Protein AF-A0AAV6AIT7-F1 (afdb_monomer)

Secondary structure (DSSP, 8-state):
-HHHHHHHHHHHHHHHHHHHHH--SS--HHHHHHHHHHHHHHTTS-SBSSTTS-B----S-HHHHHHHHHHHHSSS-HHHHHHHHHHHHHHHHHHHHHHHHHHHHHHTT--HHHHHHHHHHHGGG-HHHHIIIIIS-STHHHHHHHHHHHHHHHHHHHHHHHTTPPPPHHHHHHHHHHHHHHHHH-TTHHHHHHHHHHHHHHHHHHTT-HHHHHHHHHHHHHHHHHHHHHHHHHHHHTS-SS-HHHHTT--S-HHHHHHHHHHHHHHHHHSHHHHHHHHHHHHHHHHHHHHTTTS-HHHHHHHHHHHHHHHHHHHHHHHHHHHTT--SSTT-GGGGGGHHHHHHHHHHHHHHHHTTT----HHHHHHHHHHHHHHHHHHHHHHHHHTHHHHHHHHHHHHHHHHHHHHHTTSSS---EEESS-HHHHHH-SS-EEETTSTT-HHHHTS-S--TTSPTT-----HHHHHHH--SEEEEEE----TT----HHHHHHTTTGGG-HHHHHHEEEEEETTEEEEEEHHHHHH-GGGB--

Nearest PDB structures (foldseek):
  8if8-assembly1_B  TM=4.154E-01  e=7.503E-06  Mycobacterium tuberculosis H37Rv
  4av3-assembly1_B  TM=1.463E-01  e=8.154E-01  Thermotoga maritima

Sequence (534 aa):
MKDIAIAIVVTLVMAVWTFVLYSPSIGIDDANIVHVYAANVAAGHGYVYNPGGEWVEGSTSAFWTLINVVAFLAPGRPENWLATISLALSVSAVALAMRLARQFAGVIDLPKQTAAYATAAAFTLFPAFFVWSVWSLMDLALWVAMLTWMCLSAVQAVEATALGQRPRPLVAVNLVASSALAPLARPEGAALVAVVLAIVFIHGLVARSRDGAIAAAGAILAAVVAVAGITASRLAMFGDPLPNTVYAKVSTGWSAQIAEGAAYLLSYLADPIHSVPVALVAAVLLVRIVSAGTAPALARDAFGAGLAVLTGFIAVVALVYGAAGGDHFASHRFLQPLTPILAGAIGVAVAALAGSRVRLRPIASVLVVVAVAAIVILPRAVDFAGRTNELGHNFRIAEENRLVGSIMNGLSWKPSVAMIAAGGFAFAYDGTVYDLVGLNWREMAHAVDDLTGTYRNHGGFDKAVFYRAEPDIILPRRGWCTPAHSFDRFEAWVLKGLADDEAFRAKYGVGCYGGLVFHARRDVLARYPEIASP

Radius of gyration: 25.18 Å; Cα contacts (8 Å, |Δi|>4): 930; chains: 1; bounding box: 62×50×78 Å

Mean predicted aligned error: 6.05 Å

pLDDT: mean 88.46, std 10.9, range [54.75, 98.62]

Foldseek 3Di:
DLLLVLLLVLLVVLLVVLCVLQVQDQAFLLLLQLLQQLLCVLVVQHRANARVDARAQLDQAQPLSVVLNVLNNDPDDSLVVLLVVLSVLSSLLLSLLLVLLLVLCVLVVFDSVLLSLLLSLLCLLQSVLSCLRRRNSALLSVQLSLLSQLLSLLLQLLLCLLLVHHRDVVSLVSLQVSLLNQCNGHVLSLLLNVLLLVLQLVSCVVSVPPRSNVSSVSSNVSNVCSLVVVQVVCCVRPVDSHHLLCLLFAFPPQVLLLVLLVVLVVVQCVDCSRVVLVVLLVVVVVVLVVCVVPRPPSSNSSSVSSVSSLVSSLVSLSVVCSSRSFDDAPPRSSNSSCSSVSSSSSSSSSSVVVGPPDDQDSVNSSVVSVVSSCVSCVVVVVVVSVVSPRSSVSSVVLVQLLVQQQQQQPDPDQFEEEDQSCSSNSSNHNHHYHHQSRSNPNCQSNVDRGQPPADRSLSSGDPVVCVVVQTFWYDKGADDQDQPDDDDPNRCRSNVNLVVDPVQVVFWGWWDAPRIITIGGPVSCVVGVRTHRD

Structure (mmCIF, N/CA/C/O backbone):
data_AF-A0AAV6AIT7-F1
#
_entry.id   AF-A0AAV6AIT7-F1
#
loop_
_atom_site.group_PDB
_atom_site.id
_atom_site.type_symbol
_atom_site.label_atom_id
_atom_site.label_alt_id
_atom_site.label_comp_id
_atom_site.label_asym_id
_atom_site.label_entity_id
_atom_site.label_seq_id
_atom_site.pdbx_PDB_ins_code
_atom_site.Cartn_x
_atom_site.Cartn_y
_atom_site.Cartn_z
_atom_site.occupancy
_atom_site.B_iso_or_equiv
_atom_site.auth_seq_id
_atom_site.auth_comp_id
_atom_site.auth_asym_id
_atom_site.auth_atom_id
_atom_site.pdbx_PDB_model_num
ATOM 1 N N . MET A 1 1 ? -26.163 7.129 8.896 1.00 63.34 1 MET A N 1
ATOM 2 C CA . MET A 1 1 ? -26.175 8.217 7.891 1.00 63.34 1 MET A CA 1
ATOM 3 C C . MET A 1 1 ? -25.276 9.389 8.283 1.00 63.34 1 MET A C 1
ATOM 5 O O . MET A 1 1 ? -24.357 9.672 7.535 1.00 63.34 1 MET A O 1
ATOM 9 N N . LYS A 1 2 ? -25.454 10.024 9.454 1.00 82.19 2 LYS A N 1
ATOM 10 C CA . LYS A 1 2 ? -24.668 11.218 9.848 1.00 82.19 2 LYS A CA 1
ATOM 11 C C . LYS A 1 2 ? -23.147 10.998 9.909 1.00 82.19 2 LYS A C 1
ATOM 13 O O . LYS A 1 2 ? -22.401 11.832 9.421 1.00 82.19 2 LYS A O 1
ATOM 18 N N . ASP A 1 3 ? -22.692 9.864 10.439 1.00 83.94 3 ASP A N 1
ATOM 19 C CA . ASP A 1 3 ? -21.248 9.578 10.545 1.00 83.94 3 ASP A CA 1
ATOM 20 C C . ASP A 1 3 ? -20.585 9.417 9.187 1.00 83.94 3 ASP A C 1
ATOM 22 O O . ASP A 1 3 ? -19.481 9.894 8.978 1.00 83.94 3 ASP A O 1
ATOM 26 N N . ILE A 1 4 ? -21.290 8.757 8.267 1.00 91.62 4 ILE A N 1
ATOM 27 C CA . ILE A 1 4 ? -20.814 8.543 6.905 1.00 91.62 4 ILE A CA 1
ATOM 28 C C . ILE A 1 4 ? -20.686 9.897 6.207 1.00 91.62 4 ILE A C 1
ATOM 30 O O . ILE A 1 4 ? -19.665 10.148 5.588 1.00 91.62 4 ILE A O 1
ATOM 34 N N . ALA A 1 5 ? -21.653 10.805 6.380 1.00 92.25 5 ALA A N 1
ATOM 35 C CA . ALA A 1 5 ? -21.553 12.157 5.831 1.00 92.25 5 ALA A CA 1
ATOM 36 C C . ALA A 1 5 ? -20.327 12.920 6.369 1.00 92.25 5 ALA A C 1
ATOM 38 O O . ALA A 1 5 ? -19.617 13.550 5.595 1.00 92.25 5 ALA A O 1
ATOM 39 N N . ILE A 1 6 ? -20.034 12.830 7.672 1.00 91.31 6 ILE A N 1
ATOM 40 C CA . ILE A 1 6 ? -18.849 13.476 8.264 1.00 91.31 6 ILE A CA 1
ATOM 41 C C . ILE A 1 6 ? -17.554 12.841 7.742 1.00 91.31 6 ILE A C 1
ATOM 43 O O . ILE A 1 6 ? -16.636 13.565 7.366 1.00 91.31 6 ILE A O 1
ATOM 47 N N . ALA A 1 7 ? -17.489 11.508 7.677 1.00 95.88 7 ALA A N 1
ATOM 48 C CA . ALA A 1 7 ? -16.343 10.792 7.125 1.00 95.88 7 ALA A CA 1
ATOM 49 C C . ALA A 1 7 ? -16.100 11.162 5.652 1.00 95.88 7 ALA A C 1
ATOM 51 O O . ALA A 1 7 ? -14.957 11.406 5.272 1.00 95.88 7 ALA A O 1
ATOM 52 N N . ILE A 1 8 ? -17.167 11.277 4.851 1.00 96.06 8 ILE A N 1
ATOM 53 C CA . ILE A 1 8 ? -17.114 11.761 3.465 1.00 96.06 8 ILE A CA 1
ATOM 54 C C . ILE A 1 8 ? -16.540 13.175 3.421 1.00 96.06 8 ILE A C 1
ATOM 56 O O . ILE A 1 8 ? -15.578 13.400 2.698 1.00 96.06 8 ILE A O 1
ATOM 60 N N . VAL A 1 9 ? -17.078 14.111 4.207 1.00 94.12 9 VAL A N 1
ATOM 61 C CA . VAL A 1 9 ? -16.623 15.511 4.196 1.00 94.12 9 VAL A CA 1
ATOM 62 C C . VAL A 1 9 ? -15.145 15.620 4.566 1.00 94.12 9 VAL A C 1
ATOM 64 O O . VAL A 1 9 ? -14.392 16.244 3.826 1.00 94.12 9 VAL A O 1
ATOM 67 N N . VAL A 1 10 ? -14.707 14.990 5.661 1.00 93.06 10 VAL A N 1
ATOM 68 C CA . VAL A 1 10 ? -13.292 15.019 6.074 1.00 93.06 10 VAL A CA 1
ATOM 69 C C . VAL A 1 10 ? -12.399 14.415 4.998 1.00 93.06 10 VAL A C 1
ATOM 71 O O . VAL A 1 10 ? -11.396 15.019 4.628 1.00 93.06 10 VAL A O 1
ATOM 74 N N . THR A 1 11 ? -12.776 13.249 4.470 1.00 96.88 11 THR A N 1
ATOM 75 C CA . THR A 1 11 ? -11.969 12.563 3.456 1.00 96.88 11 THR A CA 1
ATOM 76 C C . THR A 1 11 ? -11.887 13.387 2.177 1.00 96.88 11 THR A C 1
ATOM 78 O O . THR A 1 11 ? -10.795 13.556 1.656 1.00 96.88 11 THR A O 1
ATOM 81 N N . LEU A 1 12 ? -13.000 13.955 1.701 1.00 96.06 12 LEU A N 1
ATOM 82 C CA . LEU A 1 12 ? -13.020 14.807 0.510 1.00 96.06 12 LEU A CA 1
ATOM 83 C C . LEU A 1 12 ? -12.179 16.067 0.699 1.00 96.06 12 LEU A C 1
ATOM 85 O O . LEU A 1 12 ? -11.373 16.379 -0.166 1.00 96.06 12 LEU A O 1
ATOM 89 N N . VAL A 1 13 ? -12.325 16.770 1.826 1.00 93.31 13 VAL A N 1
ATOM 90 C CA . VAL A 1 13 ? -11.539 17.981 2.107 1.00 93.31 13 VAL A CA 1
ATOM 91 C C . VAL A 1 13 ? -10.045 17.661 2.114 1.00 93.31 13 VAL A C 1
ATOM 93 O O . VAL A 1 13 ? -9.268 18.353 1.461 1.00 93.31 13 VAL A O 1
ATOM 96 N N . MET A 1 14 ? -9.640 16.590 2.799 1.00 92.25 14 MET A N 1
ATOM 97 C CA . MET A 1 14 ? -8.230 16.206 2.884 1.00 92.25 14 MET A CA 1
ATOM 98 C C . MET A 1 14 ? -7.688 15.647 1.564 1.00 92.25 14 MET A C 1
ATOM 100 O O . MET A 1 14 ? -6.547 15.936 1.204 1.00 92.25 14 MET A O 1
ATOM 104 N N . ALA A 1 15 ? -8.493 14.889 0.817 1.00 94.88 15 ALA A N 1
ATOM 105 C CA . ALA A 1 15 ? -8.135 14.395 -0.508 1.00 94.88 15 ALA A CA 1
ATOM 106 C C . ALA A 1 15 ? -7.966 15.556 -1.495 1.00 94.88 15 ALA A C 1
ATOM 108 O O . ALA A 1 15 ? -6.941 15.628 -2.159 1.00 94.88 15 ALA A O 1
ATOM 109 N N . VAL A 1 16 ? -8.902 16.509 -1.543 1.00 94.06 16 VAL A N 1
ATOM 110 C CA . VAL A 1 16 ? -8.798 17.702 -2.401 1.00 94.06 16 VAL A CA 1
ATOM 111 C C . VAL A 1 16 ? -7.594 18.553 -2.012 1.00 94.06 16 VAL A C 1
ATOM 113 O O . VAL A 1 16 ? -6.837 18.972 -2.880 1.00 94.06 16 VAL A O 1
ATOM 116 N N . TRP A 1 17 ? -7.370 18.784 -0.718 1.00 89.00 17 TRP A N 1
ATOM 117 C CA . TRP A 1 17 ? -6.214 19.556 -0.269 1.00 89.00 17 TRP A CA 1
ATOM 118 C C . TRP A 1 17 ? -4.889 18.893 -0.669 1.00 89.00 17 TRP A C 1
ATOM 120 O O . TRP A 1 17 ? -4.022 19.544 -1.245 1.00 89.00 17 TRP A O 1
ATOM 130 N N . THR A 1 18 ? -4.747 17.586 -0.437 1.00 89.31 18 THR A N 1
ATOM 131 C CA . THR A 1 18 ? -3.548 16.841 -0.856 1.00 89.31 18 THR A CA 1
ATOM 132 C C . THR A 1 18 ? -3.419 16.745 -2.378 1.00 89.31 18 THR A C 1
ATOM 134 O O . THR A 1 18 ? -2.304 16.789 -2.887 1.00 89.31 18 THR A O 1
ATOM 137 N N . PHE A 1 19 ? -4.530 16.710 -3.117 1.00 91.94 19 PHE A N 1
ATOM 138 C CA . PHE A 1 19 ? -4.519 16.793 -4.575 1.00 91.94 19 PHE A CA 1
ATOM 139 C C . PHE A 1 19 ? -3.951 18.127 -5.055 1.00 91.94 19 PHE A C 1
ATOM 141 O O . PHE A 1 19 ? -3.060 18.138 -5.891 1.00 91.94 19 PHE A O 1
ATOM 148 N N . VAL A 1 20 ? -4.406 19.252 -4.496 1.00 89.38 20 VAL A N 1
ATOM 149 C CA . VAL A 1 20 ? -3.898 20.586 -4.860 1.00 89.38 20 VAL A CA 1
ATOM 150 C C . VAL A 1 20 ? -2.398 20.712 -4.576 1.00 89.38 20 VAL A C 1
ATOM 152 O O . VAL A 1 20 ? -1.689 21.364 -5.335 1.00 89.38 20 VAL A O 1
ATOM 155 N N . LEU A 1 21 ? -1.902 20.069 -3.515 1.00 84.44 21 LEU A N 1
ATOM 156 C CA . LEU A 1 21 ? -0.481 20.111 -3.159 1.00 84.44 21 LEU A CA 1
ATOM 157 C C . LEU A 1 21 ? 0.419 19.297 -4.094 1.00 84.44 21 LEU A C 1
ATOM 159 O O . LEU A 1 21 ? 1.534 19.728 -4.376 1.00 84.44 21 LEU A O 1
ATOM 163 N N . TYR A 1 22 ? -0.030 18.121 -4.537 1.00 85.38 22 TYR A N 1
ATOM 164 C CA . TYR A 1 22 ? 0.827 17.172 -5.260 1.00 85.38 22 TYR A CA 1
ATOM 165 C C . TYR A 1 22 ? 0.459 16.991 -6.736 1.00 85.38 22 TYR A C 1
ATOM 167 O O . TYR A 1 22 ? 1.253 16.437 -7.484 1.00 85.38 22 TYR A O 1
ATOM 175 N N . SER A 1 23 ? -0.728 17.446 -7.147 1.00 88.81 23 SER A N 1
ATOM 176 C CA . SER A 1 23 ? -1.346 17.185 -8.456 1.00 88.81 23 SER A CA 1
ATOM 177 C C . SER A 1 23 ? -1.243 15.719 -8.926 1.00 88.81 23 SER A C 1
ATOM 179 O O . SER A 1 23 ? -0.908 15.478 -10.082 1.00 88.81 23 SER A O 1
ATOM 181 N N . PRO A 1 24 ? -1.518 14.720 -8.061 1.00 88.25 24 PRO A N 1
ATOM 182 C CA . PRO A 1 24 ? -1.301 13.318 -8.394 1.00 88.25 24 PRO A CA 1
ATOM 183 C C . PRO A 1 24 ? -2.345 12.841 -9.411 1.00 88.25 24 PRO A C 1
ATOM 185 O O . PRO A 1 24 ? -3.546 12.897 -9.141 1.00 88.25 24 PRO A O 1
ATOM 188 N N . SER A 1 25 ? -1.900 12.360 -10.574 1.00 86.56 25 SER A N 1
ATOM 189 C CA . SER A 1 25 ? -2.815 12.004 -11.670 1.00 86.56 25 SER A CA 1
ATOM 190 C C . SER A 1 25 ? -2.884 10.507 -11.994 1.00 86.56 25 SER A C 1
ATOM 192 O O . SER A 1 25 ? -3.919 10.033 -12.464 1.00 86.56 25 SER A O 1
ATOM 194 N N . ILE A 1 26 ? -1.809 9.755 -11.733 1.00 95.06 26 ILE A N 1
ATOM 195 C CA . ILE A 1 26 ? -1.656 8.356 -12.179 1.00 95.06 26 ILE A CA 1
ATOM 196 C C . ILE A 1 26 ? -1.136 7.397 -11.096 1.00 95.06 26 ILE A C 1
ATOM 198 O O . ILE A 1 26 ? -0.774 6.258 -11.396 1.00 95.06 26 ILE A O 1
ATOM 202 N N . GLY A 1 27 ? -1.082 7.848 -9.841 1.00 95.88 27 GLY A N 1
ATOM 203 C CA . GLY A 1 27 ? -0.420 7.119 -8.759 1.00 95.88 27 GLY A CA 1
ATOM 204 C C . GLY A 1 27 ? 1.104 7.233 -8.808 1.00 95.88 27 GLY A C 1
ATOM 205 O O . GLY A 1 27 ? 1.657 7.995 -9.597 1.00 95.88 27 GLY A O 1
ATOM 206 N N . ILE A 1 28 ? 1.782 6.494 -7.931 1.00 95.38 28 ILE A N 1
ATOM 207 C CA . ILE A 1 28 ? 3.253 6.417 -7.917 1.00 95.38 28 ILE A CA 1
ATOM 208 C C . ILE A 1 28 ? 3.766 5.282 -8.818 1.00 95.38 28 ILE A C 1
ATOM 210 O O . ILE A 1 28 ? 2.978 4.463 -9.296 1.00 95.38 28 ILE A O 1
ATOM 214 N N . ASP A 1 29 ? 5.083 5.197 -9.023 1.00 95.38 29 ASP A N 1
ATOM 215 C CA . ASP A 1 29 ? 5.683 4.201 -9.926 1.00 95.38 29 ASP A CA 1
ATOM 216 C C . ASP A 1 29 ? 5.354 2.753 -9.503 1.00 95.38 29 ASP A C 1
ATOM 218 O O . ASP A 1 29 ? 4.879 1.973 -10.327 1.00 95.38 29 ASP A O 1
ATOM 222 N N . ASP A 1 30 ? 5.426 2.433 -8.202 1.00 93.75 30 ASP A N 1
ATOM 223 C CA . ASP A 1 30 ? 5.009 1.126 -7.656 1.00 93.75 30 ASP A CA 1
ATOM 224 C C . ASP A 1 30 ? 3.557 0.757 -8.023 1.00 93.75 30 ASP A C 1
ATOM 226 O O . ASP A 1 30 ? 3.254 -0.405 -8.290 1.00 93.75 30 ASP A O 1
ATOM 230 N N . ALA A 1 31 ? 2.631 1.724 -8.034 1.00 96.75 31 ALA A N 1
ATOM 231 C CA . ALA A 1 31 ? 1.241 1.459 -8.417 1.00 96.75 31 ALA A CA 1
ATOM 232 C C . ALA A 1 31 ? 1.128 1.142 -9.914 1.00 96.75 31 ALA A C 1
ATOM 234 O O . ALA A 1 31 ? 0.323 0.305 -10.320 1.00 96.75 31 ALA A O 1
ATOM 235 N N . ASN A 1 32 ? 1.991 1.748 -10.730 1.00 97.81 32 ASN A N 1
ATOM 236 C CA . ASN A 1 32 ? 2.028 1.510 -12.165 1.00 97.81 32 ASN A CA 1
ATOM 237 C C . ASN A 1 32 ? 2.524 0.102 -12.515 1.00 97.81 32 ASN A C 1
ATOM 239 O O . ASN A 1 32 ? 2.073 -0.446 -13.514 1.00 97.81 32 ASN A O 1
ATOM 243 N N . ILE A 1 33 ? 3.327 -0.540 -11.661 1.00 97.12 33 ILE A N 1
ATOM 244 C CA . ILE A 1 33 ? 3.628 -1.975 -11.795 1.00 97.12 33 ILE A CA 1
ATOM 245 C C . ILE A 1 33 ? 2.330 -2.798 -11.757 1.00 97.12 33 ILE A C 1
ATOM 247 O O . ILE A 1 33 ? 2.091 -3.629 -12.630 1.00 97.12 33 ILE A O 1
ATOM 251 N N . VAL A 1 34 ? 1.447 -2.535 -10.788 1.00 97.50 34 VAL A N 1
ATOM 252 C CA . VAL A 1 34 ? 0.149 -3.229 -10.688 1.00 97.50 34 VAL A CA 1
ATOM 253 C C . VAL A 1 34 ? -0.744 -2.897 -11.887 1.00 97.50 34 VAL A C 1
ATOM 255 O O . VAL A 1 34 ? -1.443 -3.778 -12.388 1.00 97.50 34 VAL A O 1
ATOM 258 N N . HIS A 1 35 ? -0.689 -1.657 -12.383 1.00 98.12 35 HIS A N 1
ATOM 259 C CA . HIS A 1 35 ? -1.395 -1.252 -13.599 1.00 98.12 35 HIS A CA 1
ATOM 260 C C . HIS A 1 35 ? -0.936 -2.041 -14.834 1.00 98.12 35 HIS A C 1
ATOM 262 O O . HIS A 1 35 ? -1.788 -2.416 -15.632 1.00 98.12 35 HIS A O 1
ATOM 268 N N . VAL A 1 36 ? 0.364 -2.339 -14.978 1.00 98.12 36 VAL A N 1
ATOM 269 C CA . VAL A 1 36 ? 0.890 -3.173 -16.079 1.00 98.12 36 VAL A CA 1
ATOM 270 C C . VAL A 1 36 ? 0.259 -4.565 -16.048 1.00 98.12 36 VAL A C 1
ATOM 272 O O . VAL A 1 36 ? -0.347 -4.983 -17.033 1.00 98.12 36 VAL A O 1
ATOM 275 N N . TYR A 1 37 ? 0.310 -5.258 -14.904 1.00 98.12 37 TYR A N 1
ATOM 276 C CA . TYR A 1 37 ? -0.322 -6.580 -14.782 1.00 98.12 37 TYR A CA 1
ATOM 277 C C . TYR A 1 37 ? -1.828 -6.515 -15.036 1.00 98.12 37 TYR A C 1
ATOM 279 O O . TYR A 1 37 ? -2.377 -7.362 -15.739 1.00 98.12 37 TYR A O 1
ATOM 287 N N . ALA A 1 38 ? -2.507 -5.507 -14.485 1.00 98.31 38 ALA A N 1
ATOM 288 C CA . ALA A 1 38 ? -3.944 -5.350 -14.657 1.00 98.31 38 ALA A CA 1
ATOM 289 C C . ALA A 1 38 ? -4.335 -5.099 -16.119 1.00 98.31 38 ALA A C 1
ATOM 291 O O . ALA A 1 38 ? -5.281 -5.721 -16.604 1.00 98.31 38 ALA A O 1
ATOM 292 N N . ALA A 1 39 ? -3.589 -4.245 -16.823 1.00 98.00 39 ALA A N 1
ATOM 293 C CA . ALA A 1 39 ? -3.777 -3.973 -18.242 1.00 98.00 39 ALA A CA 1
ATOM 294 C C . ALA A 1 39 ? -3.534 -5.228 -19.089 1.00 98.00 39 ALA A C 1
ATOM 296 O O . ALA A 1 39 ? -4.356 -5.552 -19.943 1.00 98.00 39 ALA A O 1
ATOM 297 N N . ASN A 1 40 ? -2.469 -5.982 -18.805 1.00 98.06 40 ASN A N 1
ATOM 298 C CA . ASN A 1 40 ? -2.150 -7.215 -19.524 1.00 98.06 40 ASN A CA 1
ATOM 299 C C . ASN A 1 40 ? -3.213 -8.300 -19.320 1.00 98.06 40 ASN A C 1
ATOM 301 O O . ASN A 1 40 ? -3.639 -8.936 -20.285 1.00 98.06 40 ASN A O 1
ATOM 305 N N . VAL A 1 41 ? -3.711 -8.478 -18.093 1.00 98.00 41 VAL A N 1
ATOM 306 C CA . VAL A 1 41 ? -4.828 -9.397 -17.824 1.00 98.00 41 VAL A CA 1
ATOM 307 C C . VAL A 1 41 ? -6.093 -8.934 -18.550 1.00 98.00 41 VAL A C 1
ATOM 309 O O . VAL A 1 41 ? -6.743 -9.749 -19.203 1.00 98.00 41 VAL A O 1
ATOM 312 N N . ALA A 1 42 ? -6.427 -7.640 -18.487 1.00 98.06 42 ALA A N 1
ATOM 313 C CA . ALA A 1 42 ? -7.602 -7.081 -19.158 1.00 98.06 42 ALA A CA 1
ATOM 314 C C . ALA A 1 42 ? -7.526 -7.201 -20.694 1.00 98.06 42 ALA A C 1
ATOM 316 O O . ALA A 1 42 ? -8.550 -7.414 -21.339 1.00 98.06 42 ALA A O 1
ATOM 317 N N . ALA A 1 43 ? -6.322 -7.128 -21.269 1.00 97.38 43 ALA A N 1
ATOM 318 C CA . ALA A 1 43 ? -6.057 -7.321 -22.695 1.00 97.38 43 ALA A CA 1
ATOM 319 C C . ALA A 1 43 ? -5.957 -8.802 -23.121 1.00 97.38 43 ALA A C 1
ATOM 321 O O . ALA A 1 43 ? -5.849 -9.095 -24.310 1.00 97.38 43 ALA A O 1
ATOM 322 N N . GLY A 1 44 ? -6.005 -9.748 -22.175 1.00 97.25 44 GLY A N 1
ATOM 323 C CA . GLY A 1 44 ? -5.936 -11.185 -22.457 1.00 97.25 44 GLY A CA 1
ATOM 324 C C . GLY A 1 44 ? -4.519 -11.756 -22.595 1.00 97.25 44 GLY A C 1
ATOM 325 O O . GLY A 1 44 ? -4.369 -12.897 -23.023 1.00 97.25 44 GLY A O 1
ATOM 326 N N . HIS A 1 45 ? -3.481 -11.012 -22.205 1.00 97.38 45 HIS A N 1
ATOM 327 C CA . HIS A 1 45 ? -2.090 -11.487 -22.195 1.00 97.38 45 HIS A CA 1
ATOM 328 C C . HIS A 1 45 ? -1.751 -12.368 -20.980 1.00 97.38 45 HIS A C 1
ATOM 330 O O . HIS A 1 45 ? -0.735 -13.058 -20.989 1.00 97.38 45 HIS A O 1
ATOM 336 N N . GLY A 1 46 ? -2.606 -12.375 -19.953 1.00 95.69 46 GLY A N 1
ATOM 337 C CA . GLY A 1 46 ? -2.390 -13.115 -18.706 1.00 95.69 46 GLY A CA 1
ATOM 338 C C . GLY A 1 46 ? -1.672 -12.293 -17.633 1.00 95.69 46 GLY A C 1
ATOM 339 O O . GLY A 1 46 ? -1.467 -11.089 -17.788 1.00 95.69 46 GLY A O 1
ATOM 340 N N . TYR A 1 47 ? -1.324 -12.938 -16.512 1.00 96.00 47 TYR A N 1
ATOM 341 C CA . TYR A 1 47 ? -0.611 -12.297 -15.400 1.00 96.00 47 TYR A CA 1
ATOM 342 C C . TYR A 1 47 ? 0.888 -12.228 -15.720 1.00 96.00 47 TYR A C 1
ATOM 344 O O . TYR A 1 47 ? 1.689 -13.026 -15.239 1.00 96.00 47 TYR A O 1
ATOM 352 N N . VAL A 1 48 ? 1.250 -11.293 -16.593 1.00 96.94 48 VAL A N 1
ATOM 353 C CA . VAL A 1 48 ? 2.621 -11.099 -17.077 1.00 96.94 48 VAL A CA 1
ATOM 354 C C . VAL A 1 48 ? 2.997 -9.625 -17.018 1.00 96.94 48 VAL A C 1
ATOM 356 O O . VAL A 1 48 ? 2.133 -8.756 -17.147 1.00 96.94 48 VAL A O 1
ATOM 359 N N . TYR A 1 49 ? 4.286 -9.343 -16.831 1.00 97.38 49 TYR A N 1
ATOM 360 C CA . TYR A 1 49 ? 4.806 -7.976 -16.888 1.00 97.38 49 TYR A CA 1
ATOM 361 C C . TYR A 1 49 ? 5.020 -7.522 -18.336 1.00 97.38 49 TYR A C 1
ATOM 363 O O . TYR A 1 49 ? 4.509 -6.488 -18.752 1.00 97.38 49 TYR A O 1
ATOM 371 N N . ASN A 1 50 ? 5.695 -8.355 -19.130 1.00 97.38 50 ASN A N 1
ATOM 372 C CA . ASN A 1 50 ? 5.853 -8.179 -20.571 1.00 97.38 50 ASN A CA 1
ATOM 373 C C . ASN A 1 50 ? 4.893 -9.132 -21.308 1.00 97.38 50 ASN A C 1
ATOM 375 O O . ASN A 1 50 ? 4.911 -10.328 -21.001 1.00 97.38 50 ASN A O 1
ATOM 379 N N . PRO A 1 51 ? 4.082 -8.674 -22.282 1.00 96.69 51 PRO A N 1
ATOM 380 C CA . PRO A 1 51 ? 3.266 -9.567 -23.104 1.00 96.69 51 PRO A CA 1
ATOM 381 C C . PRO A 1 51 ? 4.101 -10.681 -23.755 1.00 96.69 51 PRO A C 1
ATOM 383 O O . PRO A 1 51 ? 5.117 -10.418 -24.393 1.00 96.69 51 PRO A O 1
ATOM 386 N N . GLY A 1 52 ? 3.683 -11.940 -23.575 1.00 94.50 52 GLY A N 1
ATOM 387 C CA . GLY A 1 52 ? 4.426 -13.120 -24.045 1.00 94.50 52 GLY A CA 1
ATOM 388 C C . GLY A 1 52 ? 5.657 -13.499 -23.205 1.00 94.50 52 GLY A C 1
ATOM 389 O O . GLY A 1 52 ? 6.349 -14.453 -23.553 1.00 94.50 52 GLY A O 1
ATOM 390 N N . GLY A 1 53 ? 5.931 -12.770 -22.120 1.00 93.25 53 GLY A N 1
ATOM 391 C CA . GLY A 1 53 ? 7.016 -13.042 -21.183 1.00 93.25 53 GLY A CA 1
ATOM 392 C C . GLY A 1 53 ? 6.670 -14.079 -20.112 1.00 93.25 53 GLY A C 1
ATOM 393 O O . GLY A 1 53 ? 5.667 -14.792 -20.185 1.00 93.25 53 GLY A O 1
ATOM 394 N N . GLU A 1 54 ? 7.530 -14.157 -19.097 1.00 93.56 54 GLU A N 1
ATOM 395 C CA . GLU A 1 54 ? 7.342 -15.060 -17.964 1.00 93.56 54 GLU A CA 1
ATOM 396 C C . GLU A 1 54 ? 6.184 -14.639 -17.046 1.00 93.56 54 GLU A C 1
ATOM 398 O O . GLU A 1 54 ? 5.812 -13.465 -16.948 1.00 93.56 54 GLU A O 1
ATOM 403 N N . TRP A 1 55 ? 5.634 -15.625 -16.339 1.00 94.69 55 TRP A N 1
ATOM 404 C CA . TRP A 1 55 ? 4.658 -15.407 -15.279 1.00 94.69 55 TRP A CA 1
ATOM 405 C C . TRP A 1 55 ? 5.412 -15.122 -13.985 1.00 94.69 55 TRP A C 1
ATOM 407 O O . TRP A 1 55 ? 6.101 -15.992 -13.459 1.00 94.69 55 TRP A O 1
ATOM 417 N N . VAL A 1 56 ? 5.269 -13.907 -13.463 1.00 94.06 56 VAL A N 1
ATOM 418 C CA . VAL A 1 56 ? 5.980 -13.448 -12.266 1.00 94.06 56 VAL A CA 1
ATOM 419 C C . VAL A 1 56 ? 5.058 -12.594 -11.401 1.00 94.06 56 VAL A C 1
ATOM 421 O O . VAL A 1 56 ? 4.351 -11.714 -11.891 1.00 94.06 56 VAL A O 1
ATOM 424 N N . GLU A 1 57 ? 5.031 -12.859 -10.093 1.00 93.94 57 GLU A N 1
ATOM 425 C CA . GLU A 1 57 ? 4.185 -12.125 -9.146 1.00 93.94 57 GLU A CA 1
ATOM 426 C C . GLU A 1 57 ? 4.865 -10.819 -8.697 1.00 93.94 57 GLU A C 1
ATOM 428 O O . GLU A 1 57 ? 5.376 -10.714 -7.580 1.00 93.94 57 GLU A O 1
ATOM 433 N N . GLY A 1 58 ? 4.867 -9.802 -9.565 1.00 92.00 58 GLY A N 1
ATOM 434 C CA . GLY A 1 58 ? 5.443 -8.481 -9.263 1.00 92.00 58 GLY A CA 1
ATOM 435 C C . GLY A 1 58 ? 4.589 -7.573 -8.368 1.00 92.00 58 GLY A C 1
ATOM 436 O O . GLY A 1 58 ? 4.950 -6.425 -8.118 1.00 92.00 58 GLY A O 1
ATOM 437 N N . SER A 1 59 ? 3.459 -8.070 -7.855 1.00 90.88 59 SER A N 1
ATOM 438 C CA . SER A 1 59 ? 2.586 -7.356 -6.917 1.00 90.88 59 SER A CA 1
ATOM 439 C C . SER A 1 59 ? 2.469 -8.131 -5.612 1.00 90.88 59 SER A C 1
ATOM 441 O O . SER A 1 59 ? 2.183 -9.322 -5.603 1.00 90.88 59 SER A O 1
ATOM 443 N N . THR A 1 60 ? 2.628 -7.442 -4.485 1.00 86.56 60 THR A N 1
ATOM 444 C CA . THR A 1 60 ? 2.461 -8.035 -3.148 1.00 86.56 60 THR A CA 1
ATOM 445 C C . THR A 1 60 ? 0.983 -8.142 -2.738 1.00 86.56 60 THR A C 1
ATOM 447 O O . THR A 1 60 ? 0.675 -8.712 -1.694 1.00 86.56 60 THR A O 1
ATOM 450 N N . SER A 1 61 ? 0.050 -7.613 -3.540 1.00 93.75 61 SER A N 1
ATOM 451 C CA . SER A 1 61 ? -1.377 -7.557 -3.208 1.00 93.75 61 SER A CA 1
ATOM 452 C C . SER A 1 61 ? -2.248 -8.178 -4.296 1.00 93.75 61 SER A C 1
ATOM 454 O O . SER A 1 61 ? -2.676 -7.504 -5.237 1.00 93.75 61 SER A O 1
ATOM 456 N N . ALA A 1 62 ? -2.560 -9.467 -4.159 1.00 93.75 62 ALA A N 1
ATOM 457 C CA . ALA A 1 62 ? -3.411 -10.176 -5.115 1.00 93.75 62 ALA A CA 1
ATOM 458 C C . ALA A 1 62 ? -4.825 -9.572 -5.172 1.00 93.75 62 ALA A C 1
ATOM 460 O O . ALA A 1 62 ? -5.372 -9.353 -6.254 1.00 93.75 62 ALA A O 1
ATOM 461 N N . PHE A 1 63 ? -5.403 -9.227 -4.015 1.00 95.75 63 PHE A N 1
ATOM 462 C CA . PHE A 1 63 ? -6.746 -8.649 -3.967 1.00 95.75 63 PHE A CA 1
ATOM 463 C C . PHE A 1 63 ? -6.802 -7.245 -4.589 1.00 95.75 63 PHE A C 1
ATOM 465 O O . PHE A 1 63 ? -7.717 -6.956 -5.361 1.00 95.75 63 PHE A O 1
ATOM 472 N N . TRP A 1 64 ? -5.809 -6.386 -4.330 1.00 97.50 64 TRP A N 1
ATOM 473 C CA . TRP A 1 64 ? -5.738 -5.086 -5.002 1.00 97.50 64 TRP A CA 1
ATOM 474 C C . TRP A 1 64 ? -5.510 -5.238 -6.504 1.00 97.50 64 TRP A C 1
ATOM 476 O O . TRP A 1 64 ? -6.138 -4.534 -7.290 1.00 97.50 64 TRP A O 1
ATOM 486 N N . THR A 1 65 ? -4.684 -6.198 -6.922 1.00 96.75 65 THR A N 1
ATOM 487 C CA . THR A 1 65 ? -4.446 -6.463 -8.348 1.00 96.75 65 THR A CA 1
ATOM 488 C C . THR A 1 65 ? -5.739 -6.861 -9.060 1.00 96.75 65 THR A C 1
ATOM 490 O O . THR A 1 65 ? -6.030 -6.330 -10.126 1.00 96.75 65 THR A O 1
ATOM 493 N N . LEU A 1 66 ? -6.589 -7.688 -8.439 1.00 96.75 66 LEU A N 1
ATOM 494 C CA . LEU A 1 66 ? -7.913 -8.009 -8.986 1.00 96.75 66 LEU A CA 1
ATOM 495 C C . LEU A 1 66 ? -8.819 -6.772 -9.107 1.00 96.75 66 LEU A C 1
ATOM 497 O O . LEU A 1 66 ? -9.510 -6.612 -10.111 1.00 96.75 66 LEU A O 1
ATOM 501 N N . ILE A 1 67 ? -8.804 -5.877 -8.115 1.00 98.31 67 ILE A N 1
ATOM 502 C CA . ILE A 1 67 ? -9.541 -4.603 -8.188 1.00 98.31 67 ILE A CA 1
ATOM 503 C C . ILE A 1 67 ? -9.041 -3.758 -9.367 1.00 98.31 67 ILE A C 1
ATOM 505 O O . ILE A 1 67 ? -9.852 -3.174 -10.086 1.00 98.31 67 ILE A O 1
ATOM 509 N N . ASN A 1 68 ? -7.727 -3.739 -9.604 1.00 98.62 68 ASN A N 1
ATOM 510 C CA . ASN A 1 68 ? -7.146 -3.063 -10.758 1.00 98.62 68 ASN A CA 1
ATOM 511 C C . ASN A 1 68 ? -7.611 -3.701 -12.065 1.00 98.62 68 ASN A C 1
ATOM 513 O O . ASN A 1 68 ? -8.095 -2.979 -12.925 1.00 98.62 68 ASN A O 1
ATOM 517 N N . VAL A 1 69 ? -7.580 -5.029 -12.197 1.00 98.50 69 VAL A N 1
ATOM 518 C CA . VAL A 1 69 ? -8.103 -5.718 -13.393 1.00 98.50 69 VAL A CA 1
ATOM 519 C C . VAL A 1 69 ? -9.536 -5.273 -13.699 1.00 98.50 69 VAL A C 1
ATOM 521 O O . VAL A 1 69 ? -9.839 -4.905 -14.829 1.00 98.50 69 VAL A O 1
ATOM 524 N N . VAL A 1 70 ? -10.411 -5.222 -12.689 1.00 98.31 70 VAL A N 1
ATOM 525 C CA . VAL A 1 70 ? -11.795 -4.751 -12.870 1.00 98.31 70 VAL A CA 1
ATOM 526 C C . VAL A 1 70 ? -11.848 -3.282 -13.306 1.00 98.31 70 VAL A C 1
ATOM 528 O O . VAL A 1 70 ? -12.640 -2.941 -14.183 1.00 98.31 70 VAL A O 1
ATOM 531 N N . ALA A 1 71 ? -11.003 -2.413 -12.745 1.00 98.19 71 ALA A N 1
ATOM 532 C CA . ALA A 1 71 ? -10.918 -1.009 -13.152 1.00 98.19 71 ALA A CA 1
ATOM 533 C C . ALA A 1 71 ? -10.424 -0.836 -14.601 1.00 98.19 71 ALA A C 1
ATOM 535 O O . ALA A 1 71 ? -10.896 0.060 -15.294 1.00 98.19 71 ALA A O 1
ATOM 536 N N . PHE A 1 72 ? -9.521 -1.703 -15.065 1.00 98.12 72 PHE A N 1
ATOM 537 C CA . PHE A 1 72 ? -9.002 -1.720 -16.438 1.00 98.12 72 PHE A CA 1
ATOM 538 C C . PHE A 1 72 ? -9.985 -2.310 -17.458 1.00 98.12 72 PHE A C 1
ATOM 540 O O . PHE A 1 72 ? -9.918 -1.971 -18.636 1.00 98.12 72 PHE A O 1
ATOM 547 N N . LEU A 1 73 ? -10.929 -3.145 -17.015 1.00 97.75 73 LEU A N 1
ATOM 548 C CA . LEU A 1 73 ? -12.052 -3.615 -17.835 1.00 97.75 73 LEU A CA 1
ATOM 549 C C . LEU A 1 73 ? -13.191 -2.584 -17.936 1.00 97.75 73 LEU A C 1
ATOM 551 O O . LEU A 1 73 ? -14.047 -2.688 -18.816 1.00 97.75 73 LEU A O 1
ATOM 555 N N . ALA A 1 74 ? -13.238 -1.610 -17.025 1.00 97.25 74 ALA A N 1
ATOM 556 C CA . ALA A 1 74 ? -14.259 -0.571 -17.013 1.00 97.25 74 ALA A CA 1
ATOM 557 C C . ALA A 1 74 ? -13.967 0.521 -18.065 1.00 97.25 74 ALA A C 1
ATOM 559 O O . ALA A 1 74 ? -12.810 0.818 -18.355 1.00 97.25 74 ALA A O 1
ATOM 560 N N . PRO A 1 75 ? -15.001 1.176 -18.627 1.00 95.19 75 PRO A N 1
ATOM 561 C CA . PRO A 1 75 ? -14.800 2.249 -19.596 1.00 95.19 75 PRO A CA 1
ATOM 562 C C . PRO A 1 75 ? -14.149 3.484 -18.956 1.00 95.19 75 PRO A C 1
ATOM 564 O O . PRO A 1 75 ? -14.397 3.808 -17.793 1.00 95.19 75 PRO A O 1
ATOM 567 N N . GLY A 1 76 ? -13.391 4.240 -19.752 1.00 95.25 76 GLY A N 1
ATOM 568 C CA . GLY A 1 76 ? -12.736 5.477 -19.323 1.00 95.25 76 GLY A CA 1
ATOM 569 C C . GLY A 1 76 ? -11.316 5.256 -18.800 1.00 95.25 76 GLY A C 1
ATOM 570 O O . GLY A 1 76 ? -10.660 4.282 -19.151 1.00 95.25 76 GLY A O 1
ATOM 571 N N . ARG A 1 77 ? -10.816 6.202 -17.997 1.00 95.75 77 ARG A N 1
ATOM 572 C CA . ARG A 1 77 ? -9.466 6.121 -17.422 1.00 95.75 77 ARG A CA 1
ATOM 573 C C . ARG A 1 77 ? -9.487 5.263 -16.148 1.00 95.75 77 ARG A C 1
ATOM 575 O O . ARG A 1 77 ? -10.178 5.662 -15.203 1.00 95.75 77 ARG A O 1
ATOM 582 N N . PRO A 1 78 ? -8.747 4.143 -16.079 1.00 97.25 78 PRO A N 1
ATOM 583 C CA . PRO A 1 78 ? -8.756 3.246 -14.920 1.00 97.25 78 PRO A CA 1
ATOM 584 C C . PRO A 1 78 ? -8.314 3.949 -13.632 1.00 97.25 78 PRO A C 1
ATOM 586 O O . PRO A 1 78 ? -8.860 3.676 -12.565 1.00 97.25 78 PRO A O 1
ATOM 589 N N . GLU A 1 79 ? -7.414 4.931 -13.720 1.00 97.38 79 GLU A N 1
ATOM 590 C CA . GLU A 1 79 ? -6.932 5.681 -12.556 1.00 97.38 79 GLU A CA 1
ATOM 591 C C . GLU A 1 79 ? -8.054 6.458 -11.852 1.00 97.38 79 GLU A C 1
ATOM 593 O O . GLU A 1 79 ? -8.045 6.577 -10.628 1.00 97.38 79 GLU A O 1
ATOM 598 N N . ASN A 1 80 ? -9.073 6.917 -12.590 1.00 97.00 80 ASN A N 1
ATOM 599 C CA . ASN A 1 80 ? -10.233 7.590 -11.997 1.00 97.00 80 ASN A CA 1
ATOM 600 C C . ASN A 1 80 ? -11.094 6.615 -11.181 1.00 97.00 80 ASN A C 1
ATOM 602 O O . ASN A 1 80 ? -11.579 6.965 -10.099 1.00 97.00 80 ASN A O 1
ATOM 606 N N . TRP A 1 81 ? -11.280 5.388 -11.680 1.00 97.88 81 TRP A N 1
ATOM 607 C CA . TRP A 1 81 ? -11.979 4.332 -10.948 1.00 97.88 81 TRP A CA 1
ATOM 608 C C . TRP A 1 81 ? -11.211 3.951 -9.687 1.00 97.88 81 TRP A C 1
ATOM 610 O O . TRP A 1 81 ? -11.798 3.905 -8.607 1.00 97.88 81 TRP A O 1
ATOM 620 N N . LEU A 1 82 ? -9.896 3.766 -9.803 1.00 98.38 82 LEU A N 1
ATOM 621 C CA . LEU A 1 82 ? -9.023 3.432 -8.680 1.00 98.38 82 LEU A CA 1
ATOM 622 C C . LEU A 1 82 ? -9.011 4.532 -7.618 1.00 98.38 82 LEU A C 1
ATOM 624 O O . LEU A 1 82 ? -9.232 4.233 -6.449 1.00 98.38 82 LEU A O 1
ATOM 628 N N . ALA A 1 83 ? -8.870 5.802 -8.007 1.00 97.81 83 ALA A N 1
ATOM 629 C CA . ALA A 1 83 ? -8.952 6.930 -7.078 1.00 97.81 83 ALA A CA 1
ATOM 630 C C . ALA A 1 83 ? -10.316 6.987 -6.370 1.00 97.81 83 ALA A C 1
ATOM 632 O O . ALA A 1 83 ? -10.384 7.241 -5.168 1.00 97.81 83 ALA A O 1
ATOM 633 N N . THR A 1 84 ? -11.408 6.695 -7.086 1.00 97.81 84 THR A N 1
ATOM 634 C CA . THR A 1 84 ? -12.766 6.657 -6.515 1.00 97.81 84 THR A CA 1
ATOM 635 C C . THR A 1 84 ? -12.932 5.512 -5.513 1.00 97.81 84 THR A C 1
ATOM 637 O O . THR A 1 84 ? -13.486 5.711 -4.429 1.00 97.81 84 THR A O 1
ATOM 640 N N . ILE A 1 85 ? -12.432 4.319 -5.844 1.00 98.50 85 ILE A N 1
ATOM 641 C CA . ILE A 1 85 ? -12.448 3.147 -4.958 1.00 98.50 85 ILE A CA 1
ATOM 642 C C . ILE A 1 85 ? -11.600 3.423 -3.714 1.00 98.50 85 ILE A C 1
ATOM 644 O O . ILE A 1 85 ? -12.074 3.235 -2.592 1.00 98.50 85 ILE A O 1
ATOM 648 N N . SER A 1 86 ? -10.386 3.939 -3.895 1.00 98.56 86 SER A N 1
ATOM 649 C CA . SER A 1 86 ? -9.491 4.339 -2.811 1.00 98.56 86 SER A CA 1
ATOM 650 C C . SER A 1 86 ? -10.119 5.399 -1.910 1.00 98.56 86 SER A C 1
ATOM 652 O O . SER A 1 86 ? -10.105 5.253 -0.690 1.00 98.56 86 SER A O 1
ATOM 654 N N . LEU A 1 87 ? -10.771 6.415 -2.482 1.00 98.50 87 LEU A N 1
ATOM 655 C CA . LEU A 1 87 ? -11.521 7.417 -1.728 1.00 98.50 87 LEU A CA 1
ATOM 656 C C . LEU A 1 87 ? -12.641 6.775 -0.891 1.00 98.50 87 LEU A C 1
ATOM 658 O O . LEU A 1 87 ? -12.772 7.080 0.296 1.00 98.50 87 LEU A O 1
ATOM 662 N N . ALA A 1 88 ? -13.428 5.865 -1.471 1.00 98.56 88 ALA A N 1
ATOM 663 C CA . ALA A 1 88 ? -14.501 5.160 -0.766 1.00 98.56 88 ALA A CA 1
ATOM 664 C C . ALA A 1 88 ? -13.975 4.259 0.369 1.00 98.56 88 ALA A C 1
ATOM 666 O O . ALA A 1 88 ? -14.583 4.175 1.445 1.00 98.56 88 ALA A O 1
ATOM 667 N N . LEU A 1 89 ? -12.821 3.623 0.166 1.00 98.62 89 LEU A N 1
ATOM 668 C CA . LEU A 1 89 ? -12.123 2.833 1.181 1.00 98.62 89 LEU A CA 1
ATOM 669 C C . LEU A 1 89 ? -11.563 3.724 2.300 1.00 98.62 89 LEU A C 1
ATOM 671 O O . LEU A 1 89 ? -11.734 3.396 3.474 1.00 98.62 89 LEU A O 1
ATOM 675 N N . SER A 1 90 ? -11.014 4.897 1.981 1.00 98.62 90 SER A N 1
ATOM 676 C CA . SER A 1 90 ? -10.573 5.877 2.984 1.00 98.62 90 SER A CA 1
ATOM 677 C C . SER A 1 90 ? -11.742 6.439 3.795 1.00 98.62 90 SER A C 1
ATOM 679 O O . SER A 1 90 ? -11.655 6.499 5.024 1.00 98.62 90 SER A O 1
ATOM 681 N N . VAL A 1 91 ? -12.881 6.747 3.156 1.00 98.62 91 VAL A N 1
ATOM 682 C CA . VAL A 1 91 ? -14.131 7.096 3.863 1.00 98.62 91 VAL A CA 1
ATOM 683 C C . VAL A 1 91 ? -14.537 5.967 4.808 1.00 98.62 91 VAL A C 1
ATOM 685 O O . VAL A 1 91 ? -14.915 6.221 5.956 1.00 98.62 91 VAL A O 1
ATOM 688 N N . SER A 1 92 ? -14.439 4.718 4.348 1.00 98.31 92 SER A N 1
ATOM 689 C CA . SER A 1 92 ? -14.748 3.544 5.165 1.00 98.31 92 SER A CA 1
ATOM 690 C C . SER A 1 92 ? -13.814 3.432 6.369 1.00 98.31 92 SER A C 1
ATOM 692 O O . SER A 1 92 ? -14.305 3.253 7.482 1.00 98.31 92 SER A O 1
ATOM 694 N N . ALA A 1 93 ? -12.504 3.621 6.196 1.00 98.44 93 ALA A N 1
ATOM 695 C CA . ALA A 1 93 ? -11.527 3.617 7.286 1.00 98.44 93 ALA A CA 1
ATOM 696 C C . ALA A 1 93 ? -11.830 4.697 8.341 1.00 98.44 93 ALA A C 1
ATOM 698 O O . ALA A 1 93 ? -11.882 4.391 9.535 1.00 98.44 93 ALA A O 1
ATOM 699 N N . VAL A 1 94 ? -12.127 5.932 7.915 1.00 98.38 94 VAL A N 1
ATOM 700 C CA . VAL A 1 94 ? -12.527 7.026 8.820 1.00 98.38 94 VAL A CA 1
ATOM 701 C C . VAL A 1 94 ? -13.822 6.671 9.557 1.00 98.38 94 VAL A C 1
ATOM 703 O O . VAL A 1 94 ? -13.892 6.773 10.782 1.00 98.38 94 VAL A O 1
ATOM 706 N N . ALA A 1 95 ? -14.846 6.187 8.851 1.00 98.12 95 ALA A N 1
ATOM 707 C CA . ALA A 1 95 ? -16.120 5.812 9.463 1.00 98.12 95 ALA A CA 1
ATOM 708 C C . ALA A 1 95 ? -15.977 4.646 10.460 1.00 98.12 95 ALA A C 1
ATOM 710 O O . ALA A 1 95 ? -16.631 4.641 11.508 1.00 98.12 95 ALA A O 1
ATOM 711 N N . LEU A 1 96 ? -15.126 3.662 10.162 1.00 98.00 96 LEU A N 1
ATOM 712 C CA . LEU A 1 96 ? -14.821 2.546 11.057 1.00 98.00 96 LEU A CA 1
ATOM 713 C C . LEU A 1 96 ? -14.058 3.019 12.299 1.00 98.00 96 LEU A C 1
ATOM 715 O O . LEU A 1 96 ? -14.423 2.624 13.405 1.00 98.00 96 LEU A O 1
ATOM 719 N N . ALA A 1 97 ? -13.097 3.934 12.151 1.00 98.00 97 ALA A N 1
ATOM 720 C CA . ALA A 1 97 ? -12.396 4.562 13.273 1.00 98.00 97 ALA A CA 1
ATOM 721 C C . ALA A 1 97 ? -13.357 5.325 14.199 1.00 98.00 97 ALA A C 1
ATOM 723 O O . ALA A 1 97 ? -13.307 5.179 15.420 1.00 98.00 97 ALA A O 1
ATOM 724 N N . MET A 1 98 ? -14.299 6.085 13.629 1.00 97.38 98 MET A N 1
ATOM 725 C CA . MET A 1 98 ? -15.342 6.777 14.397 1.00 97.38 98 MET A CA 1
ATOM 726 C C . MET A 1 98 ? -16.222 5.793 15.184 1.00 97.38 98 MET A C 1
ATOM 728 O O . MET A 1 98 ? -16.608 6.070 16.323 1.00 97.38 98 MET A O 1
ATOM 732 N N . ARG A 1 99 ? -16.562 4.641 14.586 1.00 97.50 99 ARG A N 1
ATOM 733 C CA . ARG A 1 99 ? -17.325 3.575 15.259 1.00 97.50 99 ARG A CA 1
ATOM 734 C C . ARG A 1 99 ? -16.516 2.927 16.377 1.00 97.50 99 ARG A C 1
ATOM 736 O O . ARG A 1 99 ? -17.075 2.696 17.445 1.00 97.50 99 ARG A O 1
ATOM 743 N N . LEU A 1 100 ? -15.225 2.695 16.155 1.00 96.25 100 LEU A N 1
ATOM 744 C CA . LEU A 1 100 ? -14.307 2.167 17.158 1.00 96.25 100 LEU A CA 1
ATOM 745 C C . LEU A 1 100 ? -14.202 3.114 18.361 1.00 96.25 100 LEU A C 1
ATOM 747 O O . LEU A 1 100 ? -14.448 2.699 19.488 1.00 96.25 100 LEU A O 1
ATOM 751 N N . ALA A 1 101 ? -13.966 4.407 18.129 1.00 93.88 101 ALA A N 1
ATOM 752 C CA . ALA A 1 101 ? -13.912 5.412 19.193 1.00 93.88 101 ALA A CA 1
ATOM 753 C C . ALA A 1 101 ? -15.220 5.488 19.999 1.00 93.88 101 ALA A C 1
ATOM 755 O O . ALA A 1 101 ? -15.206 5.620 21.222 1.00 93.88 101 ALA A O 1
ATOM 756 N N . ARG A 1 102 ? -16.372 5.356 19.328 1.00 94.06 102 ARG A N 1
ATOM 757 C CA . ARG A 1 102 ? -17.689 5.281 19.984 1.00 94.06 102 ARG A CA 1
ATOM 758 C C . ARG A 1 102 ? -17.874 4.059 20.854 1.00 94.06 102 ARG A C 1
ATOM 760 O O . ARG A 1 102 ? -18.526 4.175 21.890 1.00 94.06 102 ARG A O 1
ATOM 767 N N . GLN A 1 103 ? -17.382 2.917 20.388 1.00 93.56 103 GLN A N 1
ATOM 768 C CA . GLN A 1 103 ? -17.441 1.663 21.119 1.00 93.56 103 GLN A CA 1
ATOM 769 C C . GLN A 1 103 ? -16.714 1.842 22.455 1.00 93.56 103 GLN A C 1
ATOM 771 O O . GLN A 1 103 ? -17.355 1.774 23.502 1.00 93.56 103 GLN A O 1
ATOM 776 N N . PHE A 1 104 ? -15.443 2.256 22.405 1.00 89.75 104 PHE A N 1
ATOM 777 C CA . PHE A 1 104 ? -14.637 2.531 23.595 1.00 89.75 104 PHE A CA 1
ATOM 778 C C . PHE A 1 104 ? -15.279 3.572 24.503 1.00 89.75 104 PHE A C 1
ATOM 780 O O . PHE A 1 104 ? -15.522 3.284 25.670 1.00 89.75 104 PHE A O 1
ATOM 787 N N . ALA A 1 105 ? -15.624 4.749 23.969 1.00 88.38 105 ALA A N 1
ATOM 788 C CA . ALA A 1 105 ? -16.277 5.801 24.743 1.00 88.38 105 ALA A CA 1
ATOM 789 C C . ALA A 1 105 ? -17.551 5.294 25.433 1.00 88.38 105 ALA A C 1
ATOM 791 O O . ALA A 1 105 ? -17.824 5.658 26.569 1.00 88.38 105 ALA A O 1
ATOM 792 N N . GLY A 1 106 ? -18.316 4.423 24.774 1.00 89.50 106 GLY A N 1
ATOM 793 C CA . GLY A 1 106 ? -19.533 3.864 25.337 1.00 89.50 106 GLY A CA 1
ATOM 794 C C . GLY A 1 106 ? -19.326 2.890 26.486 1.00 89.50 106 GLY A C 1
ATOM 795 O O . GLY A 1 106 ? -20.155 2.876 27.390 1.00 89.50 106 GLY A O 1
ATOM 796 N N . VAL A 1 107 ? -18.243 2.116 26.469 1.00 86.94 107 VAL A N 1
ATOM 797 C CA . VAL A 1 107 ? -17.898 1.198 27.564 1.00 86.94 107 VAL A CA 1
ATOM 798 C C . VAL A 1 107 ? -17.503 1.967 28.830 1.00 86.94 107 VAL A C 1
ATOM 800 O O . VAL A 1 107 ? -17.733 1.488 29.936 1.00 86.94 107 VAL A O 1
ATOM 803 N N . ILE A 1 108 ? -16.957 3.178 28.685 1.00 83.19 108 ILE A N 1
ATOM 804 C CA . ILE A 1 108 ? -16.544 4.048 29.802 1.00 83.19 108 ILE A CA 1
ATOM 805 C C . ILE A 1 108 ? -17.476 5.229 30.066 1.00 83.19 108 ILE A C 1
ATOM 807 O O . ILE A 1 108 ? -17.072 6.184 30.720 1.00 83.19 108 ILE A O 1
ATOM 811 N N . ASP A 1 109 ? -18.709 5.165 29.562 1.00 85.44 109 ASP A N 1
ATOM 812 C CA . ASP A 1 109 ? -19.746 6.189 29.752 1.00 85.44 109 ASP A CA 1
ATOM 813 C C . ASP A 1 109 ? -19.311 7.623 29.373 1.00 85.44 109 ASP A C 1
ATOM 815 O O . ASP A 1 109 ? -19.723 8.627 29.954 1.00 85.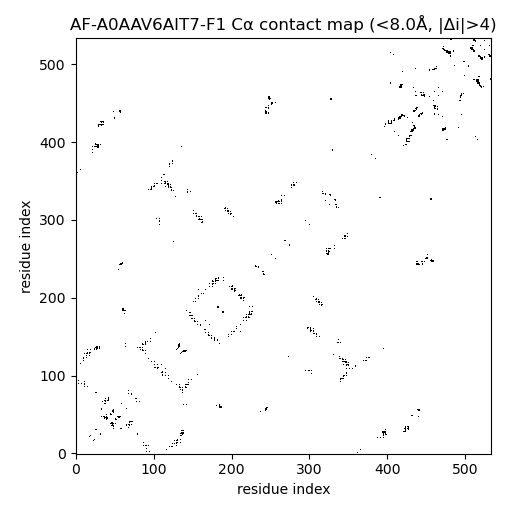44 109 ASP A O 1
ATOM 819 N N . LEU A 1 110 ? -18.461 7.732 28.351 1.00 83.44 110 LEU A N 1
ATOM 820 C CA . LEU A 1 110 ? -18.079 9.001 27.746 1.00 83.44 110 LEU A CA 1
ATOM 821 C C . LEU A 1 110 ? -19.057 9.415 26.633 1.00 83.44 110 LEU A C 1
ATOM 823 O O . LEU A 1 110 ? -19.743 8.575 26.032 1.00 83.44 110 LEU A O 1
ATOM 827 N N . PRO A 1 111 ? -19.096 10.711 26.265 1.00 86.12 111 PRO A N 1
ATOM 828 C CA . PRO A 1 111 ? -19.921 11.195 25.162 1.00 86.12 111 PRO A CA 1
ATOM 829 C C . PRO A 1 111 ? -19.533 10.566 23.809 1.00 86.12 111 PRO A C 1
ATOM 831 O O . PRO A 1 111 ? -18.668 11.056 23.082 1.00 86.12 111 PRO A O 1
ATOM 834 N N . LYS A 1 112 ? -20.240 9.495 23.422 1.00 91.62 112 LYS A N 1
ATOM 835 C CA . LYS A 1 112 ? -20.013 8.721 22.183 1.00 91.62 112 LYS A CA 1
ATOM 836 C C . LYS A 1 112 ? -19.932 9.602 20.926 1.00 91.62 112 LYS A C 1
ATOM 838 O O . LYS A 1 112 ? -19.101 9.386 20.047 1.00 91.62 112 LYS A O 1
ATOM 843 N N . GLN A 1 113 ? -20.814 10.596 20.815 1.00 90.81 113 GLN A N 1
ATOM 844 C CA . GLN A 1 113 ? -20.845 11.487 19.650 1.00 90.81 113 GLN A CA 1
ATOM 845 C C . GLN A 1 113 ? -19.598 12.367 19.578 1.00 90.81 113 GLN A C 1
ATOM 847 O O . GLN A 1 113 ? -18.995 12.450 18.511 1.00 90.81 113 GLN A O 1
ATOM 852 N N . THR A 1 114 ? -19.187 12.947 20.708 1.00 85.94 114 THR A N 1
ATOM 853 C CA . THR A 1 114 ? -17.956 13.736 20.810 1.00 85.94 114 THR A CA 1
ATOM 854 C C . THR A 1 114 ? -16.751 12.892 20.424 1.00 85.94 114 THR A C 1
ATOM 856 O O . THR A 1 114 ? -15.975 13.340 19.590 1.00 85.94 114 THR A O 1
ATOM 859 N N . ALA A 1 115 ? -16.653 11.651 20.917 1.00 88.75 115 ALA A N 1
ATOM 860 C CA . ALA A 1 115 ? -15.552 10.754 20.568 1.00 88.75 115 ALA A CA 1
ATOM 861 C C . ALA A 1 115 ? -15.455 10.516 19.055 1.00 88.75 115 ALA A C 1
ATOM 863 O O . ALA A 1 115 ? -14.414 10.765 18.461 1.00 88.75 115 ALA A O 1
ATOM 864 N N . ALA A 1 116 ? -16.557 10.130 18.401 1.00 93.56 116 ALA A N 1
ATOM 865 C CA . ALA A 1 116 ? -16.556 9.929 16.950 1.00 93.56 116 ALA A CA 1
ATOM 866 C C . ALA A 1 116 ? -16.209 11.192 16.157 1.00 93.56 116 ALA A C 1
ATOM 868 O O . ALA A 1 116 ? -15.449 11.122 15.198 1.00 93.56 116 ALA A O 1
ATOM 869 N N . TYR A 1 117 ? -16.806 12.334 16.492 1.00 91.00 117 TYR A N 1
ATOM 870 C CA . TYR A 1 117 ? -16.595 13.547 15.702 1.00 91.00 117 TYR A CA 1
ATOM 871 C C . TYR A 1 117 ? -15.198 14.125 15.925 1.00 91.00 117 TYR A C 1
ATOM 873 O O . TYR A 1 117 ? -14.581 14.590 14.971 1.00 91.00 117 TYR A O 1
ATOM 881 N N . ALA A 1 118 ? -14.668 14.021 17.144 1.00 87.06 118 ALA A N 1
ATOM 882 C CA . ALA A 1 118 ? -13.281 14.352 17.434 1.00 87.06 118 ALA A CA 1
ATOM 883 C C . ALA A 1 118 ? -12.310 13.387 16.737 1.00 87.06 118 ALA A C 1
ATOM 885 O O . ALA A 1 118 ? -11.287 13.838 16.240 1.00 87.06 118 ALA A O 1
ATOM 886 N N . THR A 1 119 ? -12.643 12.097 16.600 1.00 92.75 119 THR A N 1
ATOM 887 C CA . THR A 1 119 ? -11.867 11.164 15.765 1.00 92.75 119 THR A CA 1
ATOM 888 C C . THR A 1 119 ? -11.849 11.592 14.304 1.00 92.75 119 THR A C 1
ATOM 890 O O . THR A 1 119 ? -10.782 11.624 13.702 1.00 92.75 119 THR A O 1
ATOM 893 N N . ALA A 1 120 ? -12.997 11.968 13.733 1.00 93.62 120 ALA A N 1
ATOM 894 C CA . ALA A 1 120 ? -13.046 12.478 12.363 1.00 93.62 120 ALA A CA 1
ATOM 895 C C . ALA A 1 120 ? -12.212 13.762 12.203 1.00 93.62 120 ALA A C 1
ATOM 897 O O . ALA A 1 120 ? -11.459 13.874 11.243 1.00 93.62 120 ALA A O 1
ATOM 898 N N . ALA A 1 121 ? -12.284 14.691 13.165 1.00 87.75 121 ALA A N 1
ATOM 899 C CA . ALA A 1 121 ? -11.414 15.869 13.190 1.00 87.75 121 ALA A CA 1
ATOM 900 C C . ALA A 1 121 ? -9.932 15.481 13.273 1.00 87.75 121 ALA A C 1
ATOM 902 O O . ALA A 1 121 ? -9.109 16.039 12.565 1.00 87.75 121 ALA A O 1
ATOM 903 N N . ALA A 1 122 ? -9.582 14.493 14.096 1.00 88.56 122 ALA A N 1
ATOM 904 C CA . ALA A 1 122 ? -8.201 14.074 14.288 1.00 88.56 122 ALA A CA 1
ATOM 905 C C . ALA A 1 122 ? -7.552 13.539 13.003 1.00 88.56 122 ALA A C 1
ATOM 907 O O . ALA A 1 122 ? -6.345 13.686 12.845 1.00 88.56 122 ALA A O 1
ATOM 908 N N . PHE A 1 123 ? -8.318 12.993 12.050 1.00 92.69 123 PHE A N 1
ATOM 909 C CA . PHE A 1 123 ? -7.775 12.605 10.741 1.00 92.69 123 PHE A CA 1
ATOM 910 C C . PHE A 1 123 ? -7.156 13.777 9.970 1.00 92.69 123 PHE A C 1
ATOM 912 O O . PHE A 1 123 ? -6.232 13.562 9.189 1.00 92.69 123 PHE A O 1
ATOM 919 N N . THR A 1 124 ? -7.583 15.019 10.212 1.00 88.12 124 THR A N 1
ATOM 920 C CA . THR A 1 124 ? -6.990 16.197 9.557 1.00 88.12 124 THR A CA 1
ATOM 921 C C . THR A 1 124 ? -5.570 16.474 10.052 1.00 88.12 124 THR A C 1
ATOM 923 O O . THR A 1 124 ? -4.826 17.208 9.407 1.00 88.12 124 THR A O 1
ATOM 926 N N . LEU A 1 125 ? -5.167 15.857 11.170 1.00 84.88 125 LEU A N 1
ATOM 927 C CA . LEU A 1 125 ? -3.787 15.849 11.641 1.00 84.88 125 LEU A CA 1
ATOM 928 C C . LEU A 1 125 ? -2.902 14.893 10.831 1.00 84.88 125 LEU A C 1
ATOM 930 O O . LEU A 1 125 ? -1.699 14.932 11.016 1.00 84.88 125 LEU A O 1
ATOM 934 N N . PHE A 1 126 ? -3.446 14.051 9.946 1.00 89.19 126 PHE A N 1
ATOM 935 C CA . PHE A 1 126 ? -2.686 13.027 9.221 1.00 89.19 126 PHE A CA 1
ATOM 936 C C . PHE A 1 126 ? -2.806 13.185 7.688 1.00 89.19 126 PHE A C 1
ATOM 938 O O . PHE A 1 126 ? -3.352 12.305 7.028 1.00 89.19 126 PHE A O 1
ATOM 945 N N . PRO A 1 127 ? -2.291 14.271 7.069 1.00 87.81 127 PRO A N 1
ATOM 946 C CA . PRO A 1 127 ? -2.318 14.457 5.610 1.00 87.81 127 PRO A CA 1
ATOM 947 C C . PRO A 1 127 ? -1.799 13.262 4.814 1.00 87.81 127 PRO A C 1
ATOM 949 O O . PRO A 1 127 ? -2.396 12.864 3.814 1.00 87.81 127 PRO A O 1
ATOM 952 N N . ALA A 1 128 ? -0.679 12.694 5.268 1.00 88.88 128 ALA A N 1
ATOM 953 C CA . ALA A 1 128 ? -0.002 11.598 4.591 1.00 88.88 128 ALA A CA 1
ATOM 954 C C . ALA A 1 128 ? -0.899 10.364 4.448 1.00 88.88 128 ALA A C 1
ATOM 956 O O . ALA A 1 128 ? -0.778 9.644 3.461 1.00 88.88 128 ALA A O 1
ATOM 957 N N . PHE A 1 129 ? -1.850 10.162 5.369 1.00 94.50 129 PHE A N 1
ATOM 958 C CA . PHE A 1 129 ? -2.847 9.107 5.240 1.00 94.50 129 PHE A CA 1
ATOM 959 C C . PHE A 1 129 ? -3.634 9.249 3.936 1.00 94.50 129 PHE A C 1
ATOM 961 O O . PHE A 1 129 ? -3.836 8.257 3.248 1.00 94.50 129 PHE A O 1
ATOM 968 N N . PHE A 1 130 ? -4.046 10.459 3.550 1.00 95.31 130 PHE A N 1
ATOM 969 C CA . PHE A 1 130 ? -4.835 10.686 2.334 1.00 95.31 130 PHE A CA 1
ATOM 970 C C . PHE A 1 130 ? -3.984 10.659 1.064 1.00 95.31 130 PHE A C 1
ATOM 972 O O . PHE A 1 130 ? -4.447 10.142 0.053 1.00 95.31 130 PHE A O 1
ATOM 979 N N . VAL A 1 131 ? -2.726 11.111 1.127 1.00 93.81 131 VAL A N 1
ATOM 980 C CA . VAL A 1 131 ? -1.769 10.926 0.019 1.00 93.81 131 VAL A CA 1
ATOM 981 C C . VAL A 1 131 ? -1.593 9.438 -0.273 1.00 93.81 131 VAL A C 1
ATOM 983 O O . VAL A 1 131 ? -1.790 8.992 -1.401 1.00 93.81 131 VAL A O 1
ATOM 986 N N . TRP A 1 132 ? -1.279 8.656 0.758 1.00 95.50 132 TRP A N 1
ATOM 987 C CA . TRP A 1 132 ? -0.999 7.240 0.592 1.00 95.50 132 TRP A CA 1
ATOM 988 C C . TRP A 1 132 ? -2.242 6.388 0.349 1.00 95.50 132 TRP A C 1
ATOM 990 O O . TRP A 1 132 ? -2.153 5.408 -0.379 1.00 95.50 132 TRP A O 1
ATOM 1000 N N . SER A 1 133 ? -3.392 6.729 0.929 1.00 96.62 133 SER A N 1
ATOM 1001 C CA . SER A 1 133 ? -4.617 5.949 0.734 1.00 96.62 133 SER A CA 1
ATOM 1002 C C . SER A 1 133 ? -5.341 6.320 -0.559 1.00 96.62 133 SER A C 1
ATOM 1004 O O . SER A 1 133 ? -5.729 5.422 -1.290 1.00 96.62 133 SER A O 1
ATOM 1006 N N . VAL A 1 134 ? -5.492 7.607 -0.886 1.00 97.12 134 VAL A N 1
ATOM 1007 C CA . VAL A 1 134 ? -6.277 8.038 -2.055 1.00 97.12 134 VAL A CA 1
ATOM 1008 C C . VAL A 1 134 ? -5.411 8.133 -3.303 1.00 97.12 134 VAL A C 1
ATOM 1010 O O . VAL A 1 134 ? -5.757 7.558 -4.329 1.00 97.12 134 VAL A O 1
ATOM 1013 N N . TRP A 1 135 ? -4.291 8.849 -3.217 1.00 96.12 135 TRP A N 1
ATOM 1014 C CA . TRP A 1 135 ? -3.585 9.327 -4.406 1.00 96.12 135 TRP A CA 1
ATOM 1015 C C . TRP A 1 135 ? -2.439 8.445 -4.873 1.00 96.12 135 TRP A C 1
ATOM 1017 O O . TRP A 1 135 ? -2.133 8.455 -6.058 1.00 96.12 135 TRP A O 1
ATOM 1027 N N . SER A 1 136 ? -1.828 7.655 -3.987 1.00 96.06 136 SER A N 1
ATOM 1028 C CA . SER A 1 136 ? -0.763 6.722 -4.383 1.00 96.06 136 SER A CA 1
ATOM 1029 C C . SER A 1 136 ? -1.241 5.653 -5.375 1.00 96.06 136 SER A C 1
ATOM 1031 O O . SER A 1 136 ? -0.413 5.097 -6.091 1.00 96.06 136 SER A O 1
ATOM 1033 N N . LEU A 1 137 ? -2.556 5.375 -5.397 1.00 97.19 137 LEU A N 1
ATOM 1034 C CA . LEU A 1 137 ? -3.214 4.262 -6.100 1.00 97.19 137 LEU A CA 1
ATOM 1035 C C . LEU A 1 137 ? -2.667 2.874 -5.728 1.00 97.19 137 LEU A C 1
ATOM 1037 O O . LEU A 1 137 ? -2.874 1.885 -6.429 1.00 97.19 137 LEU A O 1
ATOM 1041 N N . MET A 1 138 ? -2.000 2.789 -4.582 1.00 95.69 138 MET A N 1
ATOM 1042 C CA . MET A 1 138 ? -1.598 1.528 -3.985 1.00 95.69 138 MET A CA 1
ATOM 1043 C C . MET A 1 138 ? -2.741 0.886 -3.196 1.00 95.69 138 MET A C 1
ATOM 1045 O O . MET A 1 138 ? -3.759 1.501 -2.882 1.00 95.69 138 MET A O 1
ATOM 1049 N N . ASP A 1 139 ? -2.505 -0.344 -2.761 1.00 96.00 139 ASP A N 1
ATOM 1050 C CA . ASP A 1 139 ? -3.397 -1.158 -1.937 1.00 96.00 139 ASP A CA 1
ATOM 1051 C C . ASP A 1 139 ? -3.643 -0.616 -0.513 1.00 96.00 139 ASP A C 1
ATOM 1053 O O . ASP A 1 139 ? -4.368 -1.228 0.275 1.00 96.00 139 ASP A O 1
ATOM 1057 N N . LEU A 1 140 ? -3.069 0.534 -0.144 1.00 95.81 140 LEU A N 1
ATOM 1058 C CA . LEU A 1 140 ? -3.066 0.998 1.240 1.00 95.81 140 LEU A CA 1
ATOM 1059 C C . LEU A 1 140 ? -4.455 1.400 1.755 1.00 95.81 140 LEU A C 1
ATOM 1061 O O . LEU A 1 140 ? -4.763 1.130 2.916 1.00 95.81 140 LEU A O 1
ATOM 1065 N N . ALA A 1 141 ? -5.321 2.003 0.932 1.00 97.31 141 ALA A N 1
ATOM 1066 C CA . ALA A 1 141 ? -6.692 2.303 1.363 1.00 97.31 141 ALA A CA 1
ATOM 1067 C C . ALA A 1 141 ? -7.468 1.028 1.712 1.00 97.31 141 ALA A C 1
ATOM 1069 O O . ALA A 1 141 ? -8.123 0.966 2.756 1.00 97.31 141 ALA A O 1
ATOM 1070 N N . LEU A 1 142 ? -7.344 -0.002 0.866 1.00 97.69 142 LEU A N 1
ATOM 1071 C CA . LEU A 1 142 ? -7.923 -1.324 1.100 1.00 97.69 142 LEU A CA 1
ATOM 1072 C C . LEU A 1 142 ? -7.370 -1.924 2.392 1.00 97.69 142 LEU A C 1
ATOM 1074 O O . LEU A 1 142 ? -8.136 -2.358 3.255 1.00 97.69 142 LEU A O 1
ATOM 1078 N N . TRP A 1 143 ? -6.046 -1.891 2.539 1.00 96.75 143 TRP A N 1
ATOM 1079 C CA . TRP A 1 143 ? -5.343 -2.441 3.687 1.00 96.75 143 TRP A CA 1
ATOM 1080 C C . TRP A 1 143 ? -5.796 -1.811 5.004 1.00 96.75 143 TRP A C 1
ATOM 1082 O O . TRP A 1 143 ? -6.229 -2.511 5.921 1.00 96.75 143 TRP A O 1
ATOM 1092 N N . VAL A 1 144 ? -5.779 -0.480 5.089 1.00 97.25 144 VAL A N 1
ATOM 1093 C CA . VAL A 1 144 ? -6.143 0.234 6.317 1.00 97.25 144 VAL A CA 1
ATOM 1094 C C . VAL A 1 144 ? -7.629 0.070 6.639 1.00 97.25 144 VAL A C 1
ATOM 1096 O O . VAL A 1 144 ? -7.976 -0.170 7.800 1.00 97.25 144 VAL A O 1
ATOM 1099 N N . ALA A 1 145 ? -8.519 0.150 5.644 1.00 97.75 145 ALA A N 1
ATOM 1100 C CA . ALA A 1 145 ? -9.953 -0.049 5.860 1.00 97.75 145 ALA A CA 1
ATOM 1101 C C . ALA A 1 145 ? -10.253 -1.458 6.391 1.00 97.75 145 ALA A C 1
ATOM 1103 O O . ALA A 1 145 ? -10.996 -1.609 7.365 1.00 97.75 145 ALA A O 1
ATOM 1104 N N . MET A 1 146 ? -9.630 -2.480 5.803 1.00 96.31 146 MET A N 1
ATOM 1105 C CA . MET A 1 146 ? -9.826 -3.873 6.191 1.00 96.31 146 MET A CA 1
ATOM 1106 C C . MET A 1 146 ? -9.270 -4.181 7.583 1.00 96.31 146 MET A C 1
ATOM 1108 O O . MET A 1 146 ? -9.967 -4.795 8.391 1.00 96.31 146 MET A O 1
ATOM 1112 N N . LEU A 1 147 ? -8.064 -3.709 7.913 1.00 95.88 147 LEU A N 1
ATOM 1113 C CA . LEU A 1 147 ? -7.503 -3.898 9.253 1.00 95.88 147 LEU A CA 1
ATOM 1114 C C . LEU A 1 147 ? -8.307 -3.150 10.321 1.00 95.88 147 LEU A C 1
ATOM 1116 O O . LEU A 1 147 ? -8.558 -3.690 11.396 1.00 95.88 147 LEU A O 1
ATOM 1120 N N . THR A 1 148 ? -8.802 -1.947 10.016 1.00 97.12 148 THR A N 1
ATOM 1121 C CA . THR A 1 148 ? -9.684 -1.209 10.939 1.00 97.12 148 THR A CA 1
ATOM 1122 C C . THR A 1 148 ? -11.008 -1.947 11.148 1.00 97.12 148 THR A C 1
ATOM 1124 O O . THR A 1 148 ? -11.525 -1.998 12.266 1.00 97.12 148 THR A O 1
ATOM 1127 N N . TRP A 1 149 ? -11.557 -2.551 10.089 1.00 97.31 149 TRP A N 1
ATOM 1128 C CA . TRP A 1 149 ? -12.762 -3.376 10.165 1.00 97.31 149 TRP A CA 1
ATOM 1129 C C . TRP A 1 149 ? -12.549 -4.633 11.018 1.00 97.31 149 TRP A C 1
ATOM 1131 O O . TRP A 1 149 ? -13.396 -4.948 11.862 1.00 97.31 149 TRP A O 1
ATOM 1141 N N . MET A 1 150 ? -11.404 -5.301 10.855 1.00 95.69 150 MET A N 1
ATOM 1142 C CA . MET A 1 150 ? -11.004 -6.446 11.673 1.00 95.69 150 MET A CA 1
ATOM 1143 C C . MET A 1 150 ? -10.867 -6.049 13.147 1.00 95.69 150 MET A C 1
ATOM 1145 O O . MET A 1 150 ? -11.498 -6.669 14.000 1.00 95.69 150 MET A O 1
ATOM 1149 N N . CYS A 1 151 ? -10.132 -4.972 13.449 1.00 95.94 151 CYS A N 1
A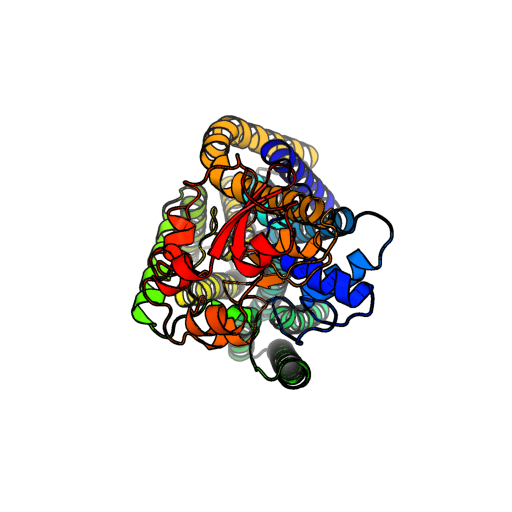TOM 1150 C CA . CYS A 1 151 ? -9.964 -4.460 14.812 1.00 95.94 151 CYS A CA 1
ATOM 1151 C C . CYS A 1 151 ? -11.306 -4.119 15.467 1.00 95.94 151 CYS A C 1
ATOM 1153 O O . CYS A 1 151 ? -11.556 -4.527 16.598 1.00 95.94 151 CYS A O 1
ATOM 1155 N N . LEU A 1 152 ? -12.204 -3.429 14.755 1.00 96.75 152 LEU A N 1
ATOM 1156 C CA . LEU A 1 152 ? -13.544 -3.129 15.266 1.00 96.75 152 LEU A CA 1
ATOM 1157 C C . LEU A 1 152 ? -14.334 -4.405 15.582 1.00 96.75 152 LEU A C 1
ATOM 1159 O O . LEU A 1 152 ? -14.968 -4.486 16.633 1.00 96.75 152 LEU A O 1
ATOM 1163 N N . SER A 1 153 ? -14.290 -5.396 14.693 1.00 96.00 153 SER A N 1
ATOM 1164 C CA . SER A 1 153 ? -15.018 -6.656 14.873 1.00 96.00 153 SER A CA 1
ATOM 1165 C C . SER A 1 153 ? -14.436 -7.480 16.030 1.00 96.00 153 SER A C 1
ATOM 1167 O O . SER A 1 153 ? -15.188 -8.033 16.830 1.00 96.00 153 SER A O 1
ATOM 1169 N N . ALA A 1 154 ? -13.109 -7.496 16.181 1.00 95.00 154 ALA A N 1
ATOM 1170 C CA . ALA A 1 154 ? -12.419 -8.163 17.283 1.00 95.00 154 ALA A CA 1
ATOM 1171 C C . ALA A 1 154 ? -12.732 -7.503 18.631 1.00 95.00 154 ALA A C 1
ATOM 1173 O O . ALA A 1 154 ? -13.116 -8.200 19.569 1.00 95.00 154 ALA A O 1
ATOM 1174 N N . VAL A 1 155 ? -12.672 -6.167 18.708 1.00 95.12 155 VAL A N 1
ATOM 1175 C CA . VAL A 1 155 ? -13.053 -5.400 19.908 1.00 95.12 155 VAL A CA 1
ATOM 1176 C C . VAL A 1 155 ? -14.505 -5.687 20.297 1.00 95.12 155 VAL A C 1
ATOM 1178 O O . VAL A 1 155 ? -14.782 -6.005 21.449 1.00 95.12 155 VAL A O 1
ATOM 1181 N N . GLN A 1 156 ? -15.434 -5.670 19.338 1.00 94.69 156 GLN A N 1
ATOM 1182 C CA . GLN A 1 156 ? -16.842 -5.985 19.607 1.00 94.69 156 GLN A CA 1
ATOM 1183 C C . GLN A 1 156 ? -17.050 -7.418 20.119 1.00 94.69 156 GLN A C 1
ATOM 1185 O O . GLN A 1 156 ? -17.918 -7.641 20.965 1.00 94.69 156 GLN A O 1
ATOM 1190 N N . ALA A 1 157 ? -16.280 -8.388 19.618 1.00 93.12 157 ALA A N 1
ATOM 1191 C CA . ALA A 1 157 ? -16.374 -9.780 20.048 1.00 93.12 157 ALA A CA 1
ATOM 1192 C C . ALA A 1 157 ? -15.868 -9.982 21.485 1.00 93.12 157 ALA A C 1
ATOM 1194 O O . ALA A 1 157 ? -16.546 -10.639 22.285 1.00 93.12 157 ALA A O 1
ATOM 1195 N N . VAL A 1 158 ? -14.709 -9.404 21.826 1.00 92.19 158 VAL A N 1
ATOM 1196 C CA . VAL A 1 158 ? -14.137 -9.533 23.176 1.00 92.19 158 VAL A CA 1
ATOM 1197 C C . VAL A 1 158 ? -14.935 -8.740 24.206 1.00 92.19 158 VAL A C 1
ATOM 1199 O O . VAL A 1 158 ? -15.197 -9.258 25.283 1.00 92.19 158 VAL A O 1
ATOM 1202 N N . GLU A 1 159 ? -15.427 -7.547 23.863 1.00 91.88 159 GLU A N 1
ATOM 1203 C CA . GLU A 1 159 ? -16.268 -6.755 24.764 1.00 91.88 159 GLU A CA 1
ATOM 1204 C C . GLU A 1 159 ? -17.606 -7.437 25.058 1.00 91.88 159 GLU A C 1
ATOM 1206 O O . GLU A 1 159 ? -18.014 -7.497 26.214 1.00 91.88 159 GLU A O 1
ATOM 1211 N N . ALA A 1 160 ? -18.287 -7.982 24.040 1.00 90.00 160 ALA A N 1
ATOM 1212 C CA . ALA A 1 160 ? -19.528 -8.726 24.259 1.00 90.00 160 ALA A CA 1
ATOM 1213 C C . ALA A 1 160 ? -19.291 -9.892 25.227 1.00 90.00 160 ALA A C 1
ATOM 1215 O O . ALA A 1 160 ? -20.032 -10.061 26.192 1.00 90.00 160 ALA A O 1
ATOM 1216 N N . THR A 1 161 ? -18.205 -10.630 25.007 1.00 88.94 161 THR A N 1
ATOM 1217 C CA . THR A 1 161 ? -17.809 -11.767 25.838 1.00 88.94 161 THR A CA 1
ATOM 1218 C C . THR A 1 161 ? -17.490 -11.347 27.279 1.00 88.94 161 THR A C 1
ATOM 1220 O O . THR A 1 161 ? -18.009 -11.957 28.212 1.00 88.94 161 THR A O 1
ATOM 1223 N N . ALA A 1 162 ? -16.719 -10.273 27.473 1.00 88.31 162 ALA A N 1
ATOM 1224 C CA . ALA A 1 162 ? -16.398 -9.718 28.791 1.00 88.31 162 ALA A CA 1
ATOM 1225 C C . ALA A 1 162 ? -17.642 -9.234 29.557 1.00 88.31 162 ALA A C 1
ATOM 1227 O O . ALA A 1 162 ? -17.703 -9.324 30.780 1.00 88.31 162 ALA A O 1
ATOM 1228 N N . LEU A 1 163 ? -18.662 -8.755 28.841 1.00 88.19 163 LEU A N 1
ATOM 1229 C CA . LEU A 1 163 ? -19.951 -8.364 29.417 1.00 88.19 163 LEU A CA 1
ATOM 1230 C C . LEU A 1 163 ? -20.889 -9.559 29.680 1.00 88.19 163 LEU A C 1
ATOM 1232 O O . LEU A 1 163 ? -22.044 -9.347 30.053 1.00 88.19 163 LEU A O 1
ATOM 1236 N N . GLY A 1 164 ? -20.441 -10.801 29.459 1.00 86.31 164 GLY A N 1
ATOM 1237 C CA . GLY A 1 164 ? -21.273 -12.004 29.579 1.00 86.31 164 GLY A CA 1
ATOM 1238 C C . GLY A 1 164 ? -22.348 -12.121 28.492 1.00 86.31 164 GLY A C 1
ATOM 1239 O O . GLY A 1 164 ? -23.329 -12.845 28.654 1.00 86.31 164 GLY A O 1
ATOM 1240 N N . GLN A 1 165 ? -22.194 -11.388 27.389 1.00 88.75 165 GLN A N 1
ATOM 1241 C CA . GLN A 1 165 ? -23.116 -11.359 26.259 1.00 88.75 165 GLN A CA 1
ATOM 1242 C C . GLN A 1 165 ? -22.585 -12.210 25.104 1.00 88.75 165 GLN A C 1
ATOM 1244 O O . GLN A 1 165 ? -21.385 -12.432 24.941 1.00 88.75 165 GLN A O 1
ATOM 1249 N N . ARG A 1 166 ? -23.496 -12.662 24.240 1.00 86.25 166 ARG A N 1
ATOM 1250 C CA . ARG A 1 166 ? -23.113 -13.338 22.998 1.00 86.25 166 ARG A CA 1
ATOM 1251 C C . ARG A 1 166 ? -22.728 -12.304 21.936 1.00 86.25 166 ARG A C 1
ATOM 1253 O O . ARG A 1 166 ? -23.495 -11.355 21.730 1.00 86.25 166 ARG A O 1
ATOM 1260 N N . PRO A 1 167 ? -21.598 -12.478 21.223 1.00 85.56 167 PRO A N 1
ATOM 1261 C CA . PRO A 1 167 ? -21.299 -11.667 20.051 1.00 85.56 167 PRO A CA 1
ATOM 1262 C C . PRO A 1 167 ? -22.443 -11.761 19.039 1.00 85.56 167 PRO A C 1
ATOM 1264 O O . PRO A 1 167 ? -23.005 -12.832 18.808 1.00 85.56 167 PRO A O 1
ATOM 1267 N N . ARG A 1 168 ? -22.804 -10.636 18.415 1.00 90.62 168 ARG A N 1
ATOM 1268 C CA . ARG A 1 168 ? -23.829 -10.644 17.361 1.00 90.62 168 ARG A CA 1
ATOM 1269 C C . ARG A 1 168 ? -23.342 -11.503 16.183 1.00 90.62 168 ARG A C 1
ATOM 1271 O O . ARG A 1 168 ? -22.168 -11.386 15.837 1.00 90.62 168 ARG A O 1
ATOM 1278 N N . PRO A 1 169 ? -24.215 -12.256 15.487 1.00 91.75 169 PRO A N 1
ATOM 1279 C CA . PRO A 1 169 ? -23.805 -13.087 14.349 1.00 91.75 169 PRO A CA 1
ATOM 1280 C C . PRO A 1 169 ? -23.022 -12.317 13.279 1.00 91.75 169 PRO A C 1
ATOM 1282 O O . PRO A 1 169 ? -22.012 -12.797 12.776 1.00 91.75 169 PRO A O 1
ATOM 1285 N N . LEU A 1 170 ? -23.424 -11.072 13.003 1.00 94.38 170 LEU A N 1
ATOM 1286 C CA . LEU A 1 170 ? -22.724 -10.202 12.059 1.00 94.38 170 LEU A CA 1
ATOM 1287 C C . LEU A 1 170 ? -21.266 -9.916 12.467 1.00 94.38 170 LEU A C 1
ATOM 1289 O O . LEU A 1 170 ? -20.419 -9.775 11.598 1.00 94.38 170 LEU A O 1
ATOM 1293 N N . VAL A 1 171 ? -20.951 -9.850 13.766 1.00 93.31 171 VAL A N 1
ATOM 1294 C CA . VAL A 1 171 ? -19.568 -9.655 14.245 1.00 93.31 171 VAL A CA 1
ATOM 1295 C C . VAL A 1 171 ? -18.713 -10.877 13.917 1.00 93.31 171 VAL A C 1
ATOM 1297 O O . VAL A 1 171 ? -17.594 -10.719 13.442 1.00 93.31 171 VAL A O 1
ATOM 1300 N N . ALA A 1 172 ? -19.253 -12.085 14.103 1.00 91.38 172 ALA A N 1
ATOM 1301 C CA . ALA A 1 172 ? -18.564 -13.320 13.732 1.00 91.38 172 ALA A CA 1
ATOM 1302 C C . ALA A 1 172 ? -18.347 -13.410 12.213 1.00 91.38 172 ALA A C 1
ATOM 1304 O O . ALA A 1 172 ? -17.237 -13.692 11.773 1.00 91.38 172 ALA A O 1
ATOM 1305 N N . VAL A 1 173 ? -19.370 -13.089 11.410 1.00 94.94 173 VAL A N 1
ATOM 1306 C CA . VAL A 1 173 ? -19.254 -13.033 9.940 1.00 94.94 173 VAL A CA 1
ATOM 1307 C C . VAL A 1 173 ? -18.192 -12.021 9.510 1.00 94.94 173 VAL A C 1
ATOM 1309 O O . VAL A 1 173 ? -17.349 -12.337 8.675 1.00 94.94 173 VAL A O 1
ATOM 1312 N N . ASN A 1 174 ? -18.182 -10.830 10.110 1.00 95.44 174 ASN A N 1
ATOM 1313 C CA . ASN A 1 174 ? -17.187 -9.804 9.811 1.00 95.44 174 ASN A CA 1
ATOM 1314 C C . ASN A 1 174 ? -15.765 -10.243 10.181 1.00 95.44 174 ASN A C 1
ATOM 1316 O O . ASN A 1 174 ? -14.834 -9.985 9.420 1.00 95.44 174 ASN A O 1
ATOM 1320 N N . LEU A 1 175 ? -15.583 -10.914 11.324 1.00 93.25 175 LEU A N 1
ATOM 1321 C CA . LEU A 1 175 ? -14.290 -11.475 11.720 1.00 93.25 175 LEU A CA 1
ATOM 1322 C C . LEU A 1 175 ? -13.806 -12.521 10.719 1.00 93.25 175 LEU A C 1
ATOM 1324 O O . LEU A 1 175 ? -12.668 -12.437 10.269 1.00 93.25 175 LEU A O 1
ATOM 1328 N N . VAL A 1 176 ? -14.672 -13.455 10.326 1.00 95.06 176 VAL A N 1
ATOM 1329 C CA . VAL A 1 176 ? -14.349 -14.482 9.326 1.00 95.06 176 VAL A CA 1
ATOM 1330 C C . VAL A 1 176 ? -13.973 -13.841 7.990 1.00 95.06 176 VAL A C 1
ATOM 1332 O O . VAL A 1 176 ? -12.919 -14.146 7.440 1.00 95.06 176 VAL A O 1
ATOM 1335 N N . ALA A 1 177 ? -14.793 -12.912 7.496 1.00 96.06 177 ALA A N 1
ATOM 1336 C CA . ALA A 1 177 ? -14.570 -12.259 6.211 1.00 96.06 177 ALA A CA 1
ATOM 1337 C C . ALA A 1 177 ? -13.283 -11.419 6.201 1.00 96.06 177 ALA A C 1
ATOM 1339 O O . ALA A 1 177 ? -12.466 -11.559 5.296 1.00 96.06 177 ALA A O 1
ATOM 1340 N N . SER A 1 178 ? -13.061 -10.586 7.222 1.00 95.00 178 SER A N 1
ATOM 1341 C CA . SER A 1 178 ? -11.830 -9.787 7.319 1.00 95.00 178 SER A CA 1
ATOM 1342 C C . SER A 1 178 ? -10.576 -10.655 7.482 1.00 95.00 178 SER A C 1
ATOM 1344 O O . SER A 1 178 ? -9.550 -10.344 6.881 1.00 95.00 178 SER A O 1
ATOM 1346 N N . SER A 1 179 ? -10.668 -11.778 8.203 1.00 93.06 179 SER A N 1
ATOM 1347 C CA . SER A 1 179 ? -9.555 -12.726 8.380 1.00 93.06 179 SER A CA 1
ATOM 1348 C C . SER A 1 179 ? -9.216 -13.501 7.106 1.00 93.06 179 SER A C 1
ATOM 1350 O O . SER A 1 179 ? -8.050 -13.796 6.869 1.00 93.06 179 SER A O 1
ATOM 1352 N N . ALA A 1 180 ? -10.213 -13.805 6.269 1.00 95.06 180 ALA A N 1
ATOM 1353 C CA . ALA A 1 180 ? -10.003 -14.438 4.968 1.00 95.06 180 ALA A CA 1
ATOM 1354 C C . ALA A 1 180 ? -9.401 -13.469 3.938 1.00 95.06 180 ALA A C 1
ATOM 1356 O O . ALA A 1 180 ? -8.544 -13.851 3.147 1.00 95.06 180 ALA A O 1
ATOM 1357 N N . LEU A 1 181 ? -9.842 -12.208 3.939 1.00 95.00 181 LEU A N 1
ATOM 1358 C CA . LEU A 1 181 ? -9.405 -11.214 2.956 1.00 95.00 181 LEU A CA 1
ATOM 1359 C C . LEU A 1 181 ? -8.028 -10.612 3.280 1.00 95.00 181 LEU A C 1
ATOM 1361 O O . LEU A 1 181 ? -7.310 -10.219 2.361 1.00 95.00 181 LEU A O 1
ATOM 1365 N N . ALA A 1 182 ? -7.629 -10.557 4.556 1.00 94.12 182 ALA A N 1
ATOM 1366 C CA . ALA A 1 182 ? -6.359 -9.956 4.969 1.00 94.12 182 ALA A CA 1
ATOM 1367 C C . ALA A 1 182 ? -5.117 -10.578 4.297 1.00 94.12 182 ALA A C 1
ATOM 1369 O O . ALA A 1 182 ? -4.355 -9.813 3.699 1.00 94.12 182 ALA A O 1
ATOM 1370 N N . PRO A 1 183 ? -4.930 -11.913 4.288 1.00 93.25 183 PRO A N 1
ATOM 1371 C CA . PRO A 1 183 ? -3.811 -12.551 3.588 1.00 93.25 183 PRO A CA 1
ATOM 1372 C C . PRO A 1 183 ? -3.822 -12.357 2.064 1.00 93.25 183 PRO A C 1
ATOM 1374 O O . PRO A 1 183 ? -2.770 -12.412 1.431 1.00 93.25 183 PRO A O 1
ATOM 1377 N N . LEU A 1 184 ? -5.000 -12.130 1.468 1.00 93.56 184 LEU A N 1
ATOM 1378 C CA . LEU A 1 184 ? -5.145 -11.886 0.028 1.00 93.56 184 LEU A CA 1
ATOM 1379 C C . LEU A 1 184 ? -4.767 -10.452 -0.356 1.00 93.56 184 LEU A C 1
ATOM 1381 O O . LEU A 1 184 ? -4.327 -10.209 -1.480 1.00 93.56 184 LEU A O 1
ATOM 1385 N N . ALA A 1 185 ? -4.945 -9.495 0.558 1.00 93.25 185 ALA A N 1
ATOM 1386 C CA . ALA A 1 185 ? -4.485 -8.131 0.334 1.00 93.25 185 ALA A CA 1
ATOM 1387 C C . ALA A 1 185 ? -2.983 -7.991 0.567 1.00 93.25 185 ALA A C 1
ATOM 1389 O O . ALA A 1 185 ? -2.360 -7.248 -0.177 1.00 93.25 185 ALA A O 1
ATOM 1390 N N . ARG A 1 186 ? -2.404 -8.665 1.567 1.00 91.75 186 ARG A N 1
ATOM 1391 C CA . ARG A 1 186 ? -0.959 -8.633 1.840 1.00 91.75 186 ARG A CA 1
ATOM 1392 C C . ARG A 1 186 ? -0.492 -9.901 2.570 1.00 91.75 186 ARG A C 1
ATOM 1394 O O . ARG A 1 186 ? -1.202 -10.345 3.476 1.00 91.75 186 ARG A O 1
ATOM 1401 N N . PRO A 1 187 ? 0.709 -10.444 2.278 1.00 88.94 187 PRO A N 1
ATOM 1402 C CA . PRO A 1 187 ? 1.290 -11.575 3.007 1.00 88.94 187 PRO A CA 1
ATOM 1403 C C . PRO A 1 187 ? 1.367 -11.346 4.523 1.00 88.94 187 PRO A C 1
ATOM 1405 O O . PRO A 1 187 ? 1.065 -12.244 5.308 1.00 88.94 187 PRO A O 1
ATOM 1408 N N . GLU A 1 188 ? 1.679 -10.119 4.949 1.00 89.75 188 GLU A N 1
ATOM 1409 C CA . GLU A 1 188 ? 1.740 -9.705 6.356 1.00 89.75 188 GLU A CA 1
ATOM 1410 C C . GLU A 1 188 ? 0.390 -9.853 7.080 1.00 89.75 188 GLU A C 1
ATOM 1412 O O . GLU A 1 188 ? 0.343 -9.955 8.310 1.00 89.75 188 GLU A O 1
ATOM 1417 N N . GLY A 1 189 ? -0.718 -9.919 6.333 1.00 88.31 189 GLY A N 1
ATOM 1418 C CA . GLY A 1 189 ? -2.052 -10.180 6.867 1.00 88.31 189 GLY A CA 1
ATOM 1419 C C . GLY A 1 189 ? -2.160 -11.491 7.619 1.00 88.31 189 GLY A C 1
ATOM 1420 O O . GLY A 1 189 ? -2.886 -11.537 8.607 1.00 88.31 189 GLY A O 1
ATOM 1421 N N . ALA A 1 190 ? -1.387 -12.514 7.249 1.00 89.50 190 ALA A N 1
ATOM 1422 C CA . ALA A 1 190 ? -1.364 -13.770 7.993 1.00 89.50 190 ALA A CA 1
ATOM 1423 C C . ALA A 1 190 ? -0.904 -13.563 9.450 1.00 89.50 190 ALA A C 1
ATOM 1425 O O . ALA A 1 190 ? -1.567 -14.023 10.382 1.00 89.50 190 ALA A O 1
ATOM 1426 N N . ALA A 1 191 ? 0.184 -12.812 9.657 1.00 88.12 191 ALA A N 1
ATOM 1427 C CA . ALA A 1 191 ? 0.721 -12.528 10.988 1.00 88.12 191 ALA A CA 1
ATOM 1428 C C . ALA A 1 191 ? -0.222 -11.633 11.810 1.00 88.12 191 ALA A C 1
ATOM 1430 O O . ALA A 1 191 ? -0.474 -11.905 12.988 1.00 88.12 191 ALA A O 1
ATOM 1431 N N . LEU A 1 192 ? -0.791 -10.595 11.184 1.00 88.00 192 LEU A N 1
ATOM 1432 C CA . LEU A 1 192 ? -1.731 -9.688 11.850 1.00 88.00 192 LEU A CA 1
ATOM 1433 C C . LEU A 1 192 ? -3.009 -10.405 12.296 1.00 88.00 192 LEU A C 1
ATOM 1435 O O . LEU A 1 192 ? -3.455 -10.228 13.432 1.00 88.00 192 LEU A O 1
ATOM 1439 N N . VAL A 1 193 ? -3.579 -11.236 11.421 1.00 89.62 193 VAL A N 1
ATOM 1440 C CA . VAL A 1 193 ? -4.769 -12.035 11.728 1.00 89.62 193 VAL A CA 1
ATOM 1441 C C . VAL A 1 193 ? -4.473 -13.023 12.854 1.00 89.62 193 VAL A C 1
ATOM 1443 O O . VAL A 1 193 ? -5.263 -13.118 13.791 1.00 89.62 193 VAL A O 1
ATOM 1446 N N . ALA A 1 194 ? -3.322 -13.703 12.827 1.00 90.06 194 ALA A N 1
ATOM 1447 C CA . ALA A 1 194 ? -2.954 -14.667 13.861 1.00 90.06 194 ALA A CA 1
ATOM 1448 C C . ALA A 1 194 ? -2.937 -14.043 15.267 1.00 90.06 194 ALA A C 1
ATOM 1450 O O . ALA A 1 194 ? -3.546 -14.592 16.185 1.00 90.06 194 ALA A O 1
ATOM 1451 N N . VAL A 1 195 ? -2.308 -12.874 15.440 1.00 87.31 195 VAL A N 1
ATOM 1452 C CA . VAL A 1 195 ? -2.234 -12.201 16.751 1.00 87.31 195 VAL A CA 1
ATOM 1453 C C . VAL A 1 195 ? -3.604 -11.709 17.211 1.00 87.31 195 VAL A C 1
ATOM 1455 O O . VAL A 1 195 ? -3.995 -11.954 18.355 1.00 87.31 195 VAL A O 1
ATOM 1458 N N . VAL A 1 196 ? -4.364 -11.050 16.330 1.00 86.06 196 VAL A N 1
ATOM 1459 C CA . VAL A 1 196 ? -5.694 -10.531 16.688 1.00 86.06 196 VAL A CA 1
ATOM 1460 C C . VAL A 1 196 ? -6.638 -11.674 17.061 1.00 86.06 196 VAL A C 1
ATOM 1462 O O . VAL A 1 196 ? -7.319 -11.598 18.086 1.00 86.06 196 VAL A O 1
ATOM 1465 N N . LEU A 1 197 ? -6.647 -12.765 16.293 1.00 87.00 197 LEU A N 1
ATOM 1466 C CA . LEU A 1 197 ? -7.501 -13.916 16.579 1.00 87.00 197 LEU A CA 1
ATOM 1467 C C . LEU A 1 197 ? -7.036 -14.720 17.793 1.00 87.00 197 LEU A C 1
ATOM 1469 O O . LEU A 1 197 ? -7.891 -15.231 18.513 1.00 87.00 197 LEU A O 1
ATOM 1473 N N . ALA A 1 198 ? -5.732 -14.787 18.081 1.00 87.12 198 ALA A N 1
ATOM 1474 C CA . ALA A 1 198 ? -5.232 -15.396 19.312 1.00 87.12 198 ALA A CA 1
ATOM 1475 C C . ALA A 1 198 ? -5.783 -14.675 20.550 1.00 87.12 198 ALA A C 1
ATOM 1477 O O . ALA A 1 198 ? -6.254 -15.327 21.480 1.00 87.12 198 ALA A O 1
ATOM 1478 N N . ILE A 1 199 ? -5.814 -13.337 20.540 1.00 84.81 199 ILE A N 1
ATOM 1479 C CA . ILE A 1 199 ? -6.385 -12.543 21.639 1.00 84.81 199 ILE A CA 1
ATOM 1480 C C . ILE A 1 199 ? -7.886 -12.820 21.784 1.00 84.81 199 ILE A C 1
ATOM 1482 O O . ILE A 1 199 ? -8.356 -13.079 22.893 1.00 84.81 199 ILE A O 1
ATOM 1486 N N . VAL A 1 200 ? -8.637 -12.824 20.676 1.00 84.25 200 VAL A N 1
ATOM 1487 C CA . VAL A 1 200 ? -10.082 -13.126 20.694 1.00 84.25 200 VAL A CA 1
ATOM 1488 C C . VAL A 1 200 ? -10.341 -14.547 21.212 1.00 84.25 200 VAL A C 1
ATOM 1490 O O . VAL A 1 200 ? -11.229 -14.750 22.041 1.00 84.25 200 VAL A O 1
ATOM 1493 N N . PHE A 1 201 ? -9.550 -15.524 20.766 1.00 85.12 201 PHE A N 1
ATOM 1494 C CA . PHE A 1 201 ? -9.671 -16.925 21.161 1.00 85.12 201 PHE A CA 1
ATOM 1495 C C . PHE A 1 201 ? -9.361 -17.130 22.647 1.00 85.12 201 PHE A C 1
ATOM 1497 O O . PHE A 1 201 ? -10.184 -17.695 23.368 1.00 85.12 201 PHE A O 1
ATOM 1504 N N . ILE A 1 202 ? -8.221 -16.617 23.126 1.00 84.62 202 ILE A N 1
ATOM 1505 C CA . ILE A 1 202 ? -7.821 -16.692 24.539 1.00 84.62 202 ILE A CA 1
ATOM 1506 C C . ILE A 1 202 ? -8.891 -16.046 25.419 1.00 84.62 202 ILE A C 1
ATOM 1508 O O . ILE A 1 202 ? -9.295 -16.632 26.422 1.00 84.62 202 ILE A O 1
ATOM 1512 N N . HIS A 1 203 ? -9.412 -14.881 25.026 1.00 82.38 203 HIS A N 1
ATOM 1513 C CA . HIS A 1 203 ? -10.467 -14.218 25.785 1.00 82.38 203 HIS A CA 1
ATOM 1514 C C . HIS A 1 203 ? -11.767 -15.040 25.816 1.00 82.38 203 HIS A C 1
ATOM 1516 O O . HIS A 1 203 ? -12.383 -15.178 26.871 1.00 82.38 203 HIS A O 1
ATOM 1522 N N . GLY A 1 204 ? -12.150 -15.654 24.690 1.00 79.62 204 GLY A N 1
ATOM 1523 C CA . GLY A 1 204 ? -13.285 -16.576 24.614 1.00 79.62 204 GLY A CA 1
ATOM 1524 C C . GLY A 1 204 ? -13.146 -17.781 25.549 1.00 79.62 204 GLY A C 1
ATOM 1525 O O . GLY A 1 204 ? -14.110 -18.138 26.230 1.00 79.62 204 GLY A O 1
ATOM 1526 N N . LEU A 1 205 ? -11.947 -18.367 25.635 1.00 80.81 205 LEU A N 1
ATOM 1527 C CA . LEU A 1 205 ? -11.649 -19.468 26.557 1.00 80.81 205 LEU A CA 1
ATOM 1528 C C . LEU A 1 205 ? -11.714 -19.028 28.023 1.00 80.81 205 LEU A C 1
ATOM 1530 O O . LEU A 1 205 ? -12.388 -19.677 28.825 1.00 80.81 205 LEU A O 1
ATOM 1534 N N . VAL A 1 206 ? -11.058 -17.915 28.368 1.00 80.00 206 VAL A N 1
ATOM 1535 C CA . VAL A 1 206 ? -11.025 -17.373 29.739 1.00 80.00 206 VAL A CA 1
ATOM 1536 C C . VAL A 1 206 ? -12.434 -17.032 30.224 1.00 80.00 206 VAL A C 1
ATOM 1538 O O . VAL A 1 206 ? -12.807 -17.380 31.343 1.00 80.00 206 VAL A O 1
ATOM 1541 N N . ALA A 1 207 ? -13.251 -16.432 29.359 1.00 78.50 207 ALA A N 1
ATOM 1542 C CA . ALA A 1 207 ? -14.637 -16.089 29.658 1.00 78.50 207 ALA A CA 1
ATOM 1543 C C . ALA A 1 207 ? -15.624 -17.264 29.501 1.00 78.50 207 ALA A C 1
ATOM 1545 O O . ALA A 1 207 ? -16.828 -17.078 29.674 1.00 78.50 207 ALA A O 1
ATOM 1546 N N . ARG A 1 208 ? -15.146 -18.472 29.157 1.00 80.19 208 ARG A N 1
ATOM 1547 C CA . ARG A 1 208 ? -15.959 -19.683 28.920 1.00 80.19 208 ARG A CA 1
ATOM 1548 C C . ARG A 1 208 ? -17.096 -19.479 27.902 1.00 80.19 208 ARG A C 1
ATOM 1550 O O . ARG A 1 208 ? -18.158 -20.095 28.001 1.00 80.19 208 ARG A O 1
ATOM 1557 N N . SER A 1 209 ? -16.872 -18.634 26.896 1.00 80.94 209 SER A N 1
ATOM 1558 C CA . SER A 1 209 ? -17.839 -18.332 25.837 1.00 80.94 209 SER A CA 1
ATOM 1559 C C . SER A 1 209 ? -17.663 -19.280 24.652 1.00 80.94 209 SER A C 1
ATOM 1561 O O . SER A 1 209 ? -16.784 -19.093 23.808 1.00 80.94 209 SER A O 1
ATOM 1563 N N . ARG A 1 210 ? -18.535 -20.294 24.558 1.00 83.44 210 ARG A N 1
ATOM 1564 C CA . ARG A 1 210 ? -18.543 -21.247 23.433 1.00 83.44 210 ARG A CA 1
ATOM 1565 C C . ARG A 1 210 ? -18.701 -20.537 22.086 1.00 83.44 210 ARG A C 1
ATOM 1567 O O . ARG A 1 210 ? -17.960 -20.832 21.155 1.00 83.44 210 ARG A O 1
ATOM 1574 N N . ASP A 1 211 ? -19.635 -19.594 21.993 1.00 80.06 211 ASP A N 1
ATOM 1575 C CA . ASP A 1 211 ? -19.932 -18.888 20.741 1.00 80.06 211 ASP A CA 1
ATOM 1576 C C . ASP A 1 211 ? -18.760 -17.988 20.310 1.00 80.06 211 ASP A C 1
ATOM 1578 O O . ASP A 1 211 ? -18.424 -17.932 19.127 1.00 80.06 211 ASP A O 1
ATOM 1582 N N . GLY A 1 212 ? -18.087 -17.338 21.269 1.00 78.19 212 GLY A N 1
ATOM 1583 C CA . GLY A 1 212 ? -16.878 -16.551 21.006 1.00 78.19 212 GLY A CA 1
ATOM 1584 C C . GLY A 1 212 ? -15.713 -17.412 20.514 1.00 78.19 212 GLY A C 1
ATOM 1585 O O . GLY A 1 212 ? -15.062 -17.062 19.530 1.00 78.19 212 GLY A O 1
ATOM 1586 N N . ALA A 1 213 ? -15.497 -18.575 21.137 1.00 82.00 213 ALA A N 1
ATOM 1587 C CA . ALA A 1 213 ? -14.471 -19.526 20.713 1.00 82.00 213 ALA A CA 1
ATOM 1588 C C . ALA A 1 213 ? -14.748 -20.098 19.311 1.00 82.00 213 ALA A C 1
ATOM 1590 O O . ALA A 1 213 ? -13.825 -20.209 18.508 1.00 82.00 213 ALA A O 1
ATOM 1591 N N . ILE A 1 214 ? -16.011 -20.404 18.983 1.00 84.50 214 ILE A N 1
ATOM 1592 C CA . ILE A 1 214 ? -16.408 -20.870 17.643 1.00 84.50 214 ILE A CA 1
ATOM 1593 C C . ILE A 1 214 ? -16.171 -19.782 16.592 1.00 84.50 214 ILE A C 1
ATOM 1595 O O . ILE A 1 214 ? -15.619 -20.076 15.534 1.00 84.50 214 ILE A O 1
ATOM 1599 N N . ALA A 1 215 ? -16.548 -18.530 16.873 1.00 84.19 215 ALA A N 1
ATOM 1600 C CA . ALA A 1 215 ? -16.313 -17.420 15.951 1.00 84.19 215 ALA A CA 1
ATOM 1601 C C . ALA A 1 215 ? -14.812 -17.211 15.681 1.00 84.19 215 ALA A C 1
ATOM 1603 O O . ALA A 1 215 ? -14.411 -17.058 14.527 1.00 84.19 215 ALA A O 1
ATOM 1604 N N . ALA A 1 216 ? -13.982 -17.265 16.728 1.00 85.88 216 ALA A N 1
ATOM 1605 C CA . ALA A 1 216 ? -12.530 -17.173 16.599 1.00 85.88 216 ALA A CA 1
ATOM 1606 C C . ALA A 1 216 ? -11.948 -18.353 15.806 1.00 85.88 216 ALA A C 1
ATOM 1608 O O . ALA A 1 216 ? -11.167 -18.141 14.884 1.00 85.88 216 ALA A O 1
ATOM 1609 N N . ALA A 1 217 ? -12.370 -19.586 16.102 1.00 88.12 217 ALA A N 1
ATOM 1610 C CA . ALA A 1 217 ? -11.926 -20.776 15.380 1.00 88.12 217 ALA A CA 1
ATOM 1611 C C . ALA A 1 217 ? -12.316 -20.732 13.893 1.00 88.12 217 ALA A C 1
ATOM 1613 O O . ALA A 1 217 ? -11.496 -21.047 13.034 1.00 88.12 217 ALA A O 1
ATOM 1614 N N . GLY A 1 218 ? -13.536 -20.285 13.578 1.00 90.50 218 GLY A N 1
ATOM 1615 C CA . GLY A 1 218 ? -13.983 -20.084 12.199 1.00 90.50 218 GLY A CA 1
ATOM 1616 C C . GLY A 1 218 ? -13.147 -19.037 11.463 1.00 90.50 218 GLY A C 1
ATOM 1617 O O . GLY A 1 218 ? -12.779 -19.248 10.310 1.00 90.50 218 GLY A O 1
ATOM 1618 N N . ALA A 1 219 ? -12.792 -17.937 12.131 1.00 90.81 219 ALA A N 1
ATOM 1619 C CA . ALA A 1 219 ? -11.926 -16.910 11.559 1.00 90.81 219 ALA A CA 1
ATOM 1620 C C . ALA A 1 219 ? -10.486 -17.411 11.342 1.00 90.81 219 ALA A C 1
ATOM 1622 O O . ALA A 1 219 ? -9.898 -17.124 10.300 1.00 90.81 219 ALA A O 1
ATOM 1623 N N . ILE A 1 220 ? -9.945 -18.214 12.270 1.00 91.88 220 ILE A N 1
ATOM 1624 C CA . ILE A 1 220 ? -8.623 -18.849 12.133 1.00 91.88 220 ILE A CA 1
ATOM 1625 C C . ILE A 1 220 ? -8.630 -19.802 10.940 1.00 91.88 220 ILE A C 1
ATOM 1627 O O . ILE A 1 220 ? -7.747 -19.726 10.090 1.00 91.88 220 ILE A O 1
ATOM 1631 N N . LEU A 1 221 ? -9.645 -20.666 10.841 1.00 93.56 221 LEU A N 1
ATOM 1632 C CA . LEU A 1 221 ? -9.785 -21.591 9.720 1.00 93.56 221 LEU A CA 1
ATOM 1633 C C . LEU A 1 221 ? -9.868 -20.836 8.390 1.00 93.56 221 LEU A C 1
ATOM 1635 O O . LEU A 1 221 ? -9.190 -21.206 7.438 1.00 93.56 221 LEU A O 1
ATOM 1639 N N . ALA A 1 222 ? -10.650 -19.757 8.329 1.00 94.31 222 ALA A N 1
ATOM 1640 C CA . ALA A 1 222 ? -10.774 -18.945 7.125 1.00 94.31 222 ALA A CA 1
ATOM 1641 C C . ALA A 1 222 ? -9.441 -18.296 6.716 1.00 94.31 222 ALA A C 1
ATOM 1643 O O . ALA A 1 222 ? -9.101 -18.300 5.535 1.00 94.31 222 ALA A O 1
ATOM 1644 N N . ALA A 1 223 ? -8.658 -17.806 7.681 1.00 93.44 223 ALA A N 1
ATOM 1645 C CA . ALA A 1 223 ? -7.322 -17.271 7.430 1.00 93.44 223 ALA A CA 1
ATOM 1646 C C . ALA A 1 223 ? -6.356 -18.349 6.918 1.00 93.44 223 ALA A C 1
ATOM 1648 O O . ALA A 1 223 ? -5.647 -18.125 5.940 1.00 93.44 223 ALA A O 1
ATOM 1649 N N . VAL A 1 224 ? -6.361 -19.537 7.535 1.00 94.38 224 VAL A N 1
ATOM 1650 C CA . VAL A 1 224 ? -5.534 -20.680 7.112 1.00 94.38 224 VAL A CA 1
ATOM 1651 C C . VAL A 1 224 ? -5.896 -21.119 5.696 1.00 94.38 224 VAL A C 1
ATOM 1653 O O . VAL A 1 224 ? -5.004 -21.310 4.876 1.00 94.38 224 VAL A O 1
ATOM 1656 N N . VAL A 1 225 ? -7.190 -21.230 5.383 1.00 95.81 225 VAL A N 1
ATOM 1657 C CA . VAL A 1 225 ? -7.667 -21.573 4.035 1.00 95.81 225 VAL A CA 1
ATOM 1658 C C . VAL A 1 225 ? -7.258 -20.504 3.023 1.00 95.81 225 VAL A C 1
ATOM 1660 O O . VAL A 1 225 ? -6.812 -20.854 1.935 1.00 95.81 225 VAL A O 1
ATOM 1663 N N . ALA A 1 226 ? -7.354 -19.218 3.371 1.00 95.25 226 ALA A N 1
ATOM 1664 C CA . ALA A 1 226 ? -6.931 -18.132 2.491 1.00 95.25 226 ALA A CA 1
ATOM 1665 C C . ALA A 1 226 ? -5.419 -18.161 2.215 1.00 95.25 226 ALA A C 1
ATOM 1667 O O . ALA A 1 226 ? -5.020 -18.064 1.056 1.00 95.25 226 ALA A O 1
ATOM 1668 N N . VAL A 1 227 ? -4.587 -18.350 3.249 1.00 95.12 227 VAL A N 1
ATOM 1669 C CA . VAL A 1 227 ? -3.124 -18.484 3.112 1.00 95.12 227 VAL A CA 1
ATOM 1670 C C . VAL A 1 227 ? -2.766 -19.715 2.279 1.00 95.12 227 VAL A C 1
ATOM 1672 O O . VAL A 1 227 ? -2.000 -19.610 1.328 1.00 95.12 227 VAL A O 1
ATOM 1675 N N . ALA A 1 228 ? -3.355 -20.872 2.584 1.00 95.69 228 ALA A N 1
ATOM 1676 C CA . ALA A 1 228 ? -3.108 -22.097 1.832 1.00 95.69 228 ALA A CA 1
ATOM 1677 C C . ALA A 1 228 ? -3.536 -21.954 0.365 1.00 95.69 228 ALA A C 1
ATOM 1679 O O . ALA A 1 228 ? -2.795 -22.349 -0.530 1.00 95.69 228 ALA A O 1
ATOM 1680 N N . GLY A 1 229 ? -4.700 -21.348 0.118 1.00 95.75 229 GLY A N 1
ATOM 1681 C CA . GLY A 1 229 ? -5.219 -21.101 -1.222 1.00 95.75 229 GLY A CA 1
ATOM 1682 C C . GLY A 1 229 ? -4.324 -20.168 -2.033 1.00 95.75 229 GLY A C 1
ATOM 1683 O O . GLY A 1 229 ? -3.968 -20.507 -3.158 1.00 95.75 229 GLY A O 1
ATOM 1684 N N . ILE A 1 230 ? -3.908 -19.025 -1.470 1.00 94.31 230 ILE A N 1
ATOM 1685 C CA . ILE A 1 230 ? -3.034 -18.095 -2.198 1.00 94.31 230 ILE A CA 1
ATOM 1686 C C . ILE A 1 230 ? -1.649 -18.699 -2.437 1.00 94.31 230 ILE A C 1
ATOM 1688 O O . ILE A 1 230 ? -1.134 -18.590 -3.543 1.00 94.31 230 ILE A O 1
ATOM 1692 N N . THR A 1 231 ? -1.067 -19.402 -1.461 1.00 95.06 231 THR A N 1
ATOM 1693 C CA . THR A 1 231 ? 0.227 -20.074 -1.639 1.00 95.06 231 THR A CA 1
ATOM 1694 C C . THR A 1 231 ? 0.147 -21.198 -2.671 1.00 95.06 231 THR A C 1
ATOM 1696 O O . THR A 1 231 ? 1.040 -21.310 -3.506 1.00 95.06 231 THR A O 1
ATOM 1699 N N . ALA A 1 232 ? -0.924 -21.998 -2.676 1.00 96.25 232 ALA A N 1
ATOM 1700 C CA . ALA A 1 232 ? -1.125 -23.030 -3.692 1.00 96.25 232 ALA A CA 1
ATOM 1701 C C . ALA A 1 232 ? -1.248 -22.424 -5.098 1.00 96.25 232 ALA A C 1
ATOM 1703 O O . ALA A 1 232 ? -0.607 -22.912 -6.027 1.00 96.25 232 ALA A O 1
ATOM 1704 N N . SER A 1 233 ? -2.004 -21.331 -5.246 1.00 94.44 233 SER A N 1
ATOM 1705 C CA . SER A 1 233 ? -2.099 -20.597 -6.513 1.00 94.44 233 SER A CA 1
ATOM 1706 C C . SER A 1 233 ? -0.743 -20.053 -6.961 1.00 94.44 233 SER A C 1
ATOM 1708 O O . SER A 1 233 ? -0.401 -20.181 -8.132 1.00 94.44 233 SER A O 1
ATOM 1710 N N . ARG A 1 234 ? 0.064 -19.508 -6.041 1.00 94.69 234 ARG A N 1
ATOM 1711 C CA . ARG A 1 234 ? 1.409 -19.004 -6.357 1.00 94.69 234 ARG A CA 1
ATOM 1712 C C . ARG A 1 234 ? 2.344 -20.097 -6.851 1.00 94.69 234 ARG A C 1
ATOM 1714 O O . ARG A 1 234 ? 2.959 -19.945 -7.899 1.00 94.69 234 ARG A O 1
ATOM 1721 N N . LEU A 1 235 ? 2.380 -21.228 -6.151 1.00 95.75 235 LEU A N 1
ATOM 1722 C CA . LEU A 1 235 ? 3.182 -22.380 -6.558 1.00 95.75 235 LEU A CA 1
ATOM 1723 C C . LEU A 1 235 ? 2.740 -22.922 -7.923 1.00 95.75 235 LEU A C 1
ATOM 1725 O O . LEU A 1 235 ? 3.585 -23.290 -8.732 1.00 95.75 235 LEU A O 1
ATOM 1729 N N . ALA A 1 236 ? 1.432 -22.942 -8.195 1.00 95.62 236 ALA A N 1
ATOM 1730 C CA . ALA A 1 236 ? 0.897 -23.415 -9.469 1.00 95.62 236 ALA A CA 1
ATOM 1731 C C . ALA A 1 236 ? 1.169 -22.456 -10.642 1.00 95.62 236 ALA A C 1
ATOM 1733 O O . ALA A 1 236 ? 1.389 -22.920 -11.757 1.00 95.62 236 ALA A O 1
ATOM 1734 N N . MET A 1 237 ? 1.125 -21.139 -10.410 1.00 93.75 237 MET A N 1
ATOM 1735 C CA . MET A 1 237 ? 1.225 -20.121 -11.467 1.00 93.75 237 MET A CA 1
ATOM 1736 C C . MET A 1 237 ? 2.648 -19.594 -11.680 1.00 93.75 237 MET A C 1
ATOM 1738 O O . MET A 1 237 ? 3.030 -19.336 -12.816 1.00 93.75 237 MET A O 1
ATOM 1742 N N . PHE A 1 238 ? 3.411 -19.411 -10.601 1.00 94.31 238 PHE A N 1
ATOM 1743 C CA . PHE A 1 238 ? 4.711 -18.727 -10.603 1.00 94.31 238 PHE A CA 1
ATOM 1744 C C . PHE A 1 238 ? 5.870 -19.646 -10.194 1.00 94.31 238 PHE A C 1
ATOM 1746 O O . PHE A 1 238 ? 7.021 -19.352 -10.490 1.00 94.31 238 PHE A O 1
ATOM 1753 N N . GLY A 1 239 ? 5.577 -20.767 -9.524 1.00 94.12 239 GLY A N 1
ATOM 1754 C CA . GLY A 1 239 ? 6.585 -21.723 -9.053 1.00 94.12 239 GLY A CA 1
ATOM 1755 C C . GLY A 1 239 ? 7.218 -21.380 -7.702 1.00 94.12 239 GLY A C 1
ATOM 1756 O O . GLY A 1 239 ? 7.962 -22.198 -7.168 1.00 94.12 239 GLY A O 1
ATOM 1757 N N . ASP A 1 240 ? 6.881 -20.229 -7.114 1.00 92.62 240 ASP A N 1
ATOM 1758 C CA . ASP A 1 240 ? 7.441 -19.746 -5.850 1.00 92.62 240 ASP A CA 1
ATOM 1759 C C . ASP A 1 240 ? 6.338 -19.557 -4.784 1.00 92.62 240 ASP A C 1
ATOM 1761 O O . ASP A 1 240 ? 5.204 -19.210 -5.114 1.00 92.62 240 ASP A O 1
ATOM 1765 N N . PRO A 1 241 ? 6.610 -19.811 -3.487 1.00 92.56 241 PRO A N 1
ATOM 1766 C CA . PRO A 1 241 ? 5.602 -19.708 -2.423 1.00 92.56 241 PRO A CA 1
ATOM 1767 C C . PRO A 1 241 ? 5.287 -18.265 -1.990 1.00 92.56 241 PRO A C 1
ATOM 1769 O O . PRO A 1 241 ? 4.249 -18.021 -1.359 1.00 92.56 241 PRO A O 1
ATOM 1772 N N . LEU A 1 242 ? 6.184 -17.323 -2.287 1.00 91.00 242 LEU A N 1
ATOM 1773 C CA . LEU A 1 242 ? 6.082 -15.906 -1.939 1.00 91.00 242 LEU A CA 1
ATOM 1774 C C . LEU A 1 242 ? 6.100 -15.045 -3.212 1.00 91.00 242 LEU A C 1
ATOM 1776 O O . LEU A 1 242 ? 6.619 -15.496 -4.231 1.00 91.00 242 LEU A O 1
ATOM 1780 N N . PRO A 1 243 ? 5.576 -13.806 -3.165 1.00 92.00 243 PRO A N 1
ATOM 1781 C CA . PRO A 1 243 ? 5.690 -12.881 -4.288 1.00 92.00 243 PRO A CA 1
ATOM 1782 C C . PRO A 1 243 ? 7.145 -12.605 -4.665 1.00 92.00 243 PRO A C 1
ATOM 1784 O O . PRO A 1 243 ? 8.000 -12.482 -3.785 1.00 92.00 243 PRO A O 1
ATOM 1787 N N . ASN A 1 244 ? 7.401 -12.390 -5.957 1.00 93.31 244 ASN A N 1
ATOM 1788 C CA . ASN A 1 244 ? 8.738 -12.093 -6.483 1.00 93.31 244 ASN A CA 1
ATOM 1789 C C . ASN A 1 244 ? 9.368 -10.854 -5.811 1.00 93.31 244 ASN A C 1
ATOM 1791 O O . ASN A 1 244 ? 10.566 -10.791 -5.539 1.00 93.31 244 ASN A O 1
ATOM 1795 N N . THR A 1 245 ? 8.524 -9.892 -5.432 1.00 90.06 245 THR A N 1
ATOM 1796 C CA . THR A 1 245 ? 8.925 -8.681 -4.705 1.00 90.06 245 THR A CA 1
ATOM 1797 C C . THR A 1 245 ? 9.527 -8.942 -3.324 1.00 90.06 245 THR A C 1
ATOM 1799 O O . THR A 1 245 ? 10.240 -8.078 -2.818 1.00 90.06 245 THR A O 1
ATOM 1802 N N . VAL A 1 246 ? 9.254 -10.095 -2.700 1.00 88.44 246 VAL A N 1
ATOM 1803 C CA . VAL A 1 246 ? 9.879 -10.485 -1.428 1.00 88.44 246 VAL A CA 1
ATOM 1804 C C . VAL A 1 246 ? 11.338 -10.858 -1.665 1.00 88.44 246 VAL A C 1
ATOM 1806 O O . VAL A 1 246 ? 12.209 -10.332 -0.976 1.00 88.44 246 VAL A O 1
ATOM 1809 N N . TYR A 1 247 ? 11.606 -11.690 -2.674 1.00 88.56 247 TYR A N 1
ATOM 1810 C CA . TYR A 1 247 ? 12.962 -12.114 -3.034 1.00 88.56 247 TYR A CA 1
ATOM 1811 C C . TYR A 1 247 ? 13.831 -10.929 -3.472 1.00 88.56 247 TYR A C 1
ATOM 1813 O O . TYR A 1 247 ? 14.972 -10.809 -3.048 1.00 88.56 247 TYR A O 1
ATOM 1821 N N . ALA A 1 248 ? 13.254 -9.968 -4.197 1.00 87.44 248 ALA A N 1
ATOM 1822 C CA . ALA A 1 248 ? 13.967 -8.764 -4.626 1.00 87.44 248 ALA A CA 1
ATOM 1823 C C . ALA A 1 248 ? 14.300 -7.758 -3.495 1.00 87.44 248 ALA A C 1
ATOM 1825 O O . ALA A 1 248 ? 15.115 -6.853 -3.699 1.00 87.44 248 ALA A O 1
ATOM 1826 N N . LYS A 1 249 ? 13.645 -7.852 -2.323 1.00 82.62 249 LYS A N 1
ATOM 1827 C CA . LYS A 1 249 ? 13.724 -6.824 -1.259 1.00 82.62 249 LYS A CA 1
ATOM 1828 C C . LYS A 1 249 ? 14.252 -7.318 0.085 1.00 82.62 249 LYS A C 1
ATOM 1830 O O . LYS A 1 249 ? 14.755 -6.500 0.854 1.00 82.62 249 LYS A O 1
ATOM 1835 N N . VAL A 1 250 ? 14.106 -8.600 0.411 1.00 76.00 250 VAL A N 1
ATOM 1836 C CA . VAL A 1 250 ? 14.424 -9.122 1.748 1.00 76.00 250 VAL A CA 1
ATOM 1837 C C . VAL A 1 250 ? 15.844 -9.680 1.784 1.00 76.00 250 VAL A C 1
ATOM 1839 O O . VAL A 1 250 ? 16.179 -10.588 1.035 1.00 76.00 250 VAL A O 1
ATOM 1842 N N . SER A 1 251 ? 16.670 -9.141 2.685 1.00 70.56 251 SER A N 1
ATOM 1843 C CA . SER A 1 251 ? 18.030 -9.634 2.928 1.00 70.56 251 SER A CA 1
ATOM 1844 C C . SER A 1 251 ? 18.029 -10.874 3.827 1.00 70.56 251 SER A C 1
ATOM 1846 O O . SER A 1 251 ? 17.208 -10.989 4.736 1.00 70.56 251 SER A O 1
ATOM 1848 N N . THR A 1 252 ? 19.012 -11.758 3.657 1.00 68.81 252 THR A N 1
ATOM 1849 C CA . THR A 1 252 ? 19.314 -12.838 4.614 1.00 68.81 252 THR A CA 1
ATOM 1850 C C . THR A 1 252 ? 20.042 -12.340 5.878 1.00 68.81 252 THR A C 1
ATOM 1852 O O . THR A 1 252 ? 20.075 -13.038 6.897 1.00 68.81 252 THR A O 1
ATOM 1855 N N . GLY A 1 253 ? 20.577 -11.112 5.864 1.00 74.56 253 GLY A N 1
ATOM 1856 C CA . GLY A 1 253 ? 21.244 -10.454 6.994 1.00 74.56 253 GLY A CA 1
ATOM 1857 C C . GLY A 1 253 ? 20.284 -9.877 8.047 1.00 74.56 253 GLY A C 1
ATOM 1858 O O . GLY A 1 253 ? 20.085 -8.663 8.127 1.00 74.56 253 GLY A O 1
ATOM 1859 N N . TRP A 1 254 ? 19.726 -10.732 8.911 1.00 78.69 254 TRP A N 1
ATOM 1860 C CA . TRP A 1 254 ? 18.709 -10.356 9.911 1.00 78.69 254 TRP A CA 1
ATOM 1861 C C . TRP A 1 254 ? 19.111 -9.222 10.870 1.00 78.69 254 TRP A C 1
ATOM 1863 O O . TRP A 1 254 ? 18.259 -8.442 11.292 1.00 78.69 254 TRP A O 1
ATOM 1873 N N . SER A 1 255 ? 20.391 -9.100 11.236 1.00 82.12 255 SER A N 1
ATOM 1874 C CA . SER A 1 255 ? 20.849 -8.073 12.186 1.00 82.12 255 SER A CA 1
ATOM 1875 C C . SER A 1 255 ? 20.758 -6.659 11.607 1.00 82.12 255 SER A C 1
ATOM 1877 O O . SER A 1 255 ? 20.248 -5.756 12.274 1.00 82.12 255 SER A O 1
ATOM 1879 N N . ALA A 1 256 ? 21.207 -6.475 10.363 1.00 79.81 256 ALA A N 1
ATOM 1880 C CA . ALA A 1 256 ? 21.102 -5.209 9.646 1.00 79.81 256 ALA A CA 1
ATOM 1881 C C . ALA A 1 256 ? 19.631 -4.843 9.416 1.00 79.81 256 ALA A C 1
ATOM 1883 O O . ALA A 1 256 ? 19.223 -3.721 9.711 1.00 79.81 256 ALA A O 1
ATOM 1884 N N . GLN A 1 257 ? 18.815 -5.818 9.005 1.00 84.00 257 GLN A N 1
ATOM 1885 C CA . GLN A 1 257 ? 17.391 -5.601 8.763 1.00 84.00 257 GLN A CA 1
ATOM 1886 C C . GLN A 1 257 ? 16.637 -5.169 10.030 1.00 84.00 257 GLN A C 1
ATOM 1888 O O . GLN A 1 257 ? 15.871 -4.207 10.002 1.00 84.00 257 GLN A O 1
ATOM 1893 N N . ILE A 1 258 ? 16.899 -5.808 11.174 1.00 87.12 258 ILE A N 1
ATOM 1894 C CA . ILE A 1 258 ? 16.288 -5.413 12.453 1.00 87.12 258 ILE A CA 1
ATOM 1895 C C . ILE A 1 258 ? 16.751 -4.012 12.879 1.00 87.12 258 ILE A C 1
ATOM 1897 O O . ILE A 1 258 ? 15.930 -3.220 13.347 1.00 87.12 258 ILE A O 1
ATOM 1901 N N . ALA A 1 259 ? 18.036 -3.679 12.714 1.00 88.75 259 ALA A N 1
ATOM 1902 C CA . ALA A 1 259 ? 18.557 -2.352 13.052 1.00 88.75 259 ALA A CA 1
ATOM 1903 C C . ALA A 1 259 ? 17.901 -1.251 12.202 1.00 88.75 259 ALA A C 1
ATOM 1905 O O . ALA A 1 259 ? 17.489 -0.210 12.718 1.00 88.75 259 ALA A O 1
ATOM 1906 N N . GLU A 1 260 ? 17.740 -1.510 10.908 1.00 87.62 260 GLU A N 1
ATOM 1907 C CA . GLU A 1 260 ? 17.042 -0.640 9.968 1.00 87.62 260 GLU A CA 1
ATOM 1908 C C . GLU A 1 260 ? 15.567 -0.438 10.322 1.00 87.62 260 GLU A C 1
ATOM 1910 O O . GLU A 1 260 ? 15.070 0.694 10.304 1.00 87.62 260 GLU A O 1
ATOM 1915 N N . GLY A 1 261 ? 14.883 -1.514 10.704 1.00 91.06 261 GLY A N 1
ATOM 1916 C CA . GLY A 1 261 ? 13.507 -1.451 11.172 1.00 91.06 261 GLY A CA 1
ATOM 1917 C C . GLY A 1 261 ? 13.358 -0.696 12.486 1.00 91.06 261 GLY A C 1
ATOM 1918 O O . GLY A 1 261 ? 12.441 0.112 12.631 1.00 91.06 261 GLY A O 1
ATOM 1919 N N . ALA A 1 262 ? 14.283 -0.884 13.429 1.00 92.50 262 ALA A N 1
ATOM 1920 C CA . ALA A 1 262 ? 14.317 -0.111 14.666 1.00 92.50 262 ALA A CA 1
ATOM 1921 C C . ALA A 1 262 ? 14.513 1.385 14.377 1.00 92.50 262 ALA A C 1
ATOM 1923 O O . ALA A 1 262 ? 13.775 2.209 14.917 1.00 92.50 262 ALA A O 1
ATOM 1924 N N . ALA A 1 263 ? 15.432 1.742 13.475 1.00 92.50 263 ALA A N 1
ATOM 1925 C CA . ALA A 1 263 ? 15.619 3.123 13.033 1.00 92.50 263 ALA A CA 1
ATOM 1926 C C . ALA A 1 263 ? 14.346 3.693 12.382 1.00 92.50 263 ALA A C 1
ATOM 1928 O O . ALA A 1 263 ? 13.956 4.826 12.671 1.00 92.50 263 ALA A O 1
ATOM 1929 N N . TYR A 1 264 ? 13.647 2.898 11.568 1.00 92.62 264 TYR A N 1
ATOM 1930 C CA . TYR A 1 264 ? 12.372 3.288 10.967 1.00 92.62 264 TYR A CA 1
ATOM 1931 C C . TYR A 1 264 ? 11.286 3.547 12.028 1.00 92.62 264 TYR A C 1
ATOM 1933 O O . TYR A 1 264 ? 10.658 4.607 12.008 1.00 92.62 264 TYR A O 1
ATOM 1941 N N . LEU A 1 265 ? 11.114 2.655 13.010 1.00 93.31 265 LEU A N 1
ATOM 1942 C CA . LEU A 1 265 ? 10.164 2.844 14.117 1.00 93.31 265 LEU A CA 1
ATOM 1943 C C . LEU A 1 265 ? 10.518 4.058 14.992 1.00 93.31 265 LEU A C 1
ATOM 1945 O O . LEU A 1 265 ? 9.633 4.828 15.368 1.00 93.31 265 LEU A O 1
ATOM 1949 N N . LEU A 1 266 ? 11.803 4.269 15.287 1.00 92.75 266 LEU A N 1
ATOM 1950 C CA . LEU A 1 266 ? 12.268 5.440 16.034 1.00 92.75 266 LEU A CA 1
ATOM 1951 C C . LEU A 1 266 ? 12.007 6.734 15.261 1.00 92.75 266 LEU A C 1
ATOM 1953 O O . LEU A 1 266 ? 11.530 7.702 15.847 1.00 92.75 266 LEU A O 1
ATOM 1957 N N . SER A 1 267 ? 12.241 6.742 13.946 1.00 90.44 267 SER A N 1
ATOM 1958 C CA . SER A 1 267 ? 11.949 7.904 13.100 1.00 90.44 267 SER A CA 1
ATOM 1959 C C . SER A 1 267 ? 10.451 8.226 13.043 1.00 90.44 267 SER A C 1
ATOM 1961 O O . SER A 1 267 ? 10.083 9.396 12.975 1.00 90.44 267 SER A O 1
ATOM 1963 N N . TYR A 1 268 ? 9.580 7.213 13.135 1.00 89.56 268 TYR A N 1
ATOM 1964 C CA . TYR A 1 268 ? 8.133 7.415 13.238 1.00 89.56 268 TYR A CA 1
ATOM 1965 C C . TYR A 1 268 ? 7.759 8.105 14.553 1.00 89.56 268 TYR A C 1
ATOM 1967 O O . TYR A 1 268 ? 6.988 9.059 14.556 1.00 89.56 268 TYR A O 1
ATOM 1975 N N . LEU A 1 269 ? 8.336 7.663 15.675 1.00 88.50 269 LEU A N 1
ATOM 1976 C CA . LEU A 1 269 ? 8.091 8.270 16.988 1.00 88.50 269 LEU A CA 1
ATOM 1977 C C . LEU A 1 269 ? 8.746 9.652 17.140 1.00 88.50 269 LEU A C 1
ATOM 1979 O O . LEU A 1 269 ? 8.259 10.477 17.912 1.00 88.50 269 LEU A O 1
ATOM 1983 N N . ALA A 1 270 ? 9.820 9.925 16.402 1.00 86.75 270 ALA A N 1
ATOM 1984 C CA . ALA A 1 270 ? 10.474 11.228 16.405 1.00 86.75 270 ALA A CA 1
ATOM 1985 C C . ALA A 1 270 ? 9.584 12.339 15.822 1.00 86.75 270 ALA A C 1
ATOM 1987 O O . ALA A 1 270 ? 9.778 13.503 16.171 1.00 86.75 270 ALA A O 1
ATOM 1988 N N . ASP A 1 271 ? 8.593 12.009 14.983 1.00 79.19 271 ASP A N 1
ATOM 1989 C CA . ASP A 1 271 ? 7.625 12.995 14.506 1.00 79.19 271 ASP A CA 1
ATOM 1990 C C . ASP A 1 271 ? 6.551 13.271 15.584 1.00 79.19 271 ASP A C 1
ATOM 1992 O O . ASP A 1 271 ? 5.799 12.360 15.967 1.00 79.19 271 ASP A O 1
ATOM 1996 N N . PRO A 1 272 ? 6.417 14.522 16.076 1.00 73.44 272 PRO A N 1
ATOM 1997 C CA . PRO A 1 272 ? 5.416 14.888 17.080 1.00 73.44 272 PRO A CA 1
ATOM 1998 C C . PRO A 1 272 ? 3.976 14.559 16.674 1.00 73.44 272 PRO A C 1
ATOM 2000 O O . PRO A 1 272 ? 3.119 14.356 17.536 1.00 73.44 272 PRO A O 1
ATOM 2003 N N . ILE A 1 273 ? 3.693 14.494 15.368 1.00 73.19 273 ILE A N 1
ATOM 2004 C CA . ILE A 1 273 ? 2.369 14.150 14.841 1.00 73.19 273 ILE A CA 1
ATOM 2005 C C . ILE A 1 273 ? 1.960 12.713 15.189 1.00 73.19 273 ILE A C 1
ATOM 2007 O O . ILE A 1 273 ? 0.768 12.413 15.259 1.00 73.19 273 ILE A O 1
ATOM 2011 N N . HIS A 1 274 ? 2.939 11.845 15.453 1.00 77.50 274 HIS A N 1
ATOM 2012 C CA . HIS A 1 274 ? 2.750 10.439 15.792 1.00 77.50 274 HIS A CA 1
ATOM 2013 C C . HIS A 1 274 ? 2.998 10.168 17.280 1.00 77.50 274 HIS A C 1
ATOM 2015 O O . HIS A 1 274 ? 2.203 9.461 17.905 1.00 77.50 274 HIS A O 1
ATOM 2021 N N . SER A 1 275 ? 4.031 10.763 17.888 1.00 73.25 275 SER A N 1
ATOM 2022 C CA . SER A 1 275 ? 4.339 10.530 19.309 1.00 73.25 275 SER A CA 1
ATOM 2023 C C . SER A 1 275 ? 3.332 11.145 20.273 1.00 73.25 275 SER A C 1
ATOM 2025 O O . SER A 1 275 ? 3.025 10.516 21.285 1.00 73.25 275 SER A O 1
ATOM 2027 N N . VAL A 1 276 ? 2.754 12.315 19.975 1.00 68.06 276 VAL A N 1
ATOM 2028 C CA . VAL A 1 276 ? 1.732 12.923 20.847 1.00 68.06 276 VAL A CA 1
ATOM 2029 C C . VAL A 1 276 ? 0.479 12.037 20.941 1.00 68.06 276 VAL A C 1
ATOM 2031 O O . VAL A 1 276 ? 0.057 11.738 22.059 1.00 68.06 276 VAL A O 1
ATOM 2034 N N . PRO A 1 277 ? -0.104 11.532 19.835 1.00 67.94 277 PRO A N 1
ATOM 2035 C CA . PRO A 1 277 ? -1.198 10.563 19.908 1.00 67.94 277 PRO A CA 1
ATOM 2036 C C . PRO A 1 277 ? -0.833 9.265 20.636 1.00 67.94 277 PRO A C 1
ATOM 2038 O O . PRO A 1 277 ? -1.651 8.754 21.398 1.00 67.94 277 PRO A O 1
ATOM 2041 N N . VAL A 1 278 ? 0.386 8.745 20.455 1.00 69.94 278 VAL A N 1
ATOM 2042 C CA . VAL A 1 278 ? 0.870 7.558 21.187 1.00 69.94 278 VAL A CA 1
ATOM 2043 C C . VAL A 1 278 ? 0.944 7.834 22.694 1.00 69.94 278 VAL A C 1
ATOM 2045 O O . VAL A 1 278 ? 0.467 7.028 23.495 1.00 69.94 278 VAL A O 1
ATOM 2048 N N . ALA A 1 279 ? 1.460 8.997 23.094 1.00 68.31 279 ALA A N 1
ATOM 2049 C CA . ALA A 1 279 ? 1.486 9.428 24.488 1.00 68.31 279 ALA A CA 1
ATOM 2050 C C . ALA A 1 279 ? 0.070 9.627 25.053 1.00 68.31 279 ALA A C 1
ATOM 2052 O O . ALA A 1 279 ? -0.185 9.272 26.201 1.00 68.31 279 ALA A O 1
ATOM 2053 N N . LEU A 1 280 ? -0.874 10.126 24.248 1.00 63.94 280 LEU A N 1
ATOM 2054 C CA . LEU A 1 280 ? -2.283 10.247 24.633 1.00 63.94 280 LEU A CA 1
ATOM 2055 C C . LEU A 1 280 ? -2.953 8.883 24.819 1.00 63.94 280 LEU A C 1
ATOM 2057 O O . LEU A 1 280 ? -3.697 8.719 25.783 1.00 63.94 280 LEU A O 1
ATOM 2061 N N . VAL A 1 281 ? -2.672 7.894 23.959 1.00 66.00 281 VAL A N 1
ATOM 2062 C CA . VAL A 1 281 ? -3.108 6.503 24.176 1.00 66.00 281 VAL A CA 1
ATOM 2063 C C . VAL A 1 281 ? -2.602 6.037 25.535 1.00 66.00 281 VAL A C 1
ATOM 2065 O O . VAL A 1 281 ? -3.416 5.677 26.382 1.00 66.00 281 VAL A O 1
ATOM 2068 N N . ALA A 1 282 ? -1.289 6.120 25.773 1.00 68.94 282 ALA A N 1
ATOM 2069 C CA . ALA A 1 282 ? -0.666 5.701 27.027 1.00 68.94 282 ALA A CA 1
ATOM 2070 C C . ALA A 1 282 ? -1.254 6.429 28.250 1.00 68.94 282 ALA A C 1
ATOM 2072 O O . ALA A 1 282 ? -1.544 5.793 29.261 1.00 68.94 282 ALA A O 1
ATOM 2073 N N . ALA A 1 283 ? -1.508 7.735 28.146 1.00 63.81 283 ALA A N 1
ATOM 2074 C CA . ALA A 1 283 ? -2.146 8.531 29.189 1.00 63.81 283 ALA A CA 1
ATOM 2075 C C . ALA A 1 283 ? -3.596 8.098 29.454 1.00 63.81 283 ALA A C 1
ATOM 2077 O O . ALA A 1 283 ? -3.985 7.992 30.612 1.00 63.81 283 ALA A O 1
ATOM 2078 N N . VAL A 1 284 ? -4.389 7.783 28.423 1.00 63.62 284 VAL A N 1
ATOM 2079 C CA . VAL A 1 284 ? -5.735 7.209 28.600 1.00 63.62 284 VAL A CA 1
ATOM 2080 C C . VAL A 1 284 ? -5.655 5.854 29.313 1.00 63.62 284 VAL A C 1
ATOM 2082 O O . VAL A 1 284 ? -6.495 5.577 30.171 1.00 63.62 284 VAL A O 1
ATOM 2085 N N . LEU A 1 285 ? -4.631 5.037 29.026 1.00 64.06 285 LEU A N 1
ATOM 2086 C CA . LEU A 1 285 ? -4.420 3.754 29.715 1.00 64.06 285 LEU A CA 1
ATOM 2087 C C . LEU A 1 285 ? -4.079 3.976 31.186 1.00 64.06 285 LEU A C 1
ATOM 2089 O O . LEU A 1 285 ? -4.692 3.361 32.054 1.00 64.06 285 LEU A O 1
ATOM 2093 N N . LEU A 1 286 ? -3.158 4.899 31.466 1.00 65.12 286 LEU A N 1
ATOM 2094 C CA . LEU A 1 286 ? -2.762 5.301 32.816 1.00 65.12 286 LEU A CA 1
ATOM 2095 C C . LEU A 1 286 ? -3.949 5.852 33.607 1.00 65.12 286 LEU A C 1
ATOM 2097 O O . LEU A 1 286 ? -4.209 5.403 34.721 1.00 65.12 286 LEU A O 1
ATOM 2101 N N . VAL A 1 287 ? -4.730 6.759 33.017 1.00 60.81 287 VAL A N 1
ATOM 2102 C CA . VAL A 1 287 ? -5.950 7.292 33.633 1.00 60.81 287 VAL A CA 1
ATOM 2103 C C . VAL A 1 287 ? -6.942 6.169 33.901 1.00 60.81 287 VAL A C 1
ATOM 2105 O O . VAL A 1 287 ? -7.566 6.176 34.956 1.00 60.81 287 VAL A O 1
ATOM 2108 N N . ARG A 1 288 ? -7.082 5.171 33.020 1.00 61.22 288 ARG A N 1
ATOM 2109 C CA . ARG A 1 288 ? -7.943 4.004 33.270 1.00 61.22 288 ARG A CA 1
ATOM 2110 C C . ARG A 1 288 ? -7.437 3.094 34.379 1.00 61.22 288 ARG A C 1
ATOM 2112 O O . ARG A 1 288 ? -8.260 2.652 35.173 1.00 61.22 288 ARG A O 1
ATOM 2119 N N . ILE A 1 289 ? -6.131 2.856 34.466 1.00 62.78 289 ILE A N 1
ATOM 2120 C CA . ILE A 1 289 ? -5.512 2.102 35.566 1.00 62.78 289 ILE A CA 1
ATOM 2121 C C . ILE A 1 289 ? -5.784 2.811 36.899 1.00 62.78 289 ILE A C 1
ATOM 2123 O O . ILE A 1 289 ? -6.190 2.173 37.866 1.00 62.78 289 ILE A O 1
ATOM 2127 N N . VAL A 1 290 ? -5.653 4.140 36.932 1.00 63.91 290 VAL A N 1
ATOM 2128 C CA . VAL A 1 290 ? -5.860 4.954 38.143 1.00 63.91 290 VAL A CA 1
ATOM 2129 C C . VAL A 1 290 ? -7.348 5.122 38.489 1.00 63.91 290 VAL A C 1
ATOM 2131 O O . VAL A 1 290 ? -7.730 5.075 39.654 1.00 63.91 290 VAL A O 1
ATOM 2134 N N . SER A 1 291 ? -8.221 5.277 37.489 1.00 57.81 291 SER A N 1
ATOM 2135 C CA . SER A 1 291 ? -9.679 5.430 37.658 1.00 57.81 291 SER A CA 1
ATOM 2136 C C . SER A 1 291 ? -10.435 4.102 37.750 1.00 57.81 291 SER A C 1
ATOM 2138 O O . SER A 1 291 ? -11.656 4.091 37.931 1.00 57.81 291 SER A O 1
ATOM 2140 N N . ALA A 1 292 ? -9.727 2.968 37.726 1.00 54.75 292 ALA A N 1
ATOM 2141 C CA . ALA A 1 292 ? -10.266 1.637 37.992 1.00 54.75 292 ALA A CA 1
ATOM 2142 C C . ALA A 1 292 ? -10.830 1.480 39.420 1.00 54.75 292 ALA A C 1
ATOM 2144 O O . ALA A 1 292 ? -11.112 0.369 39.832 1.00 54.75 292 ALA A O 1
ATOM 2145 N N . GLY A 1 293 ? -11.033 2.550 40.191 1.00 56.91 293 GLY A N 1
ATOM 2146 C CA . GLY A 1 293 ? -11.830 2.542 41.417 1.00 56.91 293 GLY A CA 1
ATOM 2147 C C . GLY A 1 293 ? -13.329 2.792 41.199 1.00 56.91 293 GLY A C 1
ATOM 2148 O O . GLY A 1 293 ? -14.125 2.345 42.019 1.00 56.91 293 GLY A O 1
ATOM 2149 N N . THR A 1 294 ? -13.751 3.440 40.101 1.00 62.34 294 THR A N 1
ATOM 2150 C CA . THR A 1 294 ? -15.103 4.048 40.010 1.00 62.34 294 THR A CA 1
ATOM 2151 C C . THR A 1 294 ? -16.069 3.413 39.001 1.00 62.34 294 THR A C 1
ATOM 2153 O O . THR A 1 294 ? -17.278 3.496 39.191 1.00 62.34 294 THR A O 1
ATOM 2156 N N . ALA A 1 295 ? -15.587 2.748 37.944 1.00 67.88 295 ALA A N 1
ATOM 2157 C CA . ALA A 1 295 ? -16.460 2.104 36.944 1.00 67.88 295 ALA A CA 1
ATOM 2158 C C . ALA A 1 295 ? -16.966 0.716 37.403 1.00 67.88 295 ALA A C 1
ATOM 2160 O O . ALA A 1 295 ? -16.261 0.066 38.169 1.00 67.88 295 ALA A O 1
ATOM 2161 N N . PRO A 1 296 ? -18.101 0.185 36.913 1.00 79.12 296 PRO A N 1
ATOM 2162 C CA . PRO A 1 296 ? -18.487 -1.209 37.162 1.00 79.12 296 PRO A CA 1
ATOM 2163 C C . PRO A 1 296 ? -17.413 -2.199 36.673 1.00 79.12 296 PRO A C 1
ATOM 2165 O O . PRO A 1 296 ? -16.827 -1.976 35.614 1.00 79.12 296 PRO A O 1
ATOM 2168 N N . ALA A 1 297 ? -17.173 -3.298 37.402 1.00 81.75 297 ALA A N 1
ATOM 2169 C CA . ALA A 1 297 ? -16.130 -4.284 37.073 1.00 81.75 297 ALA A CA 1
ATOM 2170 C C . ALA A 1 297 ? -16.240 -4.810 35.627 1.00 81.75 297 ALA A C 1
ATOM 2172 O O . ALA A 1 297 ? -15.282 -4.721 34.869 1.00 81.75 297 ALA A O 1
ATOM 2173 N N . LEU A 1 298 ? -17.447 -5.188 35.195 1.00 83.19 298 LEU A N 1
ATOM 2174 C CA . LEU A 1 298 ? -17.718 -5.663 33.830 1.00 83.19 298 LEU A CA 1
ATOM 2175 C C . LEU A 1 298 ? -17.333 -4.645 32.740 1.00 83.19 298 LEU A C 1
ATOM 2177 O O . LEU A 1 298 ? -16.811 -5.007 31.689 1.00 83.19 298 LEU A O 1
ATOM 2181 N N . ALA A 1 299 ? -17.554 -3.351 32.988 1.00 83.50 299 ALA A N 1
ATOM 2182 C CA . ALA A 1 299 ? -17.172 -2.290 32.057 1.00 83.50 299 ALA A CA 1
ATOM 2183 C C . ALA A 1 299 ? -15.649 -2.060 32.025 1.00 83.50 299 ALA A C 1
ATOM 2185 O O . ALA A 1 299 ? -15.110 -1.541 31.046 1.00 83.50 299 ALA A O 1
ATOM 2186 N N . ARG A 1 300 ? -14.927 -2.413 33.095 1.00 81.81 300 ARG A N 1
ATOM 2187 C CA . ARG A 1 300 ? -13.455 -2.409 33.106 1.00 81.81 300 ARG A CA 1
ATOM 2188 C C . ARG A 1 300 ? -12.916 -3.582 32.303 1.00 81.81 300 ARG A C 1
ATOM 2190 O O . ARG A 1 300 ? -12.060 -3.353 31.455 1.00 81.81 300 ARG A O 1
ATOM 2197 N N . ASP A 1 301 ? -13.470 -4.772 32.506 1.00 85.62 301 ASP A N 1
ATOM 2198 C CA . ASP A 1 301 ? -13.045 -5.990 31.811 1.00 85.62 301 ASP A CA 1
ATOM 2199 C C . ASP A 1 301 ? -13.268 -5.872 30.301 1.00 85.62 301 ASP A C 1
ATOM 2201 O O . ASP A 1 301 ? -12.354 -6.131 29.520 1.00 85.62 301 ASP A O 1
ATOM 2205 N N . ALA A 1 302 ? -14.436 -5.371 29.883 1.00 88.00 302 ALA A N 1
ATOM 2206 C CA . ALA A 1 302 ? -14.735 -5.129 28.473 1.00 88.00 302 ALA A CA 1
ATOM 2207 C C . ALA A 1 302 ? -13.752 -4.139 27.834 1.00 88.00 302 ALA A C 1
ATOM 2209 O O . ALA A 1 302 ? -13.166 -4.423 26.790 1.00 88.00 302 ALA A O 1
ATOM 2210 N N . PHE A 1 303 ? -13.500 -3.006 28.492 1.00 88.12 303 PHE A N 1
ATOM 2211 C CA . PHE A 1 303 ? -12.542 -2.019 27.997 1.00 88.12 303 PHE A CA 1
ATOM 2212 C C . PHE A 1 303 ? -11.114 -2.568 27.950 1.00 88.12 303 PHE A C 1
ATOM 2214 O O . PHE A 1 303 ? -10.398 -2.311 26.987 1.00 88.12 303 PHE A O 1
ATOM 2221 N N . GLY A 1 304 ? -10.696 -3.312 28.978 1.00 87.25 304 GLY A N 1
ATOM 2222 C CA . GLY A 1 304 ? -9.380 -3.943 29.043 1.00 87.25 304 GLY A CA 1
ATOM 2223 C C . GLY A 1 304 ? -9.187 -4.973 27.933 1.00 87.25 304 GLY A C 1
ATOM 2224 O O . GLY A 1 304 ? -8.137 -4.993 27.295 1.00 87.25 304 GLY A O 1
ATOM 2225 N N . ALA A 1 305 ? -10.219 -5.763 27.635 1.00 89.31 305 ALA A N 1
ATOM 2226 C CA . ALA A 1 305 ? -10.204 -6.723 26.539 1.00 89.31 305 ALA A CA 1
ATOM 2227 C C . ALA A 1 305 ? -10.115 -6.030 25.170 1.00 89.31 305 ALA A C 1
ATOM 2229 O O . ALA A 1 305 ? -9.271 -6.391 24.348 1.00 89.31 305 ALA A O 1
ATOM 2230 N N . GLY A 1 306 ? -10.927 -4.992 24.938 1.00 91.25 306 GLY A N 1
ATOM 2231 C CA . GLY A 1 306 ? -10.850 -4.189 23.716 1.00 91.25 306 GLY A CA 1
ATOM 2232 C C . GLY A 1 306 ? -9.480 -3.527 23.551 1.00 91.25 306 GLY A C 1
ATOM 2233 O O . GLY A 1 306 ? -8.900 -3.530 22.465 1.00 91.25 306 GLY A O 1
ATOM 2234 N N . LEU A 1 307 ? -8.920 -3.005 24.641 1.00 89.00 307 LEU A N 1
ATOM 2235 C CA . LEU A 1 307 ? -7.589 -2.419 24.648 1.00 89.00 307 LEU A CA 1
ATOM 2236 C C . LEU A 1 307 ? -6.501 -3.447 24.324 1.00 89.00 307 LEU A C 1
ATOM 2238 O O . LEU A 1 307 ? -5.613 -3.130 23.540 1.00 89.00 307 LEU A O 1
ATOM 2242 N N . ALA A 1 308 ? -6.585 -4.658 24.880 1.00 89.62 308 ALA A N 1
ATOM 2243 C CA . ALA A 1 308 ? -5.643 -5.737 24.594 1.00 89.62 308 ALA A CA 1
ATOM 2244 C C . ALA A 1 308 ? -5.604 -6.077 23.096 1.00 89.62 308 ALA A C 1
ATOM 2246 O O . ALA A 1 308 ? -4.528 -6.293 22.544 1.00 89.62 308 ALA A O 1
ATOM 2247 N N . VAL A 1 309 ? -6.757 -6.055 22.415 1.00 92.12 309 VAL A N 1
ATOM 2248 C CA . VAL A 1 309 ? -6.823 -6.216 20.952 1.00 92.12 309 VAL A CA 1
ATOM 2249 C C . VAL A 1 309 ? -6.063 -5.095 20.239 1.00 92.12 309 VAL A C 1
ATOM 2251 O O . VAL A 1 309 ? -5.260 -5.376 19.352 1.00 92.12 309 VAL A O 1
ATOM 2254 N N . LEU A 1 310 ? -6.278 -3.830 20.619 1.00 91.50 310 LEU A N 1
ATOM 2255 C CA . LEU A 1 310 ? -5.617 -2.696 19.964 1.00 91.50 310 LEU A CA 1
ATOM 2256 C C . LEU A 1 310 ? -4.112 -2.637 20.241 1.00 91.50 310 LEU A C 1
ATOM 2258 O O . LEU A 1 310 ? -3.343 -2.354 19.326 1.00 91.50 310 LEU A O 1
ATOM 2262 N N . THR A 1 311 ? -3.674 -2.906 21.472 1.00 89.19 311 THR A N 1
ATOM 2263 C CA . THR A 1 311 ? -2.244 -2.939 21.811 1.00 89.19 311 THR A CA 1
ATOM 2264 C C . THR A 1 311 ? -1.552 -4.120 21.150 1.00 89.19 311 THR A C 1
ATOM 2266 O O . THR A 1 311 ? -0.469 -3.941 20.599 1.00 89.19 311 THR A O 1
ATOM 2269 N N . GLY A 1 312 ? -2.199 -5.289 21.120 1.00 91.00 312 GLY A N 1
ATOM 2270 C CA . GLY A 1 312 ? -1.738 -6.450 20.366 1.00 91.00 312 GLY A CA 1
ATOM 2271 C C . GLY A 1 312 ? -1.580 -6.131 18.883 1.00 91.00 312 GLY A C 1
ATOM 2272 O O . GLY A 1 312 ? -0.520 -6.392 18.323 1.00 91.00 312 GLY A O 1
ATOM 2273 N N . PHE A 1 313 ? -2.582 -5.484 18.275 1.00 92.81 313 PHE A N 1
ATOM 2274 C CA . PHE A 1 313 ? -2.528 -5.019 16.887 1.00 92.81 313 PHE A CA 1
ATOM 2275 C C . PHE A 1 313 ? -1.371 -4.040 16.635 1.00 92.81 313 PHE A C 1
ATOM 2277 O O . PHE A 1 313 ? -0.589 -4.248 15.711 1.00 92.81 313 PHE A O 1
ATOM 2284 N N . ILE A 1 314 ? -1.222 -2.997 17.462 1.00 92.00 314 ILE A N 1
ATOM 2285 C CA . ILE A 1 314 ? -0.119 -2.028 17.338 1.00 92.00 314 ILE A CA 1
ATOM 2286 C C . ILE A 1 314 ? 1.233 -2.743 17.439 1.00 92.00 314 ILE A C 1
ATOM 2288 O O . ILE A 1 314 ? 2.120 -2.492 16.624 1.00 92.00 314 ILE A O 1
ATOM 2292 N N . ALA A 1 315 ? 1.379 -3.647 18.412 1.00 91.88 315 ALA A N 1
ATOM 2293 C CA . ALA A 1 315 ? 2.608 -4.395 18.631 1.00 91.88 315 ALA A CA 1
ATOM 2294 C C . ALA A 1 315 ? 2.951 -5.290 17.437 1.00 91.88 315 ALA A C 1
ATOM 2296 O O . ALA A 1 315 ? 4.098 -5.283 17.001 1.00 91.88 315 ALA A O 1
ATOM 2297 N N . VAL A 1 316 ? 1.979 -6.014 16.866 1.00 93.31 316 VAL A N 1
ATOM 2298 C CA . VAL A 1 316 ? 2.247 -6.875 15.705 1.00 93.31 316 VAL A CA 1
ATOM 2299 C C . VAL A 1 316 ? 2.530 -6.064 14.438 1.00 93.31 316 VAL A C 1
ATOM 2301 O O . VAL A 1 316 ? 3.419 -6.441 13.686 1.00 93.31 316 VAL A O 1
ATOM 2304 N N . VAL A 1 317 ? 1.873 -4.917 14.223 1.00 93.75 317 VAL A N 1
ATOM 2305 C CA . VAL A 1 317 ? 2.200 -4.012 13.103 1.00 93.75 317 VAL A CA 1
ATOM 2306 C C . VAL A 1 317 ? 3.634 -3.494 13.237 1.00 93.75 317 VAL A C 1
ATOM 2308 O O . VAL A 1 317 ? 4.402 -3.561 12.279 1.00 93.75 317 VAL A O 1
ATOM 2311 N N . ALA A 1 318 ? 4.015 -3.017 14.426 1.00 92.06 318 ALA A N 1
ATOM 2312 C CA . ALA A 1 318 ? 5.372 -2.542 14.686 1.00 92.06 318 ALA A CA 1
ATOM 2313 C C . ALA A 1 318 ? 6.408 -3.667 14.545 1.00 92.06 318 ALA A C 1
ATOM 2315 O O . ALA A 1 318 ? 7.459 -3.451 13.949 1.00 92.06 318 ALA A O 1
ATOM 2316 N N . LEU A 1 319 ? 6.101 -4.869 15.042 1.00 92.00 319 LEU A N 1
ATOM 2317 C CA . LEU A 1 319 ? 6.982 -6.030 14.949 1.00 92.00 319 LEU A CA 1
ATOM 2318 C C . LEU A 1 319 ? 7.174 -6.482 13.502 1.00 92.00 319 LEU A C 1
ATOM 2320 O O . LEU A 1 319 ? 8.309 -6.663 13.087 1.00 92.00 319 LEU A O 1
ATOM 2324 N N . VAL A 1 320 ? 6.093 -6.651 12.736 1.00 91.00 320 VAL A N 1
ATOM 2325 C CA . VAL A 1 320 ? 6.161 -7.142 11.352 1.00 91.00 320 VAL A CA 1
ATOM 2326 C C . VAL A 1 320 ? 6.930 -6.161 10.473 1.00 91.00 320 VAL A C 1
ATOM 2328 O O . VAL A 1 320 ? 7.870 -6.561 9.793 1.00 91.00 320 VAL A O 1
ATOM 2331 N N . TYR A 1 321 ? 6.595 -4.869 10.523 1.00 89.75 321 TYR A N 1
ATOM 2332 C CA . TYR A 1 321 ? 7.280 -3.881 9.689 1.00 89.75 321 TYR A CA 1
ATOM 2333 C C . TYR A 1 321 ? 8.663 -3.495 10.216 1.00 89.75 321 TYR A C 1
ATOM 2335 O O . TYR A 1 321 ? 9.527 -3.138 9.421 1.00 89.75 321 TYR A O 1
ATOM 2343 N N . GLY A 1 322 ? 8.909 -3.608 11.523 1.00 89.25 322 GLY A N 1
ATOM 2344 C CA . GLY A 1 322 ? 10.252 -3.510 12.092 1.00 89.25 322 GLY A CA 1
ATOM 2345 C C . GLY A 1 322 ? 11.133 -4.684 11.658 1.00 89.25 322 GLY A C 1
ATOM 2346 O O . GLY A 1 322 ? 12.241 -4.480 11.184 1.00 89.25 322 GLY A O 1
ATOM 2347 N N . ALA A 1 323 ? 10.630 -5.915 11.728 1.00 87.88 323 ALA A N 1
ATOM 2348 C CA . ALA A 1 323 ? 11.365 -7.097 11.280 1.00 87.88 323 ALA A CA 1
ATOM 2349 C C . ALA A 1 323 ? 11.622 -7.091 9.765 1.00 87.88 323 ALA A C 1
ATOM 2351 O O . ALA A 1 323 ? 12.649 -7.590 9.325 1.00 87.88 323 ALA A O 1
ATOM 2352 N N . ALA A 1 324 ? 10.732 -6.482 8.975 1.00 84.44 324 ALA A N 1
ATOM 2353 C CA . ALA A 1 324 ? 10.919 -6.315 7.535 1.00 84.44 324 ALA A CA 1
ATOM 2354 C C . ALA A 1 324 ? 11.971 -5.248 7.153 1.00 84.44 324 ALA A C 1
ATOM 2356 O O . ALA A 1 324 ? 12.313 -5.139 5.978 1.00 84.44 324 ALA A O 1
ATOM 2357 N N . GLY A 1 325 ? 12.498 -4.469 8.108 1.00 85.62 325 GLY A N 1
ATOM 2358 C CA . GLY A 1 325 ? 13.458 -3.384 7.844 1.00 85.62 325 GLY A CA 1
ATOM 2359 C C . GLY A 1 325 ? 12.827 -2.014 7.574 1.00 85.62 325 GLY A C 1
ATOM 2360 O O . GLY A 1 325 ? 13.527 -1.055 7.250 1.00 85.62 325 GLY A O 1
ATOM 2361 N N . GLY A 1 326 ? 11.511 -1.885 7.754 1.00 88.31 326 GLY A N 1
ATOM 2362 C CA . GLY A 1 326 ? 10.771 -0.653 7.495 1.00 88.31 326 GLY A CA 1
ATOM 2363 C C . GLY A 1 326 ? 10.587 -0.365 6.007 1.00 88.31 326 GLY A C 1
ATOM 2364 O O . GLY A 1 326 ? 10.560 -1.264 5.172 1.00 88.31 326 GLY A O 1
ATOM 2365 N N . ASP A 1 327 ? 10.422 0.913 5.674 1.00 87.31 327 ASP A N 1
ATOM 2366 C CA . ASP A 1 327 ? 10.268 1.370 4.295 1.00 87.31 327 ASP A CA 1
ATOM 2367 C C . ASP A 1 327 ? 11.248 2.502 3.977 1.00 87.31 327 ASP A C 1
ATOM 2369 O O . ASP A 1 327 ? 11.840 3.102 4.877 1.00 87.31 327 ASP A O 1
ATOM 2373 N N . HIS A 1 328 ? 11.441 2.758 2.689 1.00 84.75 328 HIS A N 1
ATOM 2374 C CA . HIS A 1 328 ? 12.259 3.853 2.173 1.00 84.75 328 HIS A CA 1
ATOM 2375 C C . HIS A 1 328 ? 11.430 5.091 1.804 1.00 84.75 328 HIS A C 1
ATOM 2377 O O . HIS A 1 328 ? 11.975 6.188 1.732 1.00 84.75 328 HIS A O 1
ATOM 2383 N N . PHE A 1 329 ? 10.117 4.941 1.589 1.00 86.75 329 PHE A N 1
ATOM 2384 C CA . PHE A 1 329 ? 9.256 6.073 1.275 1.00 86.75 329 PHE A CA 1
ATOM 2385 C C . PHE A 1 329 ? 9.012 6.976 2.491 1.00 86.75 329 PHE A C 1
ATOM 2387 O O . PHE A 1 329 ? 8.898 6.528 3.636 1.00 86.75 329 PHE A O 1
ATOM 2394 N N . ALA A 1 330 ? 8.830 8.266 2.212 1.00 84.12 330 ALA A N 1
ATOM 2395 C CA . ALA A 1 330 ? 8.484 9.271 3.205 1.00 84.12 330 ALA A CA 1
ATOM 2396 C C . ALA A 1 330 ? 7.136 9.000 3.904 1.00 84.12 330 ALA A C 1
ATOM 2398 O O . ALA A 1 330 ? 6.214 8.383 3.362 1.00 84.12 330 ALA A O 1
ATOM 2399 N N . SER A 1 331 ? 6.970 9.584 5.094 1.00 86.62 331 SER A N 1
ATOM 2400 C CA . SER A 1 331 ? 5.724 9.544 5.886 1.00 86.62 331 SER A CA 1
ATOM 2401 C C . SER A 1 331 ? 5.262 8.141 6.304 1.00 86.62 331 SER A C 1
ATOM 2403 O O . SER A 1 331 ? 4.064 7.896 6.481 1.00 86.62 331 SER A O 1
ATOM 2405 N N . HIS A 1 332 ? 6.216 7.221 6.447 1.00 91.00 332 HIS A N 1
ATOM 2406 C CA . HIS A 1 332 ? 6.057 5.928 7.109 1.00 91.00 332 HIS A CA 1
ATOM 2407 C C . HIS A 1 332 ? 4.836 5.125 6.641 1.00 91.00 332 HIS A C 1
ATOM 2409 O O . HIS A 1 332 ? 4.010 4.701 7.456 1.00 91.00 332 HIS A O 1
ATOM 2415 N N . ARG A 1 333 ? 4.685 4.916 5.324 1.00 90.94 333 ARG A N 1
ATOM 2416 C CA . ARG A 1 333 ? 3.452 4.342 4.745 1.00 90.94 333 ARG A CA 1
ATOM 2417 C C . ARG A 1 333 ? 3.053 2.991 5.365 1.00 90.94 333 ARG A C 1
ATOM 2419 O O . ARG A 1 333 ? 1.866 2.710 5.507 1.00 90.94 333 ARG A O 1
ATOM 2426 N N . PHE A 1 334 ? 4.021 2.176 5.800 1.00 92.12 334 PHE A N 1
ATOM 2427 C CA . PHE A 1 334 ? 3.757 0.886 6.461 1.00 92.12 334 PHE A CA 1
ATOM 2428 C C . PHE A 1 334 ? 3.081 1.019 7.834 1.00 92.12 334 PHE A C 1
ATOM 2430 O O . PHE A 1 334 ? 2.412 0.092 8.277 1.00 92.12 334 PHE A O 1
ATOM 2437 N N . LEU A 1 335 ? 3.186 2.175 8.494 1.00 93.88 335 LEU A N 1
ATOM 2438 C CA . LEU A 1 335 ? 2.573 2.435 9.801 1.00 93.88 335 LEU A CA 1
ATOM 2439 C C . LEU A 1 335 ? 1.228 3.170 9.698 1.00 93.88 335 LEU A C 1
ATOM 2441 O O . LEU A 1 335 ? 0.553 3.364 10.707 1.00 93.88 335 LEU A O 1
ATOM 2445 N N . GLN A 1 336 ? 0.769 3.499 8.486 1.00 93.69 336 GLN A N 1
ATOM 2446 C CA . GLN A 1 336 ? -0.553 4.094 8.249 1.00 93.69 336 GLN A CA 1
ATOM 2447 C C . GLN A 1 336 ? -1.744 3.251 8.755 1.00 93.69 336 GLN A C 1
ATOM 2449 O O . GLN A 1 336 ? -2.753 3.855 9.129 1.00 93.69 336 GLN A O 1
ATOM 2454 N N . PRO A 1 337 ? -1.673 1.903 8.869 1.00 95.12 337 PRO A N 1
ATOM 2455 C CA . PRO A 1 337 ? -2.697 1.122 9.571 1.00 95.12 337 PRO A CA 1
ATOM 2456 C C . PRO A 1 337 ? -2.926 1.525 11.031 1.00 95.12 337 PRO A C 1
ATOM 2458 O O . PRO A 1 337 ? -3.978 1.215 11.588 1.00 95.12 337 PRO A O 1
ATOM 2461 N N . LEU A 1 338 ? -1.982 2.234 11.659 1.00 94.69 338 LEU A N 1
ATOM 2462 C CA . LEU A 1 338 ? -2.136 2.751 13.018 1.00 94.69 338 LEU A CA 1
ATOM 2463 C C . LEU A 1 338 ?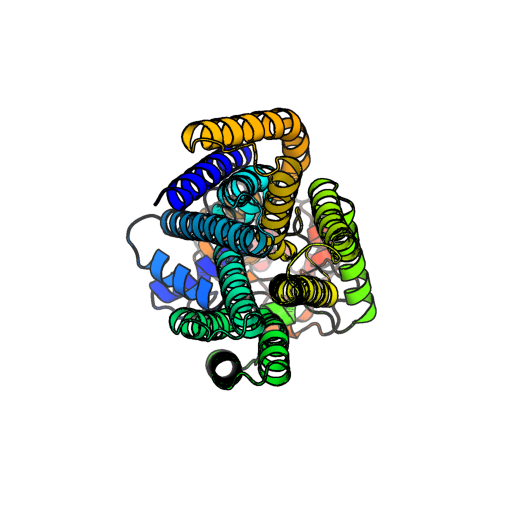 -2.944 4.056 13.066 1.00 94.69 338 LEU A C 1
ATOM 2465 O O . LEU A 1 338 ? -3.533 4.364 14.103 1.00 94.69 338 LEU A O 1
ATOM 2469 N N . THR A 1 339 ? -3.034 4.806 11.961 1.00 94.81 339 THR A N 1
ATOM 247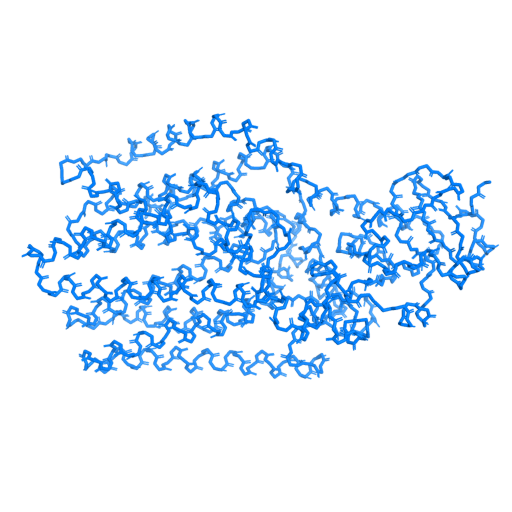0 C CA . THR A 1 339 ? -3.702 6.118 11.903 1.00 94.81 339 THR A CA 1
ATOM 2471 C C . THR A 1 339 ? -5.155 6.081 12.407 1.00 94.81 339 THR A C 1
ATOM 2473 O O . THR A 1 339 ? -5.494 6.899 13.266 1.00 94.81 339 THR A O 1
ATOM 2476 N N . PRO A 1 340 ? -6.017 5.125 11.994 1.00 96.25 340 PRO A N 1
ATOM 2477 C CA . PRO A 1 340 ? -7.379 4.999 12.525 1.00 96.25 340 PRO A CA 1
ATOM 2478 C C . PRO A 1 340 ? -7.449 4.823 14.045 1.00 96.25 340 PRO A C 1
ATOM 2480 O O . PRO A 1 340 ? -8.347 5.362 14.693 1.00 96.25 340 PRO A O 1
ATOM 2483 N N . ILE A 1 341 ? -6.494 4.091 14.622 1.00 93.19 341 ILE A N 1
ATOM 2484 C CA . ILE A 1 341 ? -6.436 3.821 16.062 1.00 93.19 341 ILE A CA 1
ATOM 2485 C C . ILE A 1 341 ? -5.965 5.066 16.812 1.00 93.19 341 ILE A C 1
ATOM 2487 O O . ILE A 1 341 ? -6.583 5.448 17.805 1.00 93.19 341 ILE A O 1
ATOM 2491 N N . LEU A 1 342 ? -4.929 5.741 16.310 1.00 90.62 342 LEU A N 1
ATOM 2492 C CA . LEU A 1 342 ? -4.412 6.981 16.895 1.00 90.62 342 LEU A CA 1
ATOM 2493 C C . LEU A 1 342 ? -5.455 8.108 16.843 1.00 90.62 342 LEU A C 1
ATOM 2495 O O . LEU A 1 342 ? -5.717 8.752 17.858 1.00 90.62 342 LEU A O 1
ATOM 2499 N N . ALA A 1 343 ? -6.126 8.296 15.702 1.00 92.44 343 ALA A N 1
ATOM 2500 C CA . ALA A 1 343 ? -7.239 9.239 15.574 1.00 92.44 343 ALA A CA 1
ATOM 2501 C C . ALA A 1 343 ? -8.416 8.864 16.496 1.00 92.44 343 ALA A C 1
ATOM 2503 O O . ALA A 1 343 ? -9.047 9.729 17.114 1.00 92.44 343 ALA A O 1
ATOM 2504 N N . GLY A 1 344 ? -8.698 7.564 16.631 1.00 91.50 344 GLY A N 1
ATOM 2505 C CA . GLY A 1 344 ? -9.663 7.023 17.585 1.00 91.50 344 GLY A CA 1
ATOM 2506 C C . GLY A 1 344 ? -9.350 7.428 19.026 1.00 91.50 344 GLY A C 1
ATOM 2507 O O . GLY A 1 344 ? -10.210 7.966 19.725 1.00 91.50 344 GLY A O 1
ATOM 2508 N N . ALA A 1 345 ? -8.101 7.233 19.446 1.00 87.00 345 ALA A N 1
ATOM 2509 C CA . ALA A 1 345 ? -7.628 7.546 20.788 1.00 87.00 345 ALA A CA 1
ATOM 2510 C C . ALA A 1 345 ? -7.682 9.044 21.108 1.00 87.00 345 ALA A C 1
ATOM 2512 O O . ALA A 1 345 ? -8.149 9.414 22.185 1.00 87.00 345 ALA A O 1
ATOM 2513 N N . ILE A 1 346 ? -7.297 9.906 20.159 1.00 84.88 346 ILE A N 1
ATOM 2514 C CA . ILE A 1 346 ? -7.466 11.362 20.289 1.00 84.88 346 ILE A CA 1
ATOM 2515 C C . ILE A 1 346 ? -8.944 11.694 20.509 1.00 84.88 346 ILE A C 1
ATOM 2517 O O . ILE A 1 346 ? -9.278 12.457 21.413 1.00 84.88 346 ILE A O 1
ATOM 2521 N N . GLY A 1 347 ? -9.845 11.088 19.729 1.00 87.50 347 GLY A N 1
ATOM 2522 C CA . GLY A 1 347 ? -11.280 11.312 19.883 1.00 87.50 347 GLY A CA 1
ATOM 2523 C C . GLY A 1 347 ? -11.807 10.914 21.263 1.00 87.50 347 GLY A C 1
ATOM 2524 O O . GLY A 1 347 ? -12.538 11.683 21.892 1.00 87.50 347 GLY A O 1
ATOM 2525 N N . VAL A 1 348 ? -11.398 9.750 21.775 1.00 85.25 348 VAL A N 1
ATOM 2526 C CA . VAL A 1 348 ? -11.753 9.292 23.130 1.00 85.25 348 VAL A CA 1
ATOM 2527 C C . VAL A 1 348 ? -11.181 10.226 24.204 1.00 85.25 348 VAL A C 1
ATOM 2529 O O . VAL A 1 348 ? -11.906 10.587 25.131 1.00 85.25 348 VAL A O 1
ATOM 2532 N N . ALA A 1 349 ? -9.933 10.680 24.063 1.00 80.44 349 ALA A N 1
ATOM 2533 C CA . ALA A 1 349 ? -9.310 11.625 24.991 1.00 80.44 349 ALA A CA 1
ATOM 2534 C C . ALA A 1 349 ? -10.042 12.978 25.015 1.00 80.44 349 ALA A C 1
ATOM 2536 O O . ALA A 1 349 ? -10.351 13.500 26.086 1.00 80.44 349 ALA A O 1
ATOM 2537 N N . VAL A 1 350 ? -10.409 13.516 23.848 1.00 81.88 350 VAL A N 1
ATOM 2538 C CA . VAL A 1 350 ? -11.214 14.744 23.746 1.00 81.88 350 VAL A CA 1
ATOM 2539 C C . VAL A 1 350 ? -12.581 14.559 24.409 1.00 81.88 350 VAL A C 1
ATOM 2541 O O . VAL A 1 350 ? -13.037 15.444 25.131 1.00 81.88 350 VAL A O 1
ATOM 2544 N N . ALA A 1 351 ? -13.231 13.407 24.219 1.00 82.38 351 ALA A N 1
ATOM 2545 C CA . ALA A 1 351 ? -14.502 13.113 24.880 1.00 82.38 351 ALA A CA 1
ATOM 2546 C C . ALA A 1 351 ? -14.369 13.035 26.411 1.00 82.38 351 ALA A C 1
ATOM 2548 O O . ALA A 1 351 ? -15.278 13.473 27.116 1.00 82.38 351 ALA A O 1
ATOM 2549 N N . ALA A 1 352 ? -13.242 12.525 26.919 1.00 77.25 352 ALA A N 1
ATOM 2550 C CA . ALA A 1 352 ? -12.945 12.498 28.349 1.00 77.25 352 ALA A CA 1
ATOM 2551 C C . ALA A 1 352 ? -12.768 13.913 28.923 1.00 77.25 352 ALA A C 1
ATOM 2553 O O . ALA A 1 352 ? -13.361 14.231 29.951 1.00 77.25 352 ALA A O 1
ATOM 2554 N N . LEU A 1 353 ? -12.023 14.779 28.227 1.00 73.62 353 LEU A N 1
ATOM 2555 C CA . LEU A 1 353 ? -11.792 16.170 28.641 1.00 73.62 353 LEU A CA 1
ATOM 2556 C C . LEU A 1 353 ? -13.059 17.032 28.571 1.00 73.62 353 LEU A C 1
ATOM 2558 O O . LEU A 1 353 ? -13.283 17.878 29.433 1.00 73.62 353 LEU A O 1
ATOM 2562 N N . ALA A 1 354 ? -13.901 16.819 27.559 1.00 72.50 354 ALA A N 1
ATOM 2563 C CA . ALA A 1 354 ? -15.143 17.570 27.385 1.00 72.50 354 ALA A CA 1
ATOM 2564 C C . ALA A 1 354 ? -16.199 17.243 28.463 1.00 72.50 354 ALA A C 1
ATOM 2566 O O . ALA A 1 354 ? -17.082 18.061 28.742 1.00 72.50 354 ALA A O 1
ATOM 2567 N N . GLY A 1 355 ? -16.121 16.051 29.065 1.00 65.81 355 GLY A N 1
ATOM 2568 C CA . GLY A 1 355 ? -17.082 15.556 30.049 1.00 65.81 355 GLY A CA 1
ATOM 2569 C C . GLY A 1 355 ? -18.509 15.399 29.500 1.00 65.81 355 GLY A C 1
ATOM 2570 O O . GLY A 1 355 ? -18.805 15.654 28.333 1.00 65.81 355 GLY A O 1
ATOM 2571 N N . SER A 1 356 ? -19.449 14.999 30.359 1.00 62.22 356 SER A N 1
ATOM 2572 C CA . SER A 1 356 ? -20.852 14.746 29.974 1.00 62.22 356 SER A CA 1
ATOM 2573 C C . SER A 1 356 ? -21.661 16.005 29.623 1.00 62.22 356 SER A C 1
ATOM 2575 O O . SER A 1 356 ? -22.777 15.900 29.106 1.00 62.22 356 SER A O 1
ATOM 2577 N N . ARG A 1 357 ? -21.108 17.200 29.877 1.00 59.09 357 ARG A N 1
ATOM 2578 C CA . ARG A 1 357 ? -21.799 18.492 29.729 1.00 59.09 357 ARG A CA 1
ATOM 2579 C C . ARG A 1 357 ? -21.785 19.037 28.300 1.00 59.09 357 ARG A C 1
ATOM 2581 O O . ARG A 1 357 ? -22.673 19.807 27.943 1.00 59.09 357 ARG A O 1
ATOM 2588 N N . VAL A 1 358 ? -20.824 18.635 27.465 1.00 58.09 358 VAL A N 1
ATOM 2589 C CA . VAL A 1 358 ? -20.678 19.165 26.101 1.00 58.09 358 VAL A CA 1
ATOM 2590 C C . VAL A 1 358 ? -21.292 18.198 25.089 1.00 58.09 358 VAL A C 1
ATOM 2592 O O . VAL A 1 358 ? -20.670 17.232 24.647 1.00 58.09 358 VAL A O 1
ATOM 2595 N N . ARG A 1 359 ? -22.538 18.473 24.690 1.00 61.88 359 ARG A N 1
ATOM 2596 C CA . ARG A 1 359 ? -23.186 17.817 23.543 1.00 61.88 359 ARG A CA 1
ATOM 2597 C C . ARG A 1 359 ? -23.066 18.715 22.320 1.00 61.88 359 ARG A C 1
ATOM 2599 O O . ARG A 1 359 ? -23.840 19.655 22.154 1.00 61.88 359 ARG A O 1
ATOM 2606 N N . LEU A 1 360 ? -22.104 18.426 21.448 1.00 59.28 360 LEU A N 1
ATOM 2607 C CA . LEU A 1 360 ? -21.987 19.151 20.186 1.00 59.28 360 LEU A CA 1
ATOM 2608 C C . LEU A 1 360 ? -23.145 18.771 19.252 1.00 59.28 360 LEU A C 1
ATOM 2610 O O . LEU A 1 360 ? -23.398 17.592 18.991 1.00 59.28 360 LEU A O 1
ATOM 2614 N N . ARG A 1 361 ? -23.853 19.778 18.725 1.00 65.81 361 ARG A N 1
ATOM 2615 C CA . ARG A 1 361 ? -24.815 19.562 17.633 1.00 65.81 361 ARG A CA 1
ATOM 2616 C C . ARG A 1 361 ? -24.032 19.180 16.366 1.00 65.81 361 ARG A C 1
ATOM 2618 O O . ARG A 1 361 ? -22.984 19.772 16.131 1.00 65.81 361 ARG A O 1
ATOM 2625 N N . PRO A 1 362 ? -24.540 18.282 15.500 1.00 57.34 362 PRO A N 1
ATOM 2626 C CA . PRO A 1 362 ? -23.786 17.766 14.350 1.00 57.34 362 PRO A CA 1
ATOM 2627 C C . PRO A 1 362 ? -23.229 18.846 13.413 1.00 57.34 362 PRO A C 1
ATOM 2629 O O . PRO A 1 362 ? -22.106 18.724 12.944 1.00 57.34 362 PRO A O 1
ATOM 2632 N N . ILE A 1 363 ? -23.987 19.921 13.177 1.00 58.50 363 ILE A N 1
ATOM 2633 C CA . ILE A 1 363 ? -23.548 21.051 12.343 1.00 58.50 363 ILE A CA 1
ATOM 2634 C C . ILE A 1 363 ? -22.398 21.804 13.016 1.00 58.50 363 ILE A C 1
ATOM 2636 O O . ILE A 1 363 ? -21.392 22.082 12.377 1.00 58.50 363 ILE A O 1
ATOM 2640 N N . ALA A 1 364 ? -22.503 22.066 14.322 1.00 63.19 364 ALA A N 1
ATOM 2641 C CA . ALA A 1 364 ? -21.416 22.668 15.086 1.00 63.19 364 ALA A CA 1
ATOM 2642 C C . ALA A 1 364 ? -20.177 21.760 15.095 1.00 63.19 364 ALA A C 1
ATOM 2644 O O . ALA A 1 364 ? -19.066 22.257 15.006 1.00 63.19 364 ALA A O 1
ATOM 2645 N N . SER A 1 365 ? -20.348 20.434 15.121 1.00 56.66 365 SER A N 1
ATOM 2646 C CA . SER A 1 365 ? -19.239 19.484 14.999 1.00 56.66 365 SER A CA 1
ATOM 2647 C C . SER A 1 365 ? -18.569 19.533 13.632 1.00 56.66 365 SER A C 1
ATOM 2649 O O . SER A 1 365 ? -17.349 19.527 13.584 1.00 56.66 365 SER A O 1
ATOM 2651 N N . VAL A 1 366 ? -19.332 19.618 12.536 1.00 58.28 366 VAL A N 1
ATOM 2652 C CA . VAL A 1 366 ? -18.769 19.798 11.187 1.00 58.28 366 VAL A CA 1
ATOM 2653 C C . VAL A 1 366 ? -18.010 21.119 11.101 1.00 58.28 366 VAL A C 1
ATOM 2655 O O . VAL A 1 366 ? -16.883 21.131 10.628 1.00 58.28 366 VAL A O 1
ATOM 2658 N N . LEU A 1 367 ? -18.574 22.211 11.619 1.00 64.56 367 LEU A N 1
ATOM 2659 C CA . LEU A 1 367 ? -17.909 23.516 11.631 1.00 64.56 367 LEU A CA 1
ATOM 2660 C C . LEU A 1 367 ? -16.648 23.519 12.499 1.00 64.56 367 LEU A C 1
ATOM 2662 O O . LEU A 1 367 ? -15.651 24.102 12.101 1.00 64.56 367 LEU A O 1
ATOM 2666 N N . VAL A 1 368 ? -16.657 22.832 13.644 1.00 65.00 368 VAL A N 1
ATOM 2667 C CA . VAL A 1 368 ? -15.471 22.661 14.496 1.00 65.00 368 VAL A CA 1
ATOM 2668 C C . VAL A 1 368 ? -14.429 21.788 13.807 1.00 65.00 368 VAL A C 1
ATOM 2670 O O . VAL A 1 368 ? -13.262 22.142 13.826 1.00 65.00 368 VAL A O 1
ATOM 2673 N N . VAL A 1 369 ? -14.825 20.688 13.163 1.00 59.78 369 VAL A N 1
ATOM 2674 C CA . VAL A 1 369 ? -13.918 19.843 12.370 1.00 59.78 369 VAL A CA 1
ATOM 2675 C C . VAL A 1 369 ? -13.281 20.667 11.257 1.00 59.78 369 VAL A C 1
ATOM 2677 O O . VAL A 1 369 ? -12.070 20.631 11.112 1.00 59.78 369 VAL A O 1
ATOM 2680 N N . VAL A 1 370 ? -14.068 21.448 10.515 1.00 63.22 370 VAL A N 1
ATOM 2681 C CA . VAL A 1 370 ? -13.581 22.324 9.440 1.00 63.22 370 VAL A CA 1
ATOM 2682 C C . VAL A 1 370 ? -12.695 23.442 9.989 1.00 63.22 370 VAL A C 1
ATOM 2684 O O . VAL A 1 370 ? -11.667 23.737 9.394 1.00 63.22 370 VAL A O 1
ATOM 2687 N N . ALA A 1 371 ? -13.038 24.038 11.131 1.00 67.62 371 ALA A N 1
ATOM 2688 C CA . ALA A 1 371 ? -12.231 25.076 11.764 1.00 67.62 371 ALA A CA 1
ATOM 2689 C C . ALA A 1 371 ? -10.905 24.520 12.299 1.00 67.62 371 ALA A C 1
ATOM 2691 O O . ALA A 1 371 ? -9.861 25.115 12.069 1.00 67.62 371 ALA A O 1
ATOM 2692 N N . VAL A 1 372 ? -10.920 23.359 12.960 1.00 64.56 372 VAL A N 1
ATOM 2693 C CA . VAL A 1 372 ? -9.710 22.657 13.415 1.00 64.56 372 VAL A CA 1
ATOM 2694 C C . VAL A 1 372 ? -8.873 22.224 12.218 1.00 64.56 372 VAL A C 1
ATOM 2696 O O . VAL A 1 372 ? -7.667 22.440 12.229 1.00 64.56 372 VAL A O 1
ATOM 2699 N N . ALA A 1 373 ? -9.502 21.690 11.167 1.00 60.62 373 ALA A N 1
ATOM 2700 C CA . ALA A 1 373 ? -8.835 21.394 9.908 1.00 60.62 373 ALA A CA 1
ATOM 2701 C C . ALA A 1 373 ? -8.153 22.654 9.381 1.00 60.62 373 ALA A C 1
ATOM 2703 O O . ALA A 1 373 ? -6.954 22.630 9.186 1.00 60.62 373 ALA A O 1
ATOM 2704 N N . ALA A 1 374 ? -8.862 23.775 9.249 1.00 65.06 374 ALA A N 1
ATOM 2705 C CA . ALA A 1 374 ? -8.299 25.031 8.763 1.00 65.06 374 ALA A CA 1
ATOM 2706 C C . ALA A 1 374 ? -7.150 25.550 9.646 1.00 65.06 374 ALA A C 1
ATOM 2708 O O . ALA A 1 374 ? -6.122 25.955 9.115 1.00 65.06 374 ALA A O 1
ATOM 2709 N N . ILE A 1 375 ? -7.281 25.487 10.975 1.00 65.94 375 ILE A N 1
ATOM 2710 C CA . ILE A 1 375 ? -6.262 25.939 11.939 1.00 65.94 375 ILE A CA 1
ATOM 2711 C C . ILE A 1 375 ? -5.024 25.037 11.931 1.00 65.94 375 ILE A C 1
ATOM 2713 O O . ILE A 1 375 ? -3.924 25.524 12.157 1.00 65.94 375 ILE A O 1
ATOM 2717 N N . VAL A 1 376 ? -5.175 23.735 11.684 1.00 62.56 376 VAL A N 1
ATOM 2718 C CA . VAL A 1 376 ? -4.043 22.800 11.582 1.00 62.56 376 VAL A CA 1
ATOM 2719 C C . VAL A 1 376 ? -3.416 22.866 10.192 1.00 62.56 376 VAL A C 1
ATOM 2721 O O . VAL A 1 376 ? -2.193 22.851 10.068 1.00 62.56 376 VAL A O 1
ATOM 2724 N N . ILE A 1 377 ? -4.250 22.940 9.155 1.00 64.12 377 ILE A N 1
ATOM 2725 C CA . ILE A 1 377 ? -3.852 22.951 7.750 1.00 64.12 377 ILE A CA 1
ATOM 2726 C C . ILE A 1 377 ? -3.123 24.248 7.419 1.00 64.12 377 ILE A C 1
ATOM 2728 O O . ILE A 1 377 ? -2.095 24.158 6.775 1.00 64.12 377 ILE A O 1
ATOM 2732 N N . LEU A 1 378 ? -3.563 25.434 7.857 1.00 64.44 378 LEU A N 1
ATOM 2733 C CA . LEU A 1 378 ? -2.904 26.692 7.457 1.00 64.44 378 LEU A CA 1
ATOM 2734 C C . LEU A 1 378 ? -1.422 26.779 7.880 1.00 64.44 378 LEU A C 1
ATOM 2736 O O . LEU A 1 378 ? -0.583 27.029 7.017 1.00 64.44 378 LEU A O 1
ATOM 2740 N N . PRO A 1 379 ? -1.058 26.554 9.159 1.00 61.62 379 PRO A N 1
ATOM 2741 C CA . PRO A 1 379 ? 0.332 26.622 9.607 1.00 61.62 379 PRO A CA 1
ATOM 2742 C C . PRO A 1 379 ? 1.164 25.454 9.077 1.00 61.62 379 PRO A 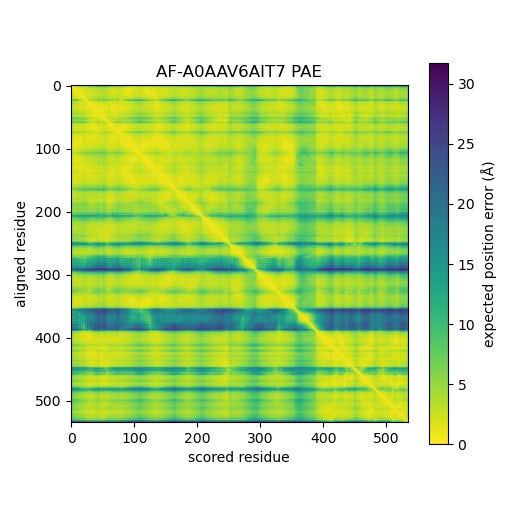C 1
ATOM 2744 O O . PRO A 1 379 ? 2.319 25.634 8.705 1.00 61.62 379 PRO A O 1
ATOM 2747 N N . ARG A 1 380 ? 0.574 24.250 8.996 1.00 62.72 380 ARG A N 1
ATOM 2748 C CA . ARG A 1 380 ? 1.284 23.062 8.506 1.00 62.72 380 ARG A CA 1
ATOM 2749 C C . ARG A 1 380 ? 1.322 22.947 6.998 1.00 62.72 380 ARG A C 1
ATOM 2751 O O . ARG A 1 380 ? 2.144 22.194 6.512 1.00 62.72 380 ARG A O 1
ATOM 2758 N N . ALA A 1 381 ? 0.492 23.660 6.246 1.00 59.97 381 ALA A N 1
ATOM 2759 C CA . ALA A 1 381 ? 0.577 23.679 4.793 1.00 59.97 381 ALA A CA 1
ATOM 2760 C C . ALA A 1 381 ? 1.927 24.233 4.345 1.00 59.97 381 ALA A C 1
ATOM 2762 O O . ALA A 1 381 ? 2.439 23.756 3.348 1.00 59.97 381 ALA A O 1
ATOM 2763 N N . VAL A 1 382 ? 2.532 25.154 5.102 1.00 56.91 382 VAL A N 1
ATOM 2764 C CA . VAL A 1 382 ? 3.864 25.700 4.806 1.00 56.91 382 VAL A CA 1
ATOM 2765 C C . VAL A 1 382 ? 4.974 24.689 5.142 1.00 56.91 382 VAL A C 1
ATOM 2767 O O . VAL A 1 382 ? 5.808 24.402 4.288 1.00 56.91 382 VAL A O 1
ATOM 2770 N N . ASP A 1 383 ? 4.942 24.062 6.324 1.00 57.72 383 ASP A N 1
ATOM 2771 C CA . ASP A 1 383 ? 5.941 23.049 6.730 1.00 57.72 383 ASP A CA 1
ATOM 2772 C C . ASP A 1 383 ? 5.819 21.732 5.944 1.00 57.72 383 ASP A C 1
ATOM 2774 O O . ASP A 1 383 ? 6.811 21.131 5.525 1.00 57.72 383 ASP A O 1
ATOM 2778 N N . PHE A 1 384 ? 4.589 21.275 5.714 1.00 60.22 384 PHE A N 1
ATOM 2779 C CA . PHE A 1 384 ? 4.285 20.112 4.887 1.00 60.22 384 PHE A CA 1
ATOM 2780 C C . PHE A 1 384 ? 4.598 20.408 3.420 1.00 60.22 384 PHE A C 1
ATOM 2782 O O . PHE A 1 384 ? 5.121 19.521 2.754 1.00 60.22 384 PHE A O 1
ATOM 2789 N N . ALA A 1 385 ? 4.410 21.653 2.949 1.00 55.94 385 ALA A N 1
ATOM 2790 C CA . ALA A 1 385 ? 4.933 22.093 1.657 1.00 55.94 385 ALA A CA 1
ATOM 2791 C C . ALA A 1 385 ? 6.468 22.073 1.590 1.00 55.94 385 ALA A C 1
ATOM 2793 O O . ALA A 1 385 ? 7.010 21.787 0.534 1.00 55.94 385 ALA A O 1
ATOM 2794 N N . GLY A 1 386 ? 7.196 22.258 2.693 1.00 55.31 386 GLY A N 1
ATOM 2795 C CA . GLY A 1 386 ? 8.654 22.074 2.708 1.00 55.31 386 GLY A CA 1
ATOM 2796 C C . GLY A 1 386 ? 9.084 20.604 2.596 1.00 55.31 386 GLY A C 1
ATOM 2797 O O . GLY A 1 386 ? 10.059 20.292 1.917 1.00 55.31 386 GLY A O 1
ATOM 2798 N N . ARG A 1 387 ? 8.314 19.681 3.196 1.00 54.97 387 ARG A N 1
ATOM 2799 C CA . ARG A 1 387 ? 8.486 18.219 3.050 1.00 54.97 387 ARG A CA 1
ATOM 2800 C C . ARG A 1 387 ? 7.858 17.648 1.762 1.00 54.97 387 ARG A C 1
ATOM 2802 O O . ARG A 1 387 ? 7.971 16.446 1.525 1.00 54.97 387 ARG A O 1
ATOM 2809 N N . THR A 1 388 ? 7.225 18.473 0.911 1.00 56.62 388 THR A N 1
ATOM 2810 C CA . THR A 1 388 ? 6.575 18.022 -0.346 1.00 56.62 388 THR A CA 1
ATOM 2811 C C . THR A 1 388 ? 7.535 17.416 -1.360 1.00 56.62 388 THR A C 1
ATOM 2813 O O . THR A 1 388 ? 7.084 16.683 -2.243 1.00 56.62 388 THR A O 1
ATOM 2816 N N . ASN A 1 389 ? 8.835 17.698 -1.257 1.00 63.31 389 ASN A N 1
ATOM 2817 C CA . ASN A 1 389 ? 9.780 17.326 -2.301 1.00 63.31 389 ASN A CA 1
ATOM 2818 C C . ASN A 1 389 ? 9.848 15.814 -2.521 1.00 63.31 389 ASN A C 1
ATOM 2820 O O . ASN A 1 389 ? 9.819 15.399 -3.672 1.00 63.31 389 ASN A O 1
ATOM 2824 N N . GLU A 1 390 ? 9.845 14.996 -1.466 1.00 76.25 390 GLU A N 1
ATOM 2825 C CA . GLU A 1 390 ? 9.984 13.540 -1.608 1.00 76.25 390 GLU A CA 1
ATOM 2826 C C . GLU A 1 390 ? 8.694 12.868 -2.102 1.00 76.25 390 GLU A C 1
ATOM 2828 O O . GLU A 1 390 ? 8.713 12.134 -3.088 1.00 76.25 390 GLU A O 1
ATOM 2833 N N . LEU A 1 391 ? 7.541 13.135 -1.475 1.00 81.12 391 LEU A N 1
ATOM 2834 C CA . LEU A 1 391 ? 6.263 12.556 -1.921 1.00 81.12 391 LEU A CA 1
ATOM 2835 C C . LEU A 1 391 ? 5.874 13.046 -3.320 1.00 81.12 391 LEU A C 1
ATOM 2837 O O . LEU A 1 391 ? 5.468 12.244 -4.157 1.00 81.12 391 LEU A O 1
ATOM 2841 N N . GLY A 1 392 ? 6.047 14.341 -3.598 1.00 84.19 392 GLY A N 1
ATOM 2842 C CA . GLY A 1 392 ? 5.805 14.902 -4.925 1.00 84.19 392 GLY A CA 1
ATOM 2843 C C . GLY A 1 392 ? 6.762 14.349 -5.980 1.00 84.19 392 GLY A C 1
ATOM 2844 O O . GLY A 1 392 ? 6.350 14.125 -7.114 1.00 84.19 392 GLY A O 1
ATOM 2845 N N . HIS A 1 393 ? 8.022 14.083 -5.620 1.00 87.75 393 HIS A N 1
ATOM 2846 C CA . HIS A 1 393 ? 8.980 13.447 -6.525 1.00 87.75 393 HIS A CA 1
ATOM 2847 C C . HIS A 1 393 ? 8.530 12.043 -6.937 1.00 87.75 393 HIS A C 1
ATOM 2849 O O . HIS A 1 393 ? 8.573 11.738 -8.122 1.00 87.75 393 HIS A O 1
ATOM 2855 N N . ASN A 1 394 ? 7.995 11.240 -6.013 1.00 89.06 394 ASN A N 1
ATOM 2856 C CA . ASN A 1 394 ? 7.500 9.894 -6.327 1.00 89.06 394 ASN A CA 1
ATOM 2857 C C . ASN A 1 394 ? 6.342 9.879 -7.341 1.00 89.06 394 ASN A C 1
ATOM 2859 O O . ASN A 1 394 ? 6.263 8.968 -8.163 1.00 89.06 394 ASN A O 1
ATOM 2863 N N . PHE A 1 395 ? 5.458 10.884 -7.316 1.00 92.44 395 PHE A N 1
ATOM 2864 C CA . PHE A 1 395 ? 4.427 11.042 -8.350 1.00 92.44 395 PHE A CA 1
ATOM 2865 C C . PHE A 1 395 ? 5.030 11.455 -9.696 1.00 92.44 395 PHE A C 1
ATOM 2867 O O . PHE A 1 395 ? 4.685 10.878 -10.726 1.00 92.44 395 PHE A O 1
ATOM 2874 N N . ARG A 1 396 ? 5.976 12.404 -9.686 1.00 92.00 396 ARG A N 1
ATOM 2875 C CA . ARG A 1 396 ? 6.648 12.867 -10.908 1.00 92.00 396 ARG A CA 1
ATOM 2876 C C . ARG A 1 396 ? 7.441 11.764 -11.600 1.00 92.00 396 ARG A C 1
ATOM 2878 O O . ARG A 1 396 ? 7.384 11.704 -12.818 1.00 92.00 396 ARG A O 1
ATOM 2885 N N . ILE A 1 397 ? 8.104 10.871 -10.857 1.00 93.38 397 ILE A N 1
ATOM 2886 C CA . ILE A 1 397 ? 8.817 9.718 -11.438 1.00 93.38 397 ILE A CA 1
ATOM 2887 C C . ILE A 1 397 ? 7.875 8.900 -12.330 1.00 93.38 397 ILE A C 1
ATOM 2889 O O . ILE A 1 397 ? 8.217 8.606 -13.471 1.00 93.38 397 ILE A O 1
ATOM 2893 N N . ALA A 1 398 ? 6.669 8.577 -11.851 1.00 95.12 398 ALA A N 1
ATOM 2894 C CA . ALA A 1 398 ? 5.707 7.799 -12.630 1.00 95.12 398 ALA A CA 1
ATOM 2895 C C . ALA A 1 398 ? 5.264 8.536 -13.907 1.00 95.12 398 ALA A C 1
ATOM 2897 O O . ALA A 1 398 ? 5.158 7.930 -14.976 1.00 95.12 398 ALA A O 1
ATOM 2898 N N . GLU A 1 399 ? 5.001 9.843 -13.800 1.00 94.88 399 GLU A N 1
ATOM 2899 C CA . GLU A 1 399 ? 4.540 10.678 -14.919 1.00 94.88 399 GLU A CA 1
ATOM 2900 C C . GLU A 1 399 ? 5.636 10.860 -15.970 1.00 94.88 399 GLU A C 1
ATOM 2902 O O . GLU A 1 399 ? 5.391 10.689 -17.168 1.00 94.88 399 GLU A O 1
ATOM 2907 N N . GLU A 1 400 ? 6.856 11.145 -15.518 1.00 95.31 400 GLU A N 1
ATOM 2908 C CA . GLU A 1 400 ? 8.044 11.234 -16.359 1.00 95.31 400 GLU A CA 1
ATOM 2909 C C . GLU A 1 400 ? 8.303 9.900 -17.057 1.00 95.31 400 GLU A C 1
ATOM 2911 O O . GLU A 1 400 ? 8.448 9.881 -18.276 1.00 95.31 400 GLU A O 1
ATOM 2916 N N . ASN A 1 401 ? 8.257 8.776 -16.341 1.00 96.94 401 ASN A N 1
ATOM 2917 C CA . ASN A 1 401 ? 8.484 7.457 -16.926 1.00 96.94 401 ASN A CA 1
ATOM 2918 C C . ASN A 1 401 ? 7.422 7.068 -17.966 1.00 96.94 401 ASN A C 1
ATOM 2920 O O . ASN A 1 401 ? 7.784 6.536 -19.017 1.00 96.94 401 ASN A O 1
ATOM 2924 N N . ARG A 1 402 ? 6.133 7.382 -17.747 1.00 97.31 402 ARG A N 1
ATOM 2925 C CA . ARG A 1 402 ? 5.093 7.184 -18.780 1.00 97.31 402 ARG A CA 1
ATOM 2926 C C . ARG A 1 402 ? 5.362 8.026 -20.028 1.00 97.31 402 ARG A C 1
ATOM 2928 O O . ARG A 1 402 ? 5.184 7.549 -21.151 1.00 97.31 402 ARG A O 1
ATOM 2935 N N . LEU A 1 403 ? 5.793 9.276 -19.848 1.00 97.06 403 LEU A N 1
ATOM 2936 C CA . LEU A 1 403 ? 6.152 10.154 -20.962 1.00 97.06 403 LEU A CA 1
ATOM 2937 C C . LEU A 1 403 ? 7.365 9.613 -21.729 1.00 97.06 403 LEU A C 1
ATOM 2939 O O . LEU A 1 403 ? 7.322 9.548 -22.955 1.00 97.06 403 LEU A O 1
ATOM 2943 N N . VAL A 1 404 ? 8.424 9.203 -21.027 1.00 97.81 404 VAL A N 1
ATOM 2944 C CA . VAL A 1 404 ? 9.626 8.613 -21.637 1.00 97.81 404 VAL A CA 1
ATOM 2945 C C . VAL A 1 404 ? 9.255 7.346 -22.415 1.00 97.81 404 VAL A C 1
ATOM 2947 O O . VAL A 1 404 ? 9.636 7.238 -23.579 1.00 97.81 404 VAL A O 1
ATOM 2950 N N . GLY A 1 405 ? 8.457 6.438 -21.841 1.00 97.88 405 GLY A N 1
ATOM 2951 C CA . GLY A 1 405 ? 7.971 5.240 -22.542 1.00 97.88 405 GLY A CA 1
ATOM 2952 C C . GLY A 1 405 ? 7.180 5.575 -23.812 1.00 97.88 405 GLY A C 1
ATOM 2953 O O . GLY A 1 405 ? 7.421 5.001 -24.874 1.00 97.88 405 GLY A O 1
ATOM 2954 N N . SER A 1 406 ? 6.321 6.597 -23.743 1.00 98.00 406 SER A N 1
ATOM 2955 C CA . SER A 1 406 ? 5.559 7.084 -24.903 1.00 98.00 406 SER A CA 1
ATOM 2956 C C . SER A 1 406 ? 6.454 7.681 -25.998 1.00 98.00 406 SER A C 1
ATOM 2958 O O . SER A 1 406 ? 6.195 7.471 -27.180 1.00 98.00 406 SER A O 1
ATOM 2960 N N . ILE A 1 407 ? 7.514 8.413 -25.633 1.00 97.81 407 ILE A N 1
ATOM 2961 C CA . ILE A 1 407 ? 8.492 8.943 -26.599 1.00 97.81 407 ILE A CA 1
ATOM 2962 C C . ILE A 1 407 ? 9.252 7.789 -27.259 1.00 97.81 407 ILE A C 1
ATOM 2964 O O . ILE A 1 407 ? 9.380 7.766 -28.480 1.00 97.81 407 ILE A O 1
ATOM 2968 N N . MET A 1 408 ? 9.703 6.806 -26.475 1.00 97.75 408 MET A N 1
ATOM 2969 C CA . MET A 1 408 ? 10.422 5.627 -26.975 1.00 97.75 408 MET A CA 1
ATOM 2970 C C . MET A 1 408 ? 9.600 4.813 -27.978 1.00 97.75 408 MET A C 1
ATOM 2972 O O . MET A 1 408 ? 10.160 4.217 -28.896 1.00 97.75 408 MET A O 1
ATOM 2976 N N . ASN A 1 409 ? 8.270 4.843 -27.868 1.00 97.94 409 ASN A N 1
ATOM 2977 C CA . ASN A 1 409 ? 7.383 4.212 -28.839 1.00 97.94 409 ASN A CA 1
ATOM 2978 C C . ASN A 1 409 ? 7.443 4.822 -30.251 1.00 97.94 409 ASN A C 1
ATOM 2980 O O . ASN A 1 409 ? 6.963 4.167 -31.177 1.00 97.94 409 ASN A O 1
ATOM 2984 N N . GLY A 1 410 ? 8.032 6.012 -30.419 1.00 96.88 410 GLY A N 1
ATOM 2985 C CA . GLY A 1 410 ? 8.257 6.660 -31.715 1.00 96.88 410 GLY A CA 1
ATOM 2986 C C . GLY A 1 410 ? 9.450 6.121 -32.513 1.00 96.88 410 GLY A C 1
ATOM 2987 O O . GLY A 1 410 ? 9.599 6.477 -33.684 1.00 96.88 410 GLY A O 1
ATOM 2988 N N . LEU A 1 411 ? 10.299 5.279 -31.911 1.00 96.94 411 LEU A N 1
ATOM 2989 C CA . LEU A 1 411 ? 11.382 4.606 -32.629 1.00 96.94 411 LEU A CA 1
ATOM 2990 C C . LEU A 1 411 ? 10.827 3.695 -33.729 1.00 96.94 411 LEU A C 1
ATOM 2992 O O . LEU A 1 411 ? 9.753 3.106 -33.592 1.00 96.94 411 LEU A O 1
ATOM 2996 N N . SER A 1 412 ? 11.586 3.545 -34.819 1.00 95.44 412 SER A N 1
ATOM 2997 C CA . SER A 1 412 ? 11.195 2.689 -35.953 1.00 95.44 412 SER A CA 1
ATOM 2998 C C . SER A 1 412 ? 11.139 1.194 -35.600 1.00 95.44 412 SER A C 1
ATOM 3000 O O . SER A 1 412 ? 10.601 0.379 -36.350 1.00 95.44 412 SER A O 1
ATOM 3002 N N . TRP A 1 413 ? 11.679 0.842 -34.438 1.00 96.06 413 TRP A N 1
ATOM 3003 C CA . TRP A 1 413 ? 11.778 -0.493 -33.876 1.00 96.06 413 TRP A CA 1
ATOM 3004 C C . TRP A 1 413 ? 11.487 -0.431 -32.371 1.00 96.06 413 TRP A C 1
ATOM 3006 O O . TRP A 1 413 ? 11.459 0.645 -31.776 1.00 96.06 413 TRP A O 1
ATOM 3016 N N . LYS A 1 414 ? 11.262 -1.588 -31.744 1.00 96.69 414 LYS A N 1
ATOM 3017 C CA . LYS A 1 414 ? 10.960 -1.683 -30.310 1.00 96.69 414 LYS A CA 1
ATOM 3018 C C . LYS A 1 414 ? 12.156 -2.292 -29.562 1.00 96.69 414 LYS A C 1
ATOM 3020 O O . LYS A 1 414 ? 12.209 -3.517 -29.447 1.00 96.69 414 LYS A O 1
ATOM 3025 N N . PRO A 1 415 ? 13.134 -1.484 -29.101 1.00 97.62 415 PRO A N 1
ATOM 3026 C CA . PRO A 1 415 ? 14.238 -1.976 -28.277 1.00 97.62 415 PRO A CA 1
ATOM 3027 C C . PRO A 1 415 ? 13.759 -2.664 -27.004 1.00 97.62 415 PRO A C 1
ATOM 3029 O O . PRO A 1 415 ? 12.739 -2.291 -26.422 1.00 97.62 415 PRO A O 1
ATOM 3032 N N . SER A 1 416 ? 14.550 -3.606 -26.507 1.00 98.38 416 SER A N 1
ATOM 3033 C CA . SER A 1 416 ? 14.469 -3.972 -25.098 1.00 98.38 416 SER A CA 1
ATOM 3034 C C . SER A 1 416 ? 15.066 -2.856 -24.233 1.00 98.38 416 SER A C 1
ATOM 3036 O O . SER A 1 416 ? 16.138 -2.325 -24.533 1.00 98.38 416 SER A O 1
ATOM 3038 N N . VAL A 1 417 ? 14.365 -2.465 -23.169 1.00 98.56 417 VAL A N 1
ATOM 3039 C CA . VAL A 1 417 ? 14.757 -1.326 -22.327 1.00 98.56 417 VAL A CA 1
ATOM 3040 C C . VAL A 1 417 ? 14.899 -1.756 -20.876 1.00 98.56 417 VAL A C 1
ATOM 3042 O O . VAL A 1 417 ? 13.998 -2.368 -20.319 1.00 98.56 417 VAL A O 1
ATOM 3045 N N . ALA A 1 418 ? 16.010 -1.407 -20.239 1.00 98.12 418 ALA A N 1
ATOM 3046 C CA . ALA A 1 418 ? 16.237 -1.670 -18.826 1.00 98.12 418 ALA A CA 1
ATOM 3047 C C . ALA A 1 418 ? 15.962 -0.438 -17.955 1.00 98.12 418 ALA A C 1
ATOM 3049 O O . ALA A 1 418 ? 16.484 0.645 -18.229 1.00 98.12 418 ALA A O 1
ATOM 3050 N N . MET A 1 419 ? 15.178 -0.621 -16.891 1.00 97.31 419 MET A N 1
ATOM 3051 C CA . MET A 1 419 ? 14.703 0.437 -15.992 1.00 97.31 419 MET A CA 1
ATOM 3052 C C . MET A 1 419 ? 14.898 0.062 -14.517 1.00 97.31 419 MET A C 1
ATOM 3054 O O . MET A 1 419 ? 14.783 -1.105 -14.162 1.00 97.31 419 MET A O 1
ATOM 3058 N N . ILE A 1 420 ? 15.154 1.050 -13.649 1.00 94.88 420 ILE A N 1
ATOM 3059 C CA . ILE A 1 420 ? 15.126 0.882 -12.179 1.00 94.88 420 ILE A CA 1
ATOM 3060 C C . ILE A 1 420 ? 13.700 1.126 -11.663 1.00 94.88 420 ILE A C 1
ATOM 3062 O O . ILE A 1 420 ? 13.066 0.224 -11.133 1.00 94.88 420 ILE A O 1
ATOM 3066 N N . ALA A 1 421 ? 13.169 2.335 -11.869 1.00 93.19 421 ALA A N 1
ATOM 3067 C CA . ALA A 1 421 ? 11.758 2.648 -11.645 1.00 93.19 421 ALA A CA 1
ATOM 3068 C C . ALA A 1 421 ? 10.979 2.288 -12.917 1.00 93.19 421 ALA A C 1
ATOM 3070 O O . ALA A 1 421 ? 10.890 3.08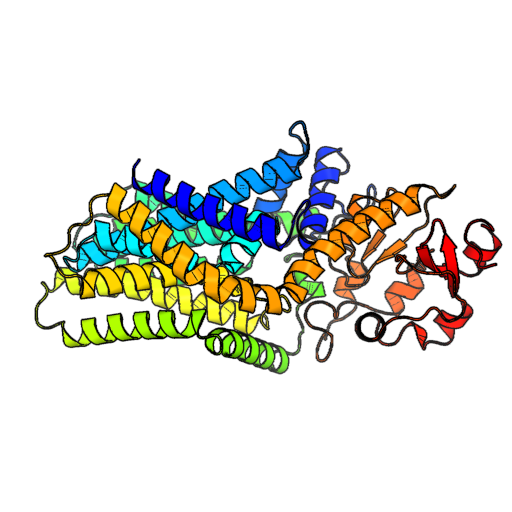2 -13.854 1.00 93.19 421 ALA A O 1
ATOM 3071 N N . ALA A 1 422 ? 10.547 1.032 -13.012 1.00 93.88 422 ALA A N 1
ATOM 3072 C CA . ALA A 1 422 ? 10.057 0.459 -14.261 1.00 93.88 422 ALA A CA 1
ATOM 3073 C C . ALA A 1 422 ? 8.531 0.563 -14.441 1.00 93.88 422 ALA A C 1
ATOM 3075 O O . ALA A 1 422 ? 8.035 0.344 -15.546 1.00 93.88 422 ALA A O 1
ATOM 3076 N N . GLY A 1 423 ? 7.767 0.903 -13.397 1.00 96.75 423 GLY A N 1
ATOM 3077 C CA . GLY A 1 423 ? 6.305 0.825 -13.413 1.00 96.75 423 GLY A CA 1
ATOM 3078 C C . GLY A 1 423 ? 5.665 1.737 -14.456 1.00 96.75 423 GLY A C 1
ATOM 3079 O O . GLY A 1 423 ? 4.960 1.267 -15.349 1.00 96.75 423 GLY A O 1
ATOM 3080 N N . GLY A 1 424 ? 5.918 3.046 -14.363 1.00 97.12 424 GLY A N 1
ATOM 3081 C CA . GLY A 1 424 ? 5.365 4.028 -15.297 1.00 97.12 424 GLY A CA 1
ATOM 3082 C C . GLY A 1 424 ? 5.858 3.814 -16.729 1.00 97.12 424 GLY A C 1
ATOM 3083 O O . GLY A 1 424 ? 5.085 3.957 -17.673 1.00 97.12 424 GLY A O 1
ATOM 3084 N N . PHE A 1 425 ? 7.122 3.417 -16.895 1.00 98.31 425 PHE A N 1
ATOM 3085 C CA . PHE A 1 425 ? 7.722 3.218 -18.213 1.00 98.31 425 PHE A CA 1
ATOM 3086 C C . PHE A 1 425 ? 7.106 2.012 -18.921 1.00 98.31 425 PHE A C 1
ATOM 3088 O O . PHE A 1 425 ? 6.609 2.155 -20.035 1.00 98.31 425 PHE A O 1
ATOM 3095 N N . ALA A 1 426 ? 7.062 0.852 -18.258 1.00 98.06 426 ALA A N 1
ATOM 3096 C CA . ALA A 1 426 ? 6.483 -0.366 -18.824 1.00 98.06 426 ALA A CA 1
ATOM 3097 C C . ALA A 1 426 ? 4.985 -0.250 -19.097 1.00 98.06 426 ALA A C 1
ATOM 3099 O O . ALA A 1 426 ? 4.481 -0.886 -20.011 1.00 98.06 426 ALA A O 1
ATOM 3100 N N . PHE A 1 427 ? 4.267 0.590 -18.348 1.00 97.75 427 PHE A N 1
ATOM 3101 C CA . PHE A 1 427 ? 2.861 0.848 -18.637 1.00 97.75 427 PHE A CA 1
ATOM 3102 C C . PHE A 1 427 ? 2.646 1.567 -19.976 1.00 97.75 427 PHE A C 1
ATOM 3104 O O . PHE A 1 427 ? 1.622 1.367 -20.624 1.00 97.75 427 PHE A O 1
ATOM 3111 N N . ALA A 1 428 ? 3.574 2.441 -20.369 1.00 97.94 428 ALA A N 1
ATOM 3112 C CA . ALA A 1 428 ? 3.425 3.286 -21.551 1.00 97.94 428 ALA A CA 1
ATOM 3113 C C . ALA A 1 428 ? 4.203 2.796 -22.779 1.00 97.94 428 ALA A C 1
ATOM 3115 O O . ALA A 1 428 ? 3.972 3.318 -23.867 1.00 97.94 428 ALA A O 1
ATOM 3116 N N . TYR A 1 429 ? 5.142 1.866 -22.609 1.00 98.38 429 TYR A N 1
ATOM 3117 C CA . TYR A 1 429 ? 6.034 1.385 -23.659 1.00 98.38 429 TYR A CA 1
ATOM 3118 C C . TYR A 1 429 ? 5.573 0.036 -24.227 1.00 98.38 429 TYR A C 1
ATOM 3120 O O . TYR A 1 429 ? 5.210 -0.859 -23.473 1.00 98.38 429 TYR A O 1
ATOM 3128 N N . ASP A 1 430 ? 5.632 -0.130 -25.553 1.00 96.88 430 ASP A N 1
ATOM 3129 C CA . ASP A 1 430 ? 5.104 -1.330 -26.230 1.00 96.88 430 ASP A CA 1
ATOM 3130 C C . ASP A 1 430 ? 6.119 -2.485 -26.310 1.00 96.88 430 ASP A C 1
ATOM 3132 O O . ASP A 1 430 ? 5.766 -3.603 -26.687 1.00 96.88 430 ASP A O 1
ATOM 3136 N N . GLY A 1 431 ? 7.402 -2.204 -26.065 1.00 96.88 431 GLY A N 1
ATOM 3137 C CA . GLY A 1 431 ? 8.481 -3.188 -26.155 1.00 96.88 431 GLY A CA 1
ATOM 3138 C C . GLY A 1 431 ? 8.784 -3.875 -24.824 1.00 96.88 431 GLY A C 1
ATOM 3139 O O . GLY A 1 431 ? 8.160 -3.621 -23.799 1.00 96.88 431 GLY A O 1
ATOM 3140 N N . THR A 1 432 ? 9.792 -4.747 -24.832 1.00 97.75 432 THR A N 1
ATOM 3141 C CA . THR A 1 432 ? 10.216 -5.475 -23.629 1.00 97.75 432 THR A CA 1
ATOM 3142 C C . THR A 1 432 ? 10.912 -4.551 -22.635 1.00 97.75 432 THR A C 1
ATOM 3144 O O . THR A 1 432 ? 11.852 -3.841 -22.997 1.00 97.75 432 THR A O 1
ATOM 3147 N N . VAL A 1 433 ? 10.503 -4.619 -21.368 1.00 98.38 433 VAL A N 1
ATOM 3148 C CA . VAL A 1 433 ? 11.132 -3.899 -20.258 1.00 98.38 433 VAL A CA 1
ATOM 3149 C C . VAL A 1 433 ? 11.780 -4.873 -19.280 1.00 98.38 433 VAL A C 1
ATOM 3151 O O . VAL A 1 433 ? 11.130 -5.791 -18.776 1.00 98.38 433 VAL A O 1
ATOM 3154 N N . TYR A 1 434 ? 13.058 -4.646 -18.990 1.00 98.00 434 TYR A N 1
ATOM 3155 C CA . TYR A 1 434 ? 13.809 -5.329 -17.944 1.00 98.00 434 TYR A CA 1
ATOM 3156 C C . TYR A 1 434 ? 13.822 -4.480 -16.672 1.00 98.00 434 TYR A C 1
ATOM 3158 O O . TYR A 1 434 ? 14.361 -3.374 -16.650 1.00 98.00 434 TYR A O 1
ATOM 3166 N N . ASP A 1 435 ? 13.243 -5.016 -15.604 1.00 96.88 435 ASP A N 1
ATOM 3167 C CA . ASP A 1 435 ? 13.264 -4.408 -14.277 1.00 96.88 435 ASP A CA 1
ATOM 3168 C C . ASP A 1 435 ? 14.581 -4.746 -13.562 1.00 96.88 435 ASP A C 1
ATOM 3170 O O . ASP A 1 435 ? 14.783 -5.864 -13.081 1.00 96.88 435 ASP A O 1
ATOM 3174 N N . LEU A 1 436 ? 15.483 -3.769 -13.496 1.00 96.25 436 LEU A N 1
ATOM 3175 C CA . LEU A 1 436 ? 16.836 -3.931 -12.966 1.00 96.25 436 LEU A CA 1
ATOM 3176 C C . LEU A 1 436 ? 16.885 -4.161 -11.455 1.00 96.25 436 LEU A C 1
ATOM 3178 O O . LEU A 1 436 ? 17.898 -4.650 -10.963 1.00 96.25 436 LEU A O 1
ATOM 3182 N N . VAL A 1 437 ? 15.825 -3.834 -10.712 1.00 93.06 437 VAL A N 1
ATOM 3183 C CA . VAL A 1 437 ? 15.751 -4.136 -9.272 1.00 93.06 437 VAL A CA 1
ATOM 3184 C C . VAL A 1 437 ? 15.067 -5.472 -8.994 1.00 93.06 437 VAL A C 1
ATOM 3186 O O . VAL A 1 437 ? 15.027 -5.913 -7.848 1.00 93.06 437 VAL A O 1
ATOM 3189 N N . GLY A 1 438 ? 14.571 -6.134 -10.041 1.00 93.81 438 GLY A N 1
ATOM 3190 C CA . GLY A 1 438 ? 14.069 -7.497 -9.986 1.00 93.81 438 GLY A CA 1
ATOM 3191 C C . GLY A 1 438 ? 12.639 -7.634 -9.481 1.00 93.81 438 GLY A C 1
ATOM 3192 O O . GLY A 1 438 ? 12.202 -8.758 -9.300 1.00 93.81 438 GLY A O 1
ATOM 3193 N N . LEU A 1 439 ? 11.855 -6.567 -9.285 1.00 93.75 439 LEU A N 1
ATOM 3194 C CA . LEU A 1 439 ? 10.468 -6.723 -8.802 1.00 93.75 439 LEU A CA 1
ATOM 3195 C C . LEU A 1 439 ? 9.607 -7.522 -9.786 1.00 93.75 439 LEU A C 1
ATOM 3197 O O . LEU A 1 439 ? 8.761 -8.312 -9.364 1.00 93.75 439 LEU A O 1
ATOM 3201 N N . ASN A 1 440 ? 9.870 -7.354 -11.081 1.00 95.81 440 ASN A N 1
ATOM 3202 C CA . ASN A 1 440 ? 9.126 -7.950 -12.190 1.00 95.81 440 ASN A CA 1
ATOM 3203 C C . ASN A 1 440 ? 9.970 -8.869 -13.080 1.00 95.81 440 ASN A C 1
ATOM 3205 O O . ASN A 1 440 ? 9.566 -9.181 -14.198 1.00 95.81 440 ASN A O 1
ATOM 3209 N N . TRP A 1 441 ? 11.151 -9.267 -12.611 1.00 95.31 441 TRP A N 1
ATOM 3210 C CA . TRP A 1 441 ? 12.060 -10.139 -13.347 1.00 95.31 441 TRP A CA 1
ATOM 3211 C C . TRP A 1 441 ? 12.589 -11.209 -12.400 1.00 95.31 441 TRP A C 1
ATOM 3213 O O . TRP A 1 441 ? 13.363 -10.915 -11.484 1.00 95.31 441 TRP A O 1
ATOM 3223 N N . ARG A 1 442 ? 12.142 -12.451 -12.608 1.00 94.56 442 ARG A N 1
ATOM 3224 C CA . ARG A 1 442 ? 12.370 -13.548 -11.664 1.00 94.56 442 ARG A CA 1
ATOM 3225 C C . ARG A 1 442 ? 13.846 -13.898 -11.545 1.00 94.56 442 ARG A C 1
ATOM 3227 O O . ARG A 1 442 ? 14.374 -13.994 -10.445 1.00 94.56 442 ARG A O 1
ATOM 3234 N N . GLU A 1 443 ? 14.536 -14.039 -12.675 1.00 94.88 443 GLU A N 1
ATOM 3235 C CA . GLU A 1 443 ? 15.970 -14.356 -12.672 1.00 94.88 443 GLU A CA 1
ATOM 3236 C C . GLU A 1 443 ? 16.783 -13.303 -11.902 1.00 94.88 443 GLU A C 1
ATOM 3238 O O . GLU A 1 443 ? 17.680 -13.664 -11.148 1.00 94.88 443 GLU A O 1
ATOM 3243 N N . MET A 1 444 ? 16.432 -12.018 -12.036 1.00 95.31 444 MET A N 1
ATOM 3244 C CA . MET A 1 444 ? 17.086 -10.927 -11.310 1.00 95.31 444 MET A CA 1
ATOM 3245 C C . MET A 1 444 ? 16.822 -11.002 -9.798 1.00 95.31 444 MET A C 1
ATOM 3247 O O . MET A 1 444 ? 17.764 -10.964 -9.013 1.00 95.31 444 MET A O 1
ATOM 3251 N N . ALA A 1 445 ? 15.562 -11.171 -9.377 1.00 93.25 445 ALA A N 1
ATOM 3252 C CA . ALA A 1 445 ? 15.199 -11.244 -7.955 1.00 93.25 445 ALA A CA 1
ATOM 3253 C C . ALA A 1 445 ? 15.875 -12.394 -7.200 1.00 93.25 445 ALA A C 1
ATOM 3255 O O . ALA A 1 445 ? 16.158 -12.267 -6.013 1.00 93.25 445 ALA A O 1
ATOM 3256 N N . HIS A 1 446 ? 16.112 -13.515 -7.881 1.00 92.69 446 HIS A N 1
ATOM 3257 C CA . HIS A 1 446 ? 16.675 -14.727 -7.287 1.00 92.69 446 HIS A CA 1
ATOM 3258 C C . HIS A 1 446 ? 18.201 -14.835 -7.448 1.00 92.69 446 HIS A C 1
ATOM 3260 O O . HIS A 1 446 ? 18.782 -15.845 -7.060 1.00 92.69 446 HIS A O 1
ATOM 3266 N N . ALA A 1 447 ? 18.861 -13.829 -8.029 1.00 91.31 447 ALA A N 1
ATOM 3267 C CA . ALA A 1 447 ? 20.305 -13.860 -8.258 1.00 91.31 447 ALA A CA 1
ATOM 3268 C C . ALA A 1 447 ? 21.139 -13.379 -7.061 1.00 91.31 447 ALA A C 1
ATOM 3270 O O . ALA A 1 447 ? 22.344 -13.629 -7.024 1.00 91.31 447 ALA A O 1
ATOM 3271 N N . VAL A 1 448 ? 20.528 -12.682 -6.096 1.00 81.12 448 VAL A N 1
ATOM 3272 C CA . VAL A 1 448 ? 21.236 -12.078 -4.959 1.00 81.12 448 VAL A CA 1
ATOM 3273 C C . VAL A 1 448 ? 20.619 -12.538 -3.640 1.00 81.12 448 VAL A C 1
ATOM 3275 O O . VAL A 1 448 ? 19.533 -12.104 -3.276 1.00 81.12 448 VAL A O 1
ATOM 3278 N N . ASP A 1 449 ? 21.349 -13.367 -2.892 1.00 71.56 449 ASP A N 1
ATOM 3279 C CA . ASP A 1 449 ? 20.873 -13.911 -1.610 1.00 71.56 449 ASP A CA 1
ATOM 3280 C C . ASP A 1 449 ? 21.108 -12.970 -0.408 1.00 71.56 449 ASP A C 1
ATOM 3282 O O . ASP A 1 449 ? 20.413 -13.059 0.606 1.00 71.56 449 ASP A O 1
ATOM 3286 N N . ASP A 1 450 ? 22.092 -12.066 -0.480 1.00 77.00 450 ASP A N 1
ATOM 3287 C CA . ASP A 1 450 ? 22.402 -11.101 0.585 1.00 77.00 450 ASP A CA 1
ATOM 3288 C C . ASP A 1 450 ? 22.322 -9.663 0.061 1.00 77.00 450 ASP A C 1
ATOM 3290 O O . ASP A 1 450 ? 23.109 -9.233 -0.785 1.00 77.00 450 ASP A O 1
ATOM 3294 N N . LEU A 1 451 ? 21.355 -8.913 0.590 1.00 77.94 451 LEU A N 1
ATOM 3295 C CA . LEU A 1 451 ? 21.093 -7.519 0.230 1.00 77.94 451 LEU A CA 1
ATOM 3296 C C . LEU A 1 451 ? 21.664 -6.544 1.273 1.00 77.94 451 LEU A C 1
ATOM 3298 O O . LEU A 1 451 ? 21.352 -5.350 1.250 1.00 77.94 451 LEU A O 1
ATOM 3302 N N . THR A 1 452 ? 22.493 -7.019 2.205 1.00 75.31 452 THR A N 1
ATOM 3303 C CA . THR A 1 452 ? 23.090 -6.187 3.258 1.00 75.31 452 THR A CA 1
ATOM 3304 C C . THR A 1 452 ? 23.943 -5.062 2.664 1.00 75.31 452 THR A C 1
ATOM 3306 O O . THR A 1 452 ? 24.780 -5.279 1.792 1.00 75.31 452 THR A O 1
ATOM 3309 N N . GLY A 1 453 ? 23.730 -3.828 3.136 1.00 71.62 453 GLY A N 1
ATOM 3310 C CA . GLY A 1 453 ? 24.462 -2.645 2.662 1.00 71.62 453 GLY A CA 1
ATOM 3311 C C . GLY A 1 453 ? 24.030 -2.126 1.283 1.00 71.62 453 GLY A C 1
ATOM 3312 O O . GLY A 1 453 ? 24.600 -1.150 0.789 1.00 71.62 453 GLY A O 1
ATOM 3313 N N . THR A 1 454 ? 23.021 -2.741 0.660 1.00 78.25 454 THR A N 1
ATOM 3314 C CA . THR A 1 454 ? 22.395 -2.205 -0.554 1.00 78.25 454 THR A CA 1
ATOM 3315 C C . THR A 1 454 ? 21.412 -1.083 -0.222 1.00 78.25 454 THR A C 1
ATOM 3317 O O . THR A 1 454 ? 21.022 -0.885 0.931 1.00 78.25 454 THR A O 1
ATOM 3320 N N . TYR A 1 455 ? 21.011 -0.317 -1.237 1.00 77.31 455 TYR A N 1
ATOM 3321 C CA . TYR A 1 455 ? 19.943 0.658 -1.057 1.00 77.31 455 TYR A CA 1
ATOM 3322 C C . TYR A 1 455 ? 18.632 -0.072 -0.733 1.00 77.31 455 TYR A C 1
ATOM 3324 O O . TYR A 1 455 ? 18.229 -0.989 -1.453 1.00 77.31 455 TYR A O 1
ATOM 3332 N N . ARG A 1 456 ? 17.958 0.332 0.351 1.00 76.88 456 ARG A N 1
ATOM 3333 C CA . ARG A 1 456 ? 16.763 -0.351 0.869 1.00 76.88 456 ARG A CA 1
ATOM 3334 C C . ARG A 1 456 ? 15.726 -0.573 -0.235 1.00 76.88 456 ARG A C 1
ATOM 3336 O O . ARG A 1 456 ? 15.366 0.359 -0.953 1.00 76.88 456 ARG A O 1
ATOM 3343 N N . ASN A 1 457 ? 15.213 -1.800 -0.331 1.00 78.44 457 ASN A N 1
ATOM 3344 C CA . ASN A 1 457 ? 14.249 -2.252 -1.344 1.00 78.44 457 ASN A CA 1
ATOM 3345 C C . ASN A 1 457 ? 14.734 -2.212 -2.812 1.00 78.44 457 ASN A C 1
ATOM 3347 O O . ASN A 1 457 ? 13.917 -2.460 -3.696 1.00 78.44 457 ASN A O 1
ATOM 3351 N N . HIS A 1 458 ? 16.013 -1.912 -3.074 1.00 84.81 458 HIS A N 1
ATOM 3352 C CA . HIS A 1 458 ? 16.599 -1.771 -4.419 1.00 84.81 458 HIS A CA 1
ATOM 3353 C C . HIS A 1 458 ? 17.922 -2.549 -4.556 1.00 84.81 458 HIS A C 1
ATOM 3355 O O . HIS A 1 458 ? 18.827 -2.142 -5.282 1.00 84.81 458 HIS A O 1
ATOM 3361 N N . GLY A 1 459 ? 18.073 -3.653 -3.820 1.00 82.75 459 GLY A N 1
ATOM 3362 C CA . GLY A 1 459 ? 19.317 -4.428 -3.785 1.00 82.75 459 GLY A CA 1
ATOM 3363 C C . GLY A 1 459 ? 19.427 -5.544 -4.829 1.00 82.75 459 GLY A C 1
ATOM 3364 O O . GLY A 1 459 ? 20.524 -6.079 -5.017 1.00 82.75 459 GLY A O 1
ATOM 3365 N N . GLY A 1 460 ? 18.317 -5.892 -5.491 1.00 87.62 460 GLY A N 1
ATOM 3366 C CA . GLY A 1 460 ? 18.189 -7.089 -6.329 1.00 87.62 460 GLY A CA 1
ATOM 3367 C C . GLY A 1 460 ? 19.036 -7.112 -7.605 1.00 87.62 460 GLY A C 1
ATOM 3368 O O . GLY A 1 460 ? 19.123 -8.151 -8.241 1.00 87.62 460 GLY A O 1
ATOM 3369 N N . PHE A 1 461 ? 19.689 -6.007 -7.983 1.00 94.00 461 PHE A N 1
ATOM 3370 C CA . PHE A 1 461 ? 20.481 -5.950 -9.212 1.00 94.00 461 PHE A CA 1
ATOM 3371 C C . PHE A 1 461 ? 21.683 -6.910 -9.185 1.00 94.00 461 PHE A C 1
ATOM 3373 O O . PHE A 1 461 ? 22.551 -6.811 -8.313 1.00 94.00 461 PHE A O 1
ATOM 3380 N N . ASP A 1 462 ? 21.795 -7.773 -10.190 1.00 95.12 462 ASP A N 1
ATOM 3381 C CA . ASP A 1 462 ? 22.934 -8.651 -10.437 1.00 95.12 462 ASP A CA 1
ATOM 3382 C C . ASP A 1 462 ? 23.557 -8.384 -11.815 1.00 95.12 462 ASP A C 1
ATOM 3384 O O . ASP A 1 462 ? 22.890 -8.380 -12.855 1.00 95.12 462 ASP A O 1
ATOM 3388 N N . LYS A 1 463 ? 24.881 -8.190 -11.828 1.00 95.38 463 LYS A N 1
ATOM 3389 C CA . LYS A 1 463 ? 25.630 -7.876 -13.051 1.00 95.38 463 LYS A CA 1
ATOM 3390 C C . LYS A 1 463 ? 25.638 -9.046 -14.031 1.00 95.38 463 LYS A C 1
ATOM 3392 O O . LYS 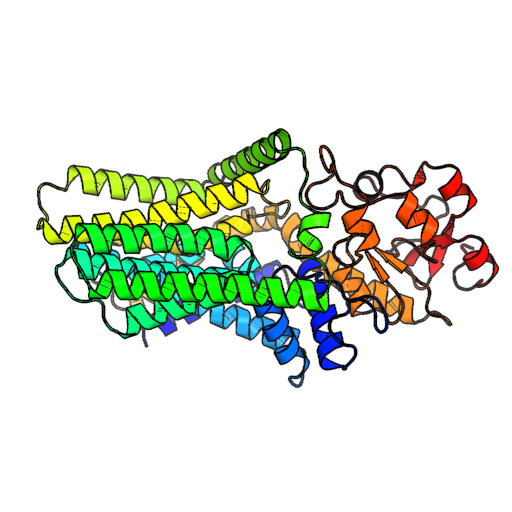A 1 463 ? 25.564 -8.820 -15.237 1.00 95.38 463 LYS A O 1
ATOM 3397 N N . ALA A 1 464 ? 25.740 -10.286 -13.550 1.00 95.81 464 ALA A N 1
ATOM 3398 C CA . ALA A 1 464 ? 25.823 -11.447 -14.430 1.00 95.81 464 ALA A CA 1
ATOM 3399 C C . ALA A 1 464 ? 24.493 -11.685 -15.156 1.00 95.81 464 ALA A C 1
ATOM 3401 O O . ALA A 1 464 ? 24.506 -11.966 -16.354 1.00 95.81 464 ALA A O 1
ATOM 3402 N N . VAL A 1 465 ? 23.361 -11.520 -14.464 1.00 97.12 465 VAL A N 1
ATOM 3403 C CA . VAL A 1 465 ? 22.021 -11.528 -15.076 1.00 97.12 465 VAL A CA 1
ATOM 3404 C C . VAL A 1 465 ? 21.903 -10.421 -16.127 1.00 97.12 465 VAL A C 1
ATOM 3406 O O . VAL A 1 465 ? 21.539 -10.690 -17.272 1.00 97.12 465 VAL A O 1
ATOM 3409 N N . PHE A 1 466 ? 22.292 -9.188 -15.785 1.00 97.50 466 PHE A N 1
ATOM 3410 C CA . PHE A 1 466 ? 22.267 -8.058 -16.717 1.00 97.50 466 PHE A CA 1
ATOM 3411 C C . PHE A 1 466 ? 23.079 -8.323 -18.000 1.00 97.50 466 PHE A C 1
ATOM 3413 O O . PHE A 1 466 ? 22.584 -8.104 -19.108 1.00 97.50 466 PHE A O 1
ATOM 3420 N N . TYR A 1 467 ? 24.310 -8.834 -17.875 1.00 97.12 467 TYR A N 1
ATOM 3421 C CA . TYR A 1 467 ? 25.162 -9.122 -19.032 1.00 97.12 467 TYR A CA 1
ATOM 3422 C C . TYR A 1 467 ? 24.705 -10.334 -19.853 1.00 97.12 467 TYR A C 1
ATOM 3424 O O . TYR A 1 467 ? 25.115 -10.431 -21.006 1.00 97.12 467 TYR A O 1
ATOM 3432 N N . ARG A 1 468 ? 23.869 -11.232 -19.308 1.00 96.56 468 ARG A N 1
ATOM 3433 C CA . ARG A 1 468 ? 23.213 -12.297 -20.089 1.00 96.56 468 ARG A CA 1
ATOM 3434 C C . ARG A 1 468 ? 22.031 -11.776 -20.902 1.00 96.56 468 ARG A C 1
ATOM 3436 O O . ARG A 1 468 ? 21.862 -12.196 -22.041 1.00 96.56 468 ARG A O 1
ATOM 3443 N N . ALA A 1 469 ? 21.221 -10.892 -20.319 1.00 96.31 469 ALA A N 1
ATOM 3444 C CA . ALA A 1 469 ? 20.036 -10.346 -20.982 1.00 96.31 469 ALA A CA 1
ATOM 3445 C C . ALA A 1 469 ? 20.375 -9.326 -22.077 1.00 96.31 469 ALA A C 1
ATOM 3447 O O . ALA A 1 469 ? 19.647 -9.217 -23.058 1.00 96.31 469 ALA A O 1
ATOM 3448 N N . GLU A 1 470 ? 21.477 -8.589 -21.901 1.00 96.69 470 GLU A N 1
ATOM 3449 C CA . GLU A 1 470 ? 21.974 -7.576 -22.839 1.00 96.69 470 GLU A CA 1
ATOM 3450 C C . GLU A 1 470 ? 20.904 -6.592 -23.357 1.00 96.69 470 GLU A C 1
ATOM 3452 O O . GLU A 1 470 ? 20.695 -6.513 -24.572 1.00 96.69 470 GLU A O 1
ATOM 3457 N N . PRO A 1 471 ? 20.237 -5.823 -22.474 1.00 97.81 471 PRO A N 1
ATOM 3458 C CA . PRO A 1 471 ? 19.214 -4.865 -22.891 1.00 97.81 471 PRO A CA 1
ATOM 3459 C C . PRO A 1 471 ? 19.738 -3.903 -23.959 1.00 97.81 471 PRO A C 1
ATOM 3461 O O . PRO A 1 471 ? 20.872 -3.438 -23.874 1.00 97.81 471 PRO A O 1
ATOM 3464 N N . ASP A 1 472 ? 18.921 -3.563 -24.952 1.00 98.50 472 ASP A N 1
ATOM 3465 C CA . ASP A 1 472 ? 19.356 -2.679 -26.037 1.00 98.50 472 ASP A CA 1
ATOM 3466 C C . ASP A 1 472 ? 19.633 -1.258 -25.546 1.00 98.50 472 ASP A C 1
ATOM 3468 O O . ASP A 1 472 ? 20.601 -0.625 -25.980 1.00 98.50 472 ASP A O 1
ATOM 3472 N N . ILE A 1 473 ? 18.772 -0.770 -24.653 1.00 98.19 473 ILE A N 1
ATOM 3473 C CA . ILE A 1 473 ? 18.788 0.581 -24.095 1.00 98.19 473 ILE A CA 1
ATOM 3474 C C . ILE A 1 473 ? 18.622 0.510 -22.576 1.00 98.19 473 ILE A C 1
ATOM 3476 O O . ILE A 1 473 ? 17.906 -0.335 -22.046 1.00 98.19 473 ILE A O 1
ATOM 3480 N N . ILE A 1 474 ? 19.287 1.412 -21.860 1.00 97.88 474 ILE A N 1
ATOM 3481 C CA . ILE A 1 474 ? 19.340 1.442 -20.401 1.00 97.88 474 ILE A CA 1
ATOM 3482 C C . ILE A 1 474 ? 19.037 2.852 -19.918 1.00 97.88 474 ILE A C 1
ATOM 3484 O O . ILE A 1 474 ? 19.702 3.809 -20.326 1.00 97.88 474 ILE A O 1
ATOM 3488 N N . LEU A 1 475 ? 18.064 2.938 -19.010 1.00 96.81 475 LEU A N 1
ATOM 3489 C CA . LEU A 1 475 ? 17.671 4.144 -18.281 1.00 96.81 475 LEU A CA 1
ATOM 3490 C C . LEU A 1 475 ? 17.475 5.384 -19.175 1.00 96.81 475 LEU A C 1
ATOM 3492 O O . LEU A 1 475 ? 18.100 6.420 -18.931 1.00 96.81 475 LEU A O 1
ATOM 3496 N N . PRO A 1 476 ? 16.613 5.319 -20.213 1.00 96.81 476 PRO A N 1
ATOM 3497 C CA . PRO A 1 476 ? 16.186 6.517 -20.918 1.00 96.81 476 PRO A CA 1
ATOM 3498 C C . PRO A 1 476 ? 15.525 7.493 -19.959 1.00 96.81 476 PRO A C 1
ATOM 3500 O O . PRO A 1 476 ? 14.615 7.156 -19.206 1.00 96.81 476 PRO A O 1
ATOM 3503 N N . ARG A 1 477 ? 15.990 8.736 -20.018 1.00 95.12 477 ARG A N 1
ATOM 3504 C CA . ARG A 1 477 ? 15.452 9.850 -19.241 1.00 95.12 477 ARG A CA 1
ATOM 3505 C C . ARG A 1 477 ? 15.540 11.134 -20.038 1.00 95.12 477 ARG A C 1
ATOM 3507 O O . ARG A 1 477 ? 16.308 11.242 -20.996 1.00 95.12 477 ARG A O 1
ATOM 3514 N N . ARG A 1 478 ? 14.748 12.129 -19.645 1.00 94.44 478 ARG A N 1
ATOM 3515 C CA . ARG A 1 478 ? 14.814 13.451 -20.272 1.00 94.44 478 ARG A CA 1
ATOM 3516 C C . ARG A 1 478 ? 16.179 14.075 -20.022 1.00 94.44 478 ARG A C 1
ATOM 3518 O O . ARG A 1 478 ? 16.655 14.116 -18.891 1.00 94.44 478 ARG A O 1
ATOM 3525 N N . GLY A 1 479 ? 16.783 14.603 -21.074 1.00 90.31 479 GLY A N 1
ATOM 3526 C CA . GLY A 1 479 ? 18.078 15.249 -20.957 1.00 90.31 479 GLY A CA 1
ATOM 3527 C C . GLY A 1 479 ? 18.649 15.650 -22.303 1.00 90.31 479 GLY A C 1
ATOM 3528 O O . GLY A 1 479 ? 18.133 15.299 -23.363 1.00 90.31 479 GLY A O 1
ATOM 3529 N N . TRP A 1 480 ? 19.724 16.423 -22.239 1.00 85.94 480 TRP A N 1
ATOM 3530 C CA . TRP A 1 480 ? 20.472 16.824 -23.419 1.00 85.94 480 TRP A CA 1
ATOM 3531 C C . TRP A 1 480 ? 21.381 15.691 -23.869 1.00 85.94 480 TRP A C 1
ATOM 3533 O O . TRP A 1 480 ? 21.945 14.974 -23.042 1.00 85.94 480 TRP A O 1
ATOM 3543 N N . CYS A 1 481 ? 21.557 15.574 -25.181 1.00 86.31 481 CYS A N 1
ATOM 3544 C CA . CYS A 1 481 ? 22.480 14.609 -25.743 1.00 86.31 481 CYS A CA 1
ATOM 3545 C C . CYS A 1 481 ? 23.920 15.053 -25.477 1.00 86.31 481 CYS A C 1
ATOM 3547 O O . CYS A 1 481 ? 24.434 15.945 -26.152 1.00 86.31 481 CYS A O 1
ATOM 3549 N N . THR A 1 482 ? 24.548 14.484 -24.449 1.00 84.19 482 THR A N 1
ATOM 3550 C CA . THR A 1 482 ? 25.931 14.793 -24.084 1.00 84.19 482 THR A CA 1
ATOM 3551 C C . THR A 1 482 ? 26.745 13.503 -23.973 1.00 84.19 482 THR A C 1
ATOM 3553 O O . THR A 1 482 ? 26.330 12.580 -23.273 1.00 84.19 482 THR A O 1
ATOM 3556 N N . PRO A 1 483 ? 27.942 13.422 -24.585 1.00 76.44 483 PRO A N 1
ATOM 3557 C CA . PRO A 1 483 ? 28.810 12.245 -24.454 1.00 76.44 483 PRO A CA 1
ATOM 3558 C C . PRO A 1 483 ? 29.245 11.950 -23.010 1.00 76.44 483 PRO A C 1
ATOM 3560 O O . PRO A 1 483 ? 29.664 10.840 -22.704 1.00 76.44 483 PRO A O 1
ATOM 3563 N N . ALA A 1 484 ? 29.142 12.946 -22.123 1.00 77.75 484 ALA A N 1
ATOM 3564 C CA . ALA A 1 484 ? 29.440 12.841 -20.698 1.00 77.75 484 ALA A CA 1
ATOM 3565 C C . ALA A 1 484 ? 28.276 12.272 -19.864 1.00 77.75 484 ALA A C 1
ATOM 3567 O O . ALA A 1 484 ? 28.318 12.351 -18.637 1.00 77.75 484 ALA A O 1
ATOM 3568 N N . HIS A 1 485 ? 27.225 11.740 -20.498 1.00 84.44 485 HIS A N 1
ATOM 3569 C CA . HIS A 1 485 ? 26.129 11.104 -19.781 1.00 84.44 485 HIS A CA 1
ATOM 3570 C C . HIS A 1 485 ? 26.637 9.939 -18.925 1.00 84.44 485 HIS A C 1
ATOM 3572 O O . HIS A 1 485 ? 27.275 9.013 -19.427 1.00 84.44 485 HIS A O 1
ATOM 3578 N N . SER A 1 486 ? 26.336 9.990 -17.632 1.00 88.06 486 SER A N 1
ATOM 3579 C CA . SER A 1 486 ? 26.708 8.966 -16.664 1.00 88.06 486 SER A CA 1
ATOM 3580 C C . SER A 1 486 ? 25.540 8.661 -15.743 1.00 88.06 486 SER A C 1
ATOM 3582 O O . SER A 1 486 ? 24.643 9.489 -15.561 1.00 88.06 486 SER A O 1
ATOM 3584 N N . PHE A 1 487 ? 25.597 7.501 -15.097 1.00 91.75 487 PHE A N 1
ATOM 3585 C CA . PHE A 1 487 ? 24.714 7.214 -13.979 1.00 91.75 487 PHE A CA 1
ATOM 3586 C C . PHE A 1 487 ? 24.878 8.264 -12.879 1.00 91.75 487 PHE A C 1
ATOM 3588 O O . PHE A 1 487 ? 25.992 8.716 -12.587 1.00 91.75 487 PHE A O 1
ATOM 3595 N N . ASP A 1 488 ? 23.756 8.681 -12.304 1.00 90.94 488 ASP A N 1
ATOM 3596 C CA . ASP A 1 488 ? 23.758 9.506 -11.108 1.00 90.94 488 ASP A CA 1
ATOM 3597 C C . ASP A 1 488 ? 24.198 8.684 -9.883 1.00 90.94 488 ASP A C 1
ATOM 3599 O O . ASP A 1 488 ? 24.489 7.488 -9.958 1.00 90.94 488 ASP A O 1
ATOM 3603 N N . ARG A 1 489 ? 24.282 9.336 -8.722 1.00 90.19 489 ARG A N 1
ATOM 3604 C CA . ARG A 1 489 ? 24.757 8.685 -7.496 1.00 90.19 489 ARG A CA 1
ATOM 3605 C C . ARG A 1 489 ? 23.866 7.521 -7.053 1.00 90.19 489 ARG A C 1
ATOM 3607 O O . ARG A 1 489 ? 24.375 6.553 -6.493 1.00 90.19 489 ARG A O 1
ATOM 3614 N N . PHE A 1 490 ? 22.557 7.646 -7.243 1.00 90.12 490 PHE A N 1
ATOM 3615 C CA . PHE A 1 490 ? 21.591 6.620 -6.874 1.00 90.12 490 PHE A CA 1
ATOM 3616 C C . PHE A 1 490 ? 21.672 5.442 -7.850 1.00 90.12 490 PHE A C 1
ATOM 3618 O O . PHE A 1 490 ? 21.850 4.308 -7.410 1.00 90.12 490 PHE A O 1
ATOM 3625 N N . GLU A 1 491 ? 21.655 5.715 -9.154 1.00 93.38 491 GLU A N 1
ATOM 3626 C CA . GLU A 1 491 ? 21.812 4.723 -10.222 1.00 93.38 491 GLU A CA 1
ATOM 3627 C C . GLU A 1 491 ? 23.132 3.953 -10.069 1.00 93.38 491 GLU A C 1
ATOM 3629 O O . GLU A 1 491 ? 23.142 2.725 -10.109 1.00 93.38 491 GLU A O 1
ATOM 3634 N N . ALA A 1 492 ? 24.245 4.644 -9.803 1.00 91.81 492 ALA A N 1
ATOM 3635 C CA . ALA A 1 492 ? 25.543 4.008 -9.589 1.00 91.81 492 ALA A CA 1
ATOM 3636 C C . ALA A 1 492 ? 25.556 3.077 -8.363 1.00 91.81 492 ALA A C 1
ATOM 3638 O O . ALA A 1 492 ? 26.200 2.027 -8.400 1.00 91.81 492 ALA A O 1
ATOM 3639 N N . TRP A 1 493 ? 24.841 3.429 -7.288 1.00 90.00 493 TRP A N 1
ATOM 3640 C CA . TRP A 1 493 ? 24.734 2.583 -6.097 1.00 90.00 493 TRP A CA 1
ATOM 3641 C C . TRP A 1 493 ? 23.849 1.362 -6.360 1.00 90.00 493 TRP A C 1
ATOM 3643 O O . TRP A 1 493 ? 24.295 0.232 -6.152 1.00 90.00 493 TRP A O 1
ATOM 3653 N N . VAL A 1 494 ? 22.630 1.570 -6.863 1.00 91.69 494 VAL A N 1
ATOM 3654 C CA . VAL A 1 494 ? 21.675 0.489 -7.159 1.00 91.69 494 VAL A CA 1
ATOM 3655 C C . VAL A 1 494 ? 22.262 -0.493 -8.171 1.00 91.69 494 VAL A C 1
ATOM 3657 O O . VAL A 1 494 ? 22.177 -1.702 -7.978 1.00 91.69 494 VAL A O 1
ATOM 3660 N N . LEU A 1 495 ? 22.951 0.014 -9.196 1.00 93.75 495 LEU A N 1
ATOM 3661 C CA . LEU A 1 495 ? 23.583 -0.805 -10.231 1.00 93.75 495 LEU A CA 1
ATOM 3662 C C . LEU A 1 495 ? 25.004 -1.265 -9.867 1.00 93.75 495 LEU A C 1
ATOM 3664 O O . LEU A 1 495 ? 25.748 -1.721 -10.734 1.00 93.75 495 LEU A O 1
ATOM 3668 N N . LYS A 1 496 ? 25.411 -1.160 -8.594 1.00 92.31 496 LYS A N 1
ATOM 3669 C CA . LYS A 1 496 ? 26.675 -1.713 -8.068 1.00 92.31 496 LYS A CA 1
ATOM 3670 C C . LYS A 1 496 ? 27.908 -1.290 -8.889 1.00 92.31 496 LYS A C 1
ATOM 3672 O O . LYS A 1 496 ? 28.781 -2.107 -9.191 1.00 92.31 496 LYS A O 1
ATOM 3677 N N . GLY A 1 497 ? 27.959 -0.022 -9.297 1.00 91.81 497 GLY A N 1
ATOM 3678 C CA . GLY A 1 497 ? 29.043 0.531 -10.113 1.00 91.81 497 GLY A CA 1
ATOM 3679 C C . GLY A 1 497 ? 29.096 -0.027 -11.539 1.00 91.81 497 GLY A C 1
ATOM 3680 O O . GLY A 1 497 ? 30.179 -0.163 -12.092 1.00 91.81 497 GLY A O 1
ATOM 3681 N N . LEU A 1 498 ? 27.961 -0.399 -12.143 1.00 94.62 498 LEU A N 1
ATOM 3682 C CA . LEU A 1 498 ? 27.909 -0.967 -13.499 1.00 94.62 498 LEU A CA 1
ATOM 3683 C C . LEU A 1 498 ? 28.639 -0.109 -14.548 1.00 94.62 498 LEU A C 1
ATOM 3685 O O . LEU A 1 498 ? 29.355 -0.652 -15.383 1.00 94.62 498 LEU A O 1
ATOM 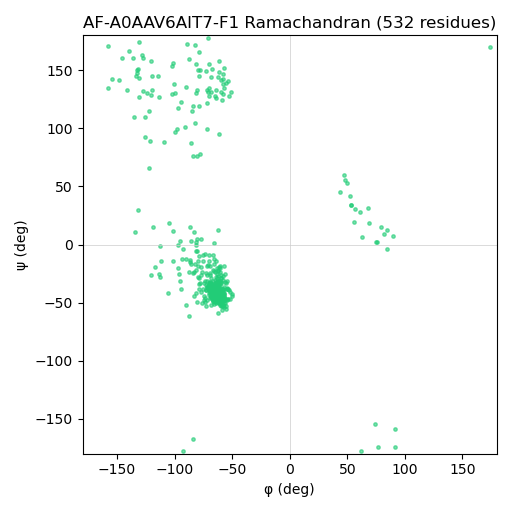3689 N N . ALA A 1 499 ? 28.513 1.221 -14.486 1.00 91.56 499 ALA A N 1
ATOM 3690 C CA . ALA A 1 499 ? 29.201 2.128 -15.414 1.00 91.56 499 ALA A CA 1
ATOM 3691 C C . ALA A 1 499 ? 30.737 2.115 -15.279 1.00 91.56 499 ALA A C 1
ATOM 3693 O O . ALA A 1 499 ? 31.441 2.580 -16.184 1.00 91.56 499 ALA A O 1
ATOM 3694 N N . ASP A 1 500 ? 31.265 1.591 -14.171 1.00 92.25 500 ASP A N 1
ATOM 3695 C CA . ASP A 1 500 ? 32.701 1.476 -13.932 1.00 92.25 500 ASP A CA 1
ATOM 3696 C C . ASP A 1 500 ? 33.312 0.195 -14.502 1.00 92.25 500 ASP A C 1
ATOM 3698 O O . ASP A 1 500 ? 34.532 0.125 -14.664 1.00 92.25 500 ASP A O 1
ATOM 3702 N N . ASP A 1 501 ? 32.483 -0.776 -14.888 1.00 94.50 501 ASP A N 1
ATOM 3703 C CA . ASP A 1 501 ? 32.952 -2.009 -15.505 1.00 94.50 501 ASP A CA 1
ATOM 3704 C C . ASP A 1 501 ? 33.519 -1.741 -16.906 1.00 94.50 501 ASP A C 1
ATOM 3706 O O . ASP A 1 501 ? 32.873 -1.145 -17.775 1.00 94.50 501 ASP A O 1
ATOM 3710 N N . GLU A 1 502 ? 34.710 -2.279 -17.172 1.00 95.25 502 GLU A N 1
ATOM 3711 C CA . GLU A 1 502 ? 35.324 -2.232 -18.503 1.00 95.25 502 GLU A CA 1
ATOM 3712 C C . GLU A 1 502 ? 34.415 -2.878 -19.562 1.00 95.25 502 GLU A C 1
ATOM 3714 O O . GLU A 1 502 ? 34.225 -2.324 -20.647 1.00 95.25 502 GLU A O 1
ATOM 3719 N N . ALA A 1 503 ? 33.767 -3.994 -19.210 1.00 95.44 503 ALA A N 1
ATOM 3720 C CA . ALA A 1 503 ? 32.810 -4.686 -20.069 1.00 95.44 503 ALA A CA 1
ATOM 3721 C C . ALA A 1 503 ? 31.605 -3.804 -20.442 1.00 95.44 503 ALA A C 1
ATOM 3723 O O . ALA A 1 503 ? 31.183 -3.798 -21.601 1.00 95.44 503 ALA A O 1
ATOM 3724 N N . PHE A 1 504 ? 31.078 -3.018 -19.495 1.00 96.69 504 PHE A N 1
ATOM 3725 C CA . PHE A 1 504 ? 29.989 -2.083 -19.769 1.00 96.69 504 PHE A CA 1
ATOM 3726 C C . PHE A 1 504 ? 30.432 -1.001 -20.752 1.00 96.69 504 PHE A C 1
ATOM 3728 O O . PHE A 1 504 ? 29.781 -0.797 -21.773 1.00 96.69 504 PHE A O 1
ATOM 3735 N N 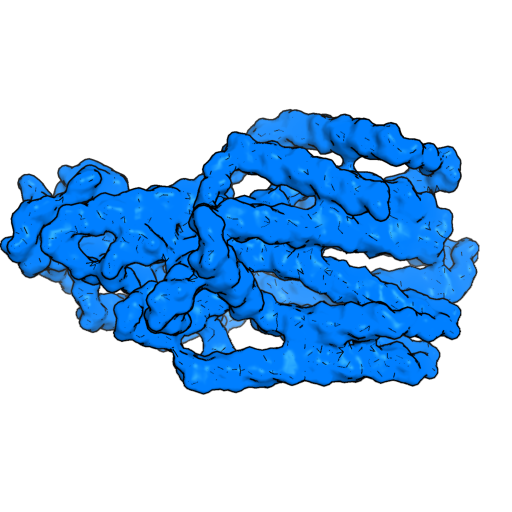. ARG A 1 505 ? 31.577 -0.353 -20.499 1.00 94.44 505 ARG A N 1
ATOM 3736 C CA . ARG A 1 505 ? 32.107 0.728 -21.354 1.00 94.44 505 ARG A CA 1
ATOM 3737 C C . ARG A 1 505 ? 32.459 0.249 -22.767 1.00 94.44 505 ARG A C 1
ATOM 3739 O O . ARG A 1 505 ? 32.312 1.004 -23.737 1.00 94.44 505 ARG A O 1
ATOM 3746 N N . ALA A 1 506 ? 32.899 -1.004 -22.889 1.00 95.94 506 ALA A N 1
ATOM 3747 C CA . ALA A 1 506 ? 33.170 -1.652 -24.167 1.00 95.94 506 ALA A CA 1
ATOM 3748 C C . ALA A 1 506 ? 31.885 -1.943 -24.956 1.00 95.94 506 ALA A C 1
ATOM 3750 O O . ALA A 1 506 ? 31.878 -1.806 -26.178 1.00 95.94 506 ALA A O 1
ATOM 3751 N N . LYS A 1 507 ? 30.791 -2.307 -24.278 1.00 96.88 507 LYS A N 1
ATOM 3752 C CA . LYS A 1 507 ? 29.550 -2.763 -24.920 1.00 96.88 507 LYS A CA 1
ATOM 3753 C C . LYS A 1 507 ? 28.505 -1.672 -25.127 1.00 96.88 507 LYS A C 1
ATOM 3755 O O . LYS A 1 507 ? 27.765 -1.726 -26.106 1.00 96.88 507 LYS A O 1
ATOM 3760 N N . TYR A 1 508 ? 28.461 -0.683 -24.244 1.00 96.94 508 TYR A N 1
ATOM 3761 C CA . TYR A 1 508 ? 27.465 0.382 -24.239 1.00 96.94 508 TYR A CA 1
ATOM 3762 C C . TYR A 1 508 ? 28.108 1.743 -24.527 1.00 96.94 508 TYR A C 1
ATOM 3764 O O . TYR A 1 508 ? 29.247 2.022 -24.149 1.00 96.94 508 TYR A O 1
ATOM 3772 N N . GLY A 1 509 ? 27.369 2.592 -25.233 1.00 94.88 509 GLY A N 1
ATOM 3773 C CA . GLY A 1 509 ? 27.698 3.987 -25.512 1.00 94.88 509 GLY A CA 1
ATOM 3774 C C . GLY A 1 509 ? 26.508 4.893 -25.207 1.00 94.88 509 GLY A C 1
ATOM 3775 O O . GLY A 1 509 ? 25.431 4.408 -24.871 1.00 94.88 509 GLY A O 1
ATOM 3776 N N . VAL A 1 510 ? 26.696 6.207 -25.305 1.00 95.88 510 VAL A N 1
ATOM 3777 C CA . VAL A 1 510 ? 25.602 7.170 -25.113 1.00 95.88 510 VAL A CA 1
ATOM 3778 C C . VAL A 1 510 ? 24.785 7.284 -26.400 1.00 95.88 510 VAL A C 1
ATOM 3780 O O . VAL A 1 510 ? 25.351 7.460 -27.480 1.00 95.88 510 VAL A O 1
ATOM 3783 N N . GLY A 1 511 ? 23.465 7.179 -26.267 1.00 95.75 511 GLY A N 1
ATOM 3784 C CA . GLY A 1 511 ? 22.487 7.379 -27.332 1.00 95.75 511 GLY A CA 1
ATOM 3785 C C . GLY A 1 511 ? 21.419 8.385 -26.919 1.00 95.75 511 GLY A C 1
ATOM 3786 O O . GLY A 1 511 ? 21.245 8.676 -25.731 1.00 95.75 511 GLY A O 1
ATOM 3787 N N . CYS A 1 512 ? 20.725 8.943 -27.908 1.00 95.94 512 CYS A N 1
ATOM 3788 C CA . CYS A 1 512 ? 19.758 10.011 -27.691 1.00 95.94 512 CYS A CA 1
ATOM 3789 C C . CYS A 1 512 ? 18.619 9.941 -28.701 1.00 95.94 512 CYS A C 1
ATOM 3791 O O . CYS A 1 512 ? 18.855 9.695 -29.876 1.00 95.94 512 CYS A O 1
ATOM 3793 N N . TYR A 1 513 ? 17.392 10.221 -28.271 1.00 96.00 513 TYR A N 1
ATOM 3794 C CA . TYR A 1 513 ? 16.230 10.236 -29.162 1.00 96.00 513 TYR A CA 1
ATOM 3795 C C . TYR A 1 513 ? 15.108 11.088 -28.582 1.00 96.00 513 TYR A C 1
ATOM 3797 O O . TYR A 1 513 ? 14.802 10.971 -27.402 1.00 96.00 513 TYR A O 1
ATOM 3805 N N . GLY A 1 514 ? 14.478 11.951 -29.385 1.00 93.62 514 GLY A N 1
ATOM 3806 C CA . GLY A 1 514 ? 13.264 12.666 -28.963 1.00 93.62 514 GLY A CA 1
ATOM 3807 C C . GLY A 1 514 ? 13.411 13.509 -27.682 1.00 93.62 514 GLY A C 1
ATOM 3808 O O . GLY A 1 514 ? 12.453 13.646 -26.926 1.00 93.62 514 GLY A O 1
ATOM 3809 N N . GLY A 1 515 ? 14.605 14.050 -27.404 1.00 94.12 515 GLY A N 1
ATOM 3810 C CA . GLY A 1 515 ? 14.899 14.775 -26.155 1.00 94.12 515 GLY A CA 1
ATOM 3811 C C . GLY A 1 515 ? 15.181 13.875 -24.941 1.00 94.12 515 GLY A C 1
ATOM 3812 O O . GLY A 1 515 ? 15.146 14.346 -23.800 1.00 94.12 515 GLY A O 1
ATOM 3813 N N . LEU A 1 516 ? 15.430 12.589 -25.187 1.00 96.12 516 LEU A N 1
ATOM 3814 C CA . LEU A 1 516 ? 15.917 11.614 -24.222 1.00 96.12 516 LEU A CA 1
ATOM 3815 C C . LEU A 1 516 ? 17.410 11.364 -24.419 1.00 96.12 516 LEU A C 1
ATOM 3817 O O . LEU A 1 516 ? 17.929 11.471 -25.532 1.00 96.12 516 LEU A O 1
ATOM 3821 N N . VAL A 1 517 ? 18.060 10.962 -23.335 1.00 96.38 517 VAL A N 1
ATOM 3822 C CA . VAL A 1 517 ? 19.435 10.467 -23.299 1.00 96.38 517 VAL A CA 1
ATOM 3823 C C . VAL A 1 517 ? 19.465 9.159 -22.507 1.00 96.38 517 VAL A C 1
ATOM 3825 O O . VAL A 1 517 ? 18.699 8.992 -21.554 1.00 96.38 517 VAL A O 1
ATOM 3828 N N . PHE A 1 518 ? 20.301 8.219 -22.940 1.00 96.50 518 PHE A N 1
ATOM 3829 C CA . PHE A 1 518 ? 20.424 6.876 -22.369 1.00 96.50 518 PHE A CA 1
ATOM 3830 C C . PHE A 1 518 ? 21.776 6.247 -22.701 1.00 96.50 518 PHE A C 1
ATOM 3832 O O . PHE A 1 518 ? 22.522 6.733 -23.556 1.00 96.50 518 PHE A O 1
ATOM 3839 N N . HIS A 1 519 ? 22.058 5.105 -22.076 1.00 96.75 519 HIS A N 1
ATOM 3840 C CA . HIS A 1 519 ? 23.067 4.180 -22.578 1.00 96.75 519 HIS A CA 1
ATOM 3841 C C . HIS A 1 519 ? 22.418 3.175 -23.537 1.00 96.75 519 HIS A C 1
ATOM 3843 O O . HIS A 1 519 ? 21.359 2.635 -23.239 1.00 96.75 519 HIS A O 1
ATOM 3849 N N . ALA A 1 520 ? 23.044 2.910 -24.679 1.00 97.38 520 ALA A N 1
ATOM 3850 C CA . ALA A 1 520 ? 22.595 1.926 -25.660 1.00 97.38 520 ALA A CA 1
ATOM 3851 C C . ALA A 1 520 ? 23.753 1.025 -26.086 1.00 97.38 520 ALA A C 1
ATOM 3853 O O . ALA A 1 520 ? 24.914 1.450 -26.068 1.00 97.38 520 ALA A O 1
ATOM 3854 N N . ARG A 1 521 ? 23.460 -0.219 -26.476 1.00 97.31 521 ARG A N 1
ATOM 3855 C CA . ARG A 1 521 ? 24.502 -1.115 -26.996 1.00 97.31 521 ARG A CA 1
ATOM 3856 C C . ARG A 1 521 ? 25.148 -0.512 -28.243 1.00 97.31 521 ARG A C 1
ATOM 3858 O O . ARG A 1 521 ? 24.485 0.105 -29.075 1.00 97.31 521 ARG A O 1
ATOM 3865 N N . ARG A 1 522 ? 26.462 -0.663 -28.389 1.00 96.62 522 ARG A N 1
ATOM 3866 C CA . ARG A 1 522 ? 27.211 -0.038 -29.493 1.00 96.62 522 ARG A CA 1
ATOM 3867 C C . ARG A 1 522 ? 26.842 -0.600 -30.864 1.00 96.62 522 ARG A C 1
ATOM 3869 O O . ARG A 1 522 ? 26.830 0.152 -31.833 1.00 96.62 522 ARG A O 1
ATOM 3876 N N . ASP A 1 523 ? 26.521 -1.885 -30.954 1.00 96.56 523 ASP A N 1
ATOM 3877 C CA . ASP A 1 523 ? 26.020 -2.504 -32.185 1.00 96.56 523 ASP A CA 1
ATOM 3878 C C . ASP A 1 523 ? 24.617 -1.990 -32.550 1.00 96.56 523 ASP A C 1
ATOM 3880 O O . ASP A 1 523 ? 24.325 -1.777 -33.727 1.00 96.56 523 ASP A O 1
ATOM 3884 N N . VAL A 1 524 ? 23.783 -1.707 -31.546 1.00 96.75 524 VAL A N 1
ATOM 3885 C CA . VAL A 1 524 ? 22.482 -1.041 -31.699 1.00 96.75 524 VAL A CA 1
ATOM 3886 C C . VAL A 1 524 ? 22.651 0.402 -32.189 1.00 96.75 524 VAL A C 1
ATOM 3888 O O . VAL A 1 524 ? 22.010 0.782 -33.166 1.00 96.75 524 VAL A O 1
ATOM 3891 N N . LEU A 1 525 ? 23.562 1.181 -31.594 1.00 95.94 525 LEU A N 1
ATOM 3892 C CA . LEU A 1 525 ? 23.892 2.542 -32.050 1.00 95.94 525 LEU A CA 1
ATOM 3893 C C . LEU A 1 525 ? 24.397 2.561 -33.501 1.00 95.94 525 LEU A C 1
ATOM 3895 O O . LEU A 1 525 ? 24.029 3.440 -34.274 1.00 95.94 525 LEU A O 1
ATOM 3899 N N . ALA A 1 526 ? 25.217 1.578 -33.886 1.00 95.81 526 ALA A N 1
ATOM 3900 C CA . ALA A 1 526 ? 25.716 1.453 -35.254 1.00 95.81 526 ALA A CA 1
ATOM 3901 C C . ALA A 1 526 ? 24.613 1.060 -36.253 1.00 95.81 526 ALA A C 1
ATOM 3903 O O . ALA A 1 526 ? 24.663 1.460 -37.416 1.00 95.81 526 ALA A O 1
ATOM 3904 N N . ARG A 1 527 ? 23.626 0.270 -35.812 1.00 96.12 527 ARG A N 1
ATOM 3905 C CA . ARG A 1 527 ? 22.511 -0.194 -36.648 1.00 96.12 527 ARG A CA 1
ATOM 3906 C C . ARG A 1 527 ? 21.424 0.862 -36.836 1.00 96.12 527 ARG A C 1
ATOM 3908 O O . ARG A 1 527 ? 20.822 0.894 -37.906 1.00 96.12 527 ARG A O 1
ATOM 3915 N N . TYR A 1 528 ? 21.176 1.697 -35.828 1.00 95.75 528 TYR A N 1
ATOM 3916 C CA . TYR A 1 528 ? 20.085 2.675 -35.817 1.00 95.75 528 TYR A CA 1
ATOM 3917 C C . TYR A 1 528 ? 20.626 4.103 -35.643 1.00 95.75 528 TYR A C 1
ATOM 3919 O O . TYR A 1 528 ? 20.724 4.603 -34.522 1.00 95.75 528 TYR A O 1
ATOM 3927 N N . PRO A 1 529 ? 20.951 4.802 -36.747 1.00 91.00 529 PRO A N 1
ATOM 3928 C CA . PRO A 1 529 ? 21.493 6.159 -36.692 1.00 91.00 529 PRO A CA 1
ATOM 3929 C C . PRO A 1 529 ? 20.558 7.177 -36.027 1.00 91.00 529 PRO A C 1
ATOM 3931 O O . PRO A 1 529 ? 21.029 8.180 -35.506 1.00 91.00 529 PRO A O 1
ATOM 3934 N N . GLU A 1 530 ? 19.246 6.919 -36.007 1.00 93.19 530 GLU A N 1
ATOM 3935 C CA . GLU A 1 530 ? 18.241 7.774 -35.354 1.00 93.19 530 GLU A CA 1
ATOM 3936 C C . GLU A 1 530 ? 18.432 7.935 -33.839 1.00 93.19 530 GLU A C 1
ATOM 3938 O O . GLU A 1 530 ? 17.887 8.876 -33.265 1.00 93.19 530 GLU A O 1
ATOM 3943 N N . ILE A 1 531 ? 19.191 7.032 -33.206 1.00 92.94 531 ILE A N 1
ATOM 3944 C CA . ILE A 1 531 ? 19.522 7.084 -31.775 1.00 92.94 531 ILE A CA 1
ATOM 3945 C C . ILE A 1 531 ? 21.006 7.353 -31.500 1.00 92.94 531 ILE A C 1
ATOM 3947 O O . ILE A 1 531 ? 21.417 7.408 -30.337 1.00 92.94 531 ILE A O 1
ATOM 3951 N N . ALA A 1 532 ? 21.825 7.481 -32.546 1.00 83.81 532 ALA A N 1
ATOM 3952 C CA . ALA A 1 532 ? 23.241 7.769 -32.399 1.00 83.81 532 ALA A CA 1
ATOM 3953 C C . ALA A 1 532 ? 23.433 9.210 -31.906 1.00 83.81 532 ALA A C 1
ATOM 3955 O O . ALA A 1 532 ? 22.797 10.138 -32.407 1.00 83.81 532 ALA A O 1
ATOM 3956 N N . SER A 1 533 ? 24.313 9.403 -30.917 1.00 70.62 533 SER A N 1
ATOM 3957 C CA . SER A 1 533 ? 24.761 10.751 -30.557 1.00 70.62 533 SER A CA 1
ATOM 3958 C C . SER A 1 533 ? 25.379 11.416 -31.795 1.00 70.62 533 SER A C 1
ATOM 3960 O O . SER A 1 533 ? 26.166 10.749 -32.473 1.00 70.62 533 SER A O 1
ATOM 3962 N N . PRO A 1 534 ? 25.051 12.688 -32.089 1.00 59.16 534 PRO A N 1
ATOM 3963 C CA . PRO A 1 534 ? 25.752 13.453 -33.114 1.00 59.16 534 PRO A CA 1
ATOM 3964 C C . PRO A 1 534 ? 27.244 13.606 -32.805 1.00 59.16 534 PRO A C 1
ATOM 3966 O O . PRO A 1 534 ? 27.626 13.495 -31.609 1.00 59.16 534 PRO A O 1
#

Solvent-accessible surface area (backbone atoms only — not comparable to full-atom values): 26360 Å² total; per-residue (Å²): 111,72,60,53,53,51,21,43,49,48,43,50,54,48,41,52,52,49,35,73,74,53,66,64,76,69,20,23,26,75,29,20,41,42,46,28,30,12,45,28,42,57,73,70,60,36,67,18,70,39,84,90,54,66,52,49,44,51,52,70,26,60,49,46,38,53,53,40,25,54,29,52,66,38,90,78,63,35,55,61,49,45,35,51,52,18,42,53,28,40,25,46,23,45,36,41,21,21,50,41,12,23,51,55,22,50,51,70,75,33,40,33,66,48,5,19,52,39,14,52,34,40,49,60,73,41,62,59,53,37,42,46,16,27,44,29,54,42,56,47,9,59,50,33,24,45,52,43,49,32,51,44,26,47,27,50,40,34,24,26,41,48,61,77,40,78,54,55,70,67,39,40,53,45,33,23,52,37,30,28,48,32,34,40,46,27,68,68,28,49,61,52,43,52,56,48,40,48,53,39,30,52,49,15,58,77,64,67,33,66,68,46,32,50,34,28,51,49,15,52,50,34,27,51,52,36,46,52,50,52,32,52,50,31,40,72,65,54,67,38,75,63,42,35,44,50,48,10,45,58,48,69,48,59,68,61,29,36,52,42,3,50,51,42,55,50,56,50,49,68,37,66,82,48,33,52,41,51,50,49,43,52,47,54,50,51,50,46,66,68,48,66,81,76,64,60,68,49,42,49,47,15,46,50,44,28,45,50,42,51,52,50,46,52,50,46,54,52,47,55,42,22,61,67,28,45,77,82,62,78,83,51,68,89,56,48,66,48,48,46,55,39,20,15,41,50,2,34,51,51,15,59,74,54,36,89,80,62,78,76,51,72,67,58,45,51,51,47,32,51,48,51,33,50,66,51,43,62,69,39,49,57,59,51,55,67,60,35,60,63,64,39,42,44,33,46,51,15,56,51,26,26,50,47,18,47,56,55,59,70,48,99,58,71,59,36,34,32,25,71,82,34,18,18,21,53,58,44,28,89,44,49,65,43,36,49,28,3,39,64,27,67,73,33,9,73,65,46,72,68,38,72,93,41,53,81,70,33,37,10,42,43,69,70,58,50,67,71,68,56,56,42,30,36,56,70,38,82,42,72,79,49,90,82,71,68,73,51,77,63,53,32,57,42,51,70,44,46,83,73,35,67,70,43,58,73,46,38,39,64,24,25,48,97,60,22,24,27,41,23,27,45,70,56,38,72,71,39,66,80,33,36,59,132